Protein AF-A0A151BR33-F1 (afdb_monomer)

Secondary structure (DSSP, 8-state):
--HHHHHHHHHHHHHHHHHHHHHHHHTT-HHHHHTTSTT-TT--STT--HHHHHHHHHTT--EEEE-S-GGGGGG--S--EEEEES-SSPPPHHHHHHHHHHHHTT-EEEEE-SSSSSHHHHHHTTEEE--SPEEESSSBSSSTTSBEEE--S--GGGTT-SEEE-SS---EEE----TTEEEEEEEEE--TTEEE-SSSSSS--BTB-BSS--EEEEEEEETTEEEEEES-GGGGSTTGGGSTTHHHHHHHHHHHHTTT-TTS-EEEE-TTSTT--TTTHHHHHHHHHHHHHHHHHHHHHHHHHHHHHHHHTT---------------THHHHHHHHHH-HHHHHHHHHHHHHHHHHHHTT--TT--HHHHHHHHHHHS-HHHHHHHHHHHHHHHHHHGGGGGSPPTTTS---S-S---HHHHHHTTSS-HHHHHHGGGSS----TTS----HHHHHHHHHHHHHHHHHHT-

Foldseek 3Di:
DDPVVVVVVVVVVVVVVLVCVLVVLVCLAVLNQPLVFAQDCSPPDQRYQVVVVVLLVVVVAAAAEDLAALLCLLVDDDEAEEEEFAFQAAQDLSSLVSVLVSQLVAYEYEHEYQADRDQSNQVVQFKGWPNFFKFAPPAADPHRQWGWKAQPDDDLLCVVAGTATAGRFTFMGGGDHDPQKDDKDLRIFTAQAMWGPPPPPPDDDDPTDHRDSGRQWMWTGGNNFIYIYGRGSSLSGPNNCPPGCSVSSSVSVNCVRCVNDSHRHYYYYPVRIPDDDNPCSVVSVVSNVCSVVCVPCVVVVVVVVVVVVVVPVPDDDDDDDDDDDDDDDPPPVLVVVVVQALLVSLLVLLLVLVVVLCVLLVHDPPDDLVNSLVSLCVPDPPVLSVLVNVLNVVSCVSNVLCVPPDRPVVPDDDDDDDDQLVNCVVVVVDDPVRSVVVVPPDDDDDPSHRHDDPVRSVVSVVSSVVSCVVSVD

pLDDT: mean 76.37, std 20.26, range [25.38, 98.75]

Nearest PDB structures (foldseek):
  7yv9-assembly1_Y  TM=1.199E-01  e=6.132E+00  Mus musculus

Solvent-accessible surface area (backbone atoms only — not comparable to full-atom values): 25850 Å² total; per-residue (Å²): 134,61,70,69,64,52,52,54,49,53,53,50,51,51,51,50,53,61,63,44,46,65,58,57,50,61,65,64,33,70,56,58,73,36,28,82,33,67,49,23,57,55,3,84,50,60,56,4,14,27,54,49,48,53,50,47,44,71,73,59,29,49,76,45,70,40,71,76,53,71,53,57,48,69,72,54,84,78,52,36,25,40,36,40,50,46,56,65,43,66,55,46,72,72,43,31,50,25,49,51,55,28,21,41,75,34,16,12,38,41,42,19,33,44,42,75,27,53,35,62,40,35,43,72,71,18,24,35,45,68,44,31,43,32,37,16,80,68,33,48,74,90,46,34,47,24,28,47,26,43,31,80,44,94,46,76,44,32,64,94,24,72,33,35,45,43,58,57,23,16,35,51,43,82,49,71,78,46,91,53,54,46,76,79,42,65,40,22,32,44,42,63,52,18,35,45,34,77,85,71,75,89,57,94,52,98,85,48,62,68,40,70,38,48,33,34,26,40,38,32,34,34,58,63,12,34,38,36,44,31,18,34,34,49,35,50,11,49,53,38,25,74,37,78,24,23,48,57,34,53,52,26,43,54,36,59,45,37,76,67,40,49,85,32,36,39,32,36,56,56,62,35,37,67,89,69,59,87,75,51,43,60,52,57,47,55,49,62,70,46,49,69,54,46,72,65,47,40,63,58,52,50,54,50,49,54,52,50,53,65,60,52,73,80,71,78,82,92,74,86,85,77,90,82,79,87,73,82,76,76,58,62,64,54,50,56,33,56,75,72,38,52,43,58,40,50,37,52,53,51,53,53,49,51,53,44,50,29,60,76,68,72,45,62,94,81,62,48,71,68,59,51,49,51,50,38,56,74,74,38,60,76,69,59,24,47,54,53,46,53,51,52,53,54,51,47,70,70,34,52,74,53,73,84,48,82,57,79,88,70,56,83,74,75,94,66,100,71,77,52,51,66,53,33,36,76,71,65,78,40,50,73,67,53,32,57,67,55,57,83,81,60,84,77,74,81,78,87,57,77,83,58,56,70,69,62,48,53,52,52,53,51,54,50,51,56,51,27,62,80,70,73,94

Sequence (473 aa):
MGEEGIVLRVNSYLTILILSFPLTLNLLHPASATAEYDYSIYNPEWNGCSTLKSIIEGEGYQVRTVISTVRFLSRLKGSAVLVIIGPSTRITYSEAEAIVEFIRRGGSLLLADKGGLSNMLARMLGFSFNGAPLLDVGSYTKNPNYPVVALTETHNISYGVDYIVLNHPTGLHREALPEDLYGVVIVARSSSASWLDENHNERWDVGEEEGSFIPVVIAFNFGNGRVVLVSDPTVFTNDMIRYGGNLAFAKNTIRWLSYGNIEFPVIFDVTHIAGLPEEPRLLAWALSLVTPWMTVLGPAFIAFLSILLSLSATKFPHLKGREEIHILPRSIFEHRMAVMNRSWALHYLYRAFLRRLRGRLNLPPSADLRLIMAKVRETYPSKEAHKVRRLLMELENLTSPLRSLEPPWKRRYTLGPTFSPLELYIAGEITYEDMKAMGSKYELVDLSNPYIGRERFINLVRRLNILSEELGL

Mean predicted aligned error: 19.03 Å

Radius of gyration: 32.78 Å; Cα contacts (8 Å, |Δi|>4): 745; chains: 1; bounding box: 78×54×94 Å

Structure (mmCIF, N/CA/C/O backbone):
data_AF-A0A151BR33-F1
#
_entry.id   AF-A0A151BR33-F1
#
loop_
_atom_site.group_PDB
_atom_site.id
_atom_site.type_symbol
_atom_site.label_atom_id
_atom_site.label_alt_id
_atom_site.label_comp_id
_atom_site.label_asym_id
_atom_site.label_entity_id
_atom_site.label_seq_id
_atom_site.pdbx_PDB_ins_code
_atom_site.Cartn_x
_atom_site.Cartn_y
_atom_site.Cartn_z
_atom_site.occupancy
_atom_site.B_iso_or_equiv
_atom_site.auth_seq_id
_atom_site.auth_comp_id
_atom_site.auth_asym_id
_atom_site.auth_atom_id
_atom_site.pdbx_PDB_model_num
ATOM 1 N N . MET A 1 1 ? -44.712 32.341 32.967 1.00 45.56 1 MET A N 1
ATOM 2 C CA . MET A 1 1 ? -44.717 31.418 31.809 1.00 45.56 1 MET A CA 1
ATOM 3 C C . MET A 1 1 ? -44.820 30.016 32.377 1.00 45.56 1 MET A C 1
ATOM 5 O O . MET A 1 1 ? -43.975 29.673 33.190 1.00 45.56 1 MET A O 1
ATOM 9 N N . GLY A 1 2 ? -45.913 29.306 32.086 1.00 41.94 2 GLY A N 1
ATOM 10 C CA . GLY A 1 2 ? -46.286 28.069 32.784 1.00 41.94 2 GLY A CA 1
ATOM 11 C C . GLY A 1 2 ? -45.335 26.902 32.518 1.00 41.94 2 GLY A C 1
ATOM 12 O O . GLY A 1 2 ? -44.718 26.838 31.454 1.00 41.94 2 GLY A O 1
ATOM 13 N N . GLU A 1 3 ? -45.243 25.992 33.489 1.00 47.16 3 GLU A N 1
ATOM 14 C CA . GLU A 1 3 ? -44.399 24.787 33.463 1.00 47.16 3 GLU A CA 1
ATOM 15 C C . GLU A 1 3 ? -44.619 23.930 32.205 1.00 47.16 3 GLU A C 1
ATOM 17 O O . GLU A 1 3 ? -43.662 23.369 31.673 1.00 47.16 3 GLU A O 1
ATOM 22 N N . GLU A 1 4 ? -45.830 23.931 31.638 1.00 48.91 4 GLU A N 1
ATOM 23 C CA . GLU A 1 4 ? -46.143 23.266 30.364 1.00 48.91 4 GLU A CA 1
ATOM 24 C C . GLU A 1 4 ? -45.274 23.761 29.196 1.00 48.91 4 GLU A C 1
ATOM 26 O O . GLU A 1 4 ? -44.827 22.968 28.368 1.00 48.91 4 GLU A O 1
ATOM 31 N N . GLY A 1 5 ? -44.951 25.059 29.154 1.00 48.41 5 GLY A N 1
ATOM 32 C CA . GLY A 1 5 ? -44.085 25.634 28.121 1.00 48.41 5 GLY A CA 1
ATOM 33 C C . GLY A 1 5 ? -42.612 25.241 28.273 1.00 48.41 5 GLY A C 1
ATOM 34 O O . GLY A 1 5 ? -41.873 25.227 27.287 1.00 48.41 5 GLY A O 1
ATOM 35 N N . ILE A 1 6 ? -42.179 24.901 29.491 1.00 54.50 6 ILE A N 1
ATOM 36 C CA . ILE A 1 6 ? -40.821 24.413 29.770 1.00 54.50 6 ILE A CA 1
ATOM 37 C C . ILE A 1 6 ? -40.717 22.939 29.371 1.00 54.50 6 ILE A C 1
ATOM 39 O O . ILE A 1 6 ? -39.774 22.570 28.673 1.00 54.50 6 ILE A O 1
ATOM 43 N N . VAL A 1 7 ? -41.716 22.123 29.719 1.00 53.34 7 VAL A N 1
ATOM 44 C CA . VAL A 1 7 ? -41.771 20.697 29.354 1.00 53.34 7 VAL A CA 1
ATOM 45 C C . VAL A 1 7 ? -41.815 20.513 27.836 1.00 53.34 7 VAL A C 1
ATOM 47 O O . VAL A 1 7 ? -41.050 19.712 27.295 1.00 53.34 7 VAL A O 1
ATOM 50 N N . LEU A 1 8 ? -42.624 21.308 27.122 1.00 53.69 8 LEU A N 1
ATOM 51 C CA . LEU A 1 8 ? -42.661 21.263 25.657 1.00 53.69 8 LEU A CA 1
ATOM 52 C C . LEU A 1 8 ? -41.305 21.616 25.036 1.00 53.69 8 LEU A C 1
ATOM 54 O O . LEU A 1 8 ? -40.864 20.938 24.110 1.00 53.69 8 LEU A O 1
ATOM 58 N N . ARG A 1 9 ? -40.605 22.633 25.557 1.00 53.75 9 ARG A N 1
ATOM 59 C CA . ARG A 1 9 ? -39.269 23.009 25.064 1.00 53.75 9 ARG A CA 1
ATOM 60 C C . ARG A 1 9 ? -38.238 21.916 25.328 1.00 53.75 9 ARG A C 1
ATOM 62 O O . ARG A 1 9 ? -37.498 21.577 24.413 1.00 53.75 9 ARG A O 1
ATOM 69 N N . VAL A 1 10 ? -38.217 21.331 26.525 1.00 56.81 10 VAL A N 1
ATOM 70 C CA . VAL A 1 10 ? -37.288 20.241 26.876 1.00 56.81 10 VAL A CA 1
ATOM 71 C C . VAL A 1 10 ? -37.512 19.016 25.984 1.00 56.81 10 VAL A C 1
ATOM 73 O O . VAL A 1 10 ? -36.547 18.498 25.426 1.00 56.81 10 VAL A O 1
ATOM 76 N N . ASN A 1 11 ? -38.767 18.622 25.744 1.00 59.16 11 ASN A N 1
ATOM 77 C CA . ASN A 1 11 ? -39.089 17.541 24.807 1.00 59.16 11 ASN A CA 1
ATOM 78 C C . ASN A 1 11 ? -38.702 17.881 23.362 1.00 59.16 11 ASN A C 1
ATOM 80 O O . ASN A 1 11 ? -38.198 17.019 22.644 1.00 59.16 11 ASN A O 1
ATOM 84 N N . SER A 1 12 ? -38.872 19.135 22.938 1.00 58.31 12 SER A N 1
ATOM 85 C CA . SER A 1 12 ? -38.444 19.591 21.607 1.00 58.31 12 SER A CA 1
ATOM 86 C C . SER A 1 12 ? -36.925 19.474 21.439 1.00 58.31 12 SER A C 1
ATOM 88 O O . SER A 1 12 ? -36.456 18.926 20.444 1.00 58.31 12 SER A O 1
ATOM 90 N N . TYR A 1 13 ? -36.150 19.924 22.432 1.00 62.25 13 TYR A N 1
ATOM 91 C CA . TYR A 1 13 ? -34.687 19.831 22.413 1.00 62.25 13 TYR A CA 1
ATOM 92 C C . TYR A 1 13 ? -34.195 18.385 22.462 1.00 62.25 13 TYR A C 1
ATOM 94 O O . TYR A 1 13 ? -33.295 18.037 21.704 1.00 62.25 13 TYR A O 1
ATOM 102 N N . LEU A 1 14 ? -34.808 17.528 23.284 1.00 58.47 14 LEU A N 1
ATOM 103 C CA . LEU A 1 14 ? -34.510 16.093 23.313 1.00 58.47 14 LEU A CA 1
ATOM 104 C C . LEU A 1 14 ? -34.801 15.434 21.966 1.00 58.47 14 LEU A C 1
ATOM 106 O O . LEU A 1 14 ? -33.976 14.675 21.476 1.00 58.47 14 LEU A O 1
ATOM 110 N N . THR A 1 15 ? -35.922 15.769 21.328 1.00 64.38 15 THR A N 1
ATOM 111 C CA . THR A 1 15 ? -36.286 15.208 20.018 1.00 64.38 15 THR A CA 1
ATOM 112 C C . THR A 1 15 ? -35.304 15.651 18.930 1.00 64.38 15 THR A C 1
ATOM 114 O O . THR A 1 15 ? -34.859 14.826 18.137 1.00 64.38 15 THR A O 1
ATOM 117 N N . ILE A 1 16 ? -34.891 16.923 18.924 1.00 67.56 16 ILE A N 1
ATOM 118 C CA . ILE A 1 16 ? -33.871 17.440 17.996 1.00 67.56 16 ILE A CA 1
ATOM 119 C C . ILE A 1 16 ? -32.513 16.772 18.251 1.00 67.56 16 ILE A C 1
ATOM 121 O O . ILE A 1 16 ? -31.841 16.362 17.305 1.00 67.56 16 ILE A O 1
ATOM 125 N N . LEU A 1 17 ? -32.110 16.611 19.512 1.00 62.19 17 LEU A N 1
ATOM 126 C CA . LEU A 1 17 ? -30.842 15.977 19.885 1.00 62.19 17 LEU A CA 1
ATOM 127 C C . LEU A 1 17 ? -30.824 14.487 19.500 1.00 62.19 17 LEU A C 1
ATOM 129 O O . LEU A 1 17 ? -29.839 13.991 18.966 1.00 62.19 17 LEU A O 1
ATOM 133 N N . ILE A 1 18 ? -31.951 13.798 19.673 1.00 60.97 18 ILE A N 1
ATOM 134 C CA . ILE A 1 18 ? -32.133 12.391 19.309 1.00 60.97 18 ILE A CA 1
ATOM 135 C C . ILE A 1 18 ? -32.193 12.189 17.784 1.00 60.97 18 ILE A C 1
ATOM 137 O O . ILE A 1 18 ? -31.633 11.216 17.288 1.00 60.97 18 ILE A O 1
ATOM 141 N N . LEU A 1 19 ? -32.820 13.098 17.028 1.00 60.00 19 LEU A N 1
ATOM 142 C CA . LEU A 1 19 ? -32.861 13.044 15.557 1.00 60.00 19 LEU A CA 1
ATOM 143 C C . LEU A 1 19 ? -31.533 13.458 14.906 1.00 60.00 19 LEU A C 1
ATOM 145 O O . LEU A 1 19 ? -31.177 12.940 13.849 1.00 60.00 19 LEU A O 1
ATOM 149 N N . SER A 1 20 ? -30.782 14.366 15.533 1.00 57.16 20 SER A N 1
ATOM 150 C CA . SER A 1 20 ? -29.465 14.799 15.044 1.00 57.16 20 SER A CA 1
ATOM 151 C C . SER A 1 20 ? -28.355 13.785 15.323 1.00 57.16 20 SER A C 1
ATOM 153 O O . SER A 1 20 ? -27.412 13.711 14.543 1.00 57.16 20 SER A O 1
ATOM 155 N N . PHE A 1 21 ? -28.474 12.958 16.366 1.00 56.84 21 PHE A N 1
ATOM 156 C CA . PHE A 1 21 ? -27.474 11.950 16.738 1.00 56.84 21 PHE A CA 1
ATOM 157 C C . PHE A 1 21 ? -27.178 10.882 15.656 1.00 56.84 21 PHE A C 1
ATOM 159 O O . PHE A 1 21 ? -26.007 10.649 15.361 1.00 56.84 21 PHE A O 1
ATOM 166 N N . PRO A 1 22 ? -28.165 10.241 14.994 1.00 55.25 22 PRO A N 1
ATOM 167 C CA . PRO A 1 22 ? -27.884 9.330 13.879 1.00 55.25 22 PRO A CA 1
ATOM 168 C C . PRO A 1 22 ? -27.353 10.059 12.633 1.00 55.25 22 PRO A C 1
ATOM 170 O O . PRO A 1 22 ? -26.629 9.463 11.832 1.00 55.25 22 PRO A O 1
ATOM 173 N N . LEU A 1 23 ? -27.667 11.350 12.474 1.00 52.94 23 LEU A N 1
ATOM 174 C CA . LEU A 1 23 ? -27.115 12.176 11.401 1.00 52.94 23 LEU A CA 1
ATOM 175 C C . LEU A 1 23 ? -25.624 12.468 11.648 1.00 52.94 23 LEU A C 1
ATOM 177 O O . LEU A 1 23 ? -24.817 12.313 10.736 1.00 52.94 23 LEU A O 1
ATOM 181 N N . THR A 1 24 ? -25.237 12.796 12.888 1.00 55.16 24 THR A N 1
ATOM 182 C CA . THR A 1 24 ? -23.832 13.015 13.280 1.00 55.16 24 THR A CA 1
ATOM 183 C C . THR A 1 24 ? -23.018 11.722 13.341 1.00 55.16 24 THR A C 1
ATOM 185 O O . THR A 1 24 ? -21.822 11.745 13.070 1.00 55.16 24 THR A O 1
ATOM 188 N N . LEU A 1 25 ? -23.641 10.573 13.615 1.00 49.81 25 LEU A N 1
ATOM 189 C CA . LEU A 1 25 ? -22.979 9.262 13.565 1.00 49.81 25 LEU A CA 1
ATOM 190 C C . LEU A 1 25 ? -22.667 8.783 12.143 1.00 49.81 25 LEU A C 1
ATOM 192 O O . LEU A 1 25 ? -21.673 8.087 11.954 1.00 49.81 25 LEU A O 1
ATOM 196 N N . ASN A 1 26 ? -23.446 9.181 11.132 1.00 45.44 26 ASN A N 1
ATOM 197 C CA . ASN A 1 26 ? -23.085 8.917 9.733 1.00 45.44 26 ASN A CA 1
ATOM 198 C C . ASN A 1 26 ? -21.830 9.688 9.295 1.00 45.44 26 ASN A C 1
ATOM 200 O O . ASN A 1 26 ? -21.080 9.181 8.469 1.00 45.44 26 ASN A O 1
ATOM 204 N N . LEU A 1 27 ? -21.552 10.852 9.894 1.00 46.41 27 LEU A N 1
ATOM 205 C CA . LEU A 1 27 ? -20.281 11.568 9.711 1.00 46.41 27 LEU A CA 1
ATOM 206 C C . LEU A 1 27 ? -19.084 10.861 10.380 1.00 46.41 27 LEU A C 1
ATOM 208 O O . LEU A 1 27 ? -17.943 11.168 10.054 1.00 46.41 27 LEU A O 1
ATOM 212 N N . LEU A 1 28 ? -19.324 9.905 11.287 1.00 45.94 28 LEU A N 1
ATOM 213 C CA . LEU A 1 28 ? -18.294 9.118 11.982 1.00 45.94 28 LEU A CA 1
ATOM 214 C C . LEU A 1 28 ? -18.033 7.745 11.326 1.00 45.94 28 LEU A C 1
ATOM 216 O O . LEU A 1 28 ? -17.317 6.921 11.899 1.00 45.94 28 LEU A O 1
ATOM 220 N N . HIS A 1 29 ? -18.602 7.461 10.146 1.00 50.03 29 HIS A N 1
ATOM 221 C CA . HIS A 1 29 ? -18.331 6.212 9.427 1.00 50.03 29 HIS A CA 1
ATOM 222 C C . HIS A 1 29 ? -16.831 6.116 9.072 1.00 50.03 29 HIS A C 1
ATOM 224 O O . HIS A 1 29 ? -16.262 7.104 8.608 1.00 50.03 29 HIS A O 1
ATOM 230 N N . PRO A 1 30 ? -16.171 4.944 9.188 1.00 50.25 30 PRO A N 1
ATOM 231 C CA . PRO A 1 30 ? -14.776 4.781 8.756 1.00 50.25 30 PRO A CA 1
ATOM 232 C C . PRO A 1 30 ? -14.546 5.131 7.275 1.00 50.25 30 PRO A C 1
ATOM 234 O O . PRO A 1 30 ? -13.454 5.565 6.915 1.00 50.25 30 PRO A O 1
ATOM 237 N N . ALA A 1 31 ? -15.580 5.014 6.431 1.00 49.47 31 ALA A N 1
ATOM 238 C CA . ALA A 1 31 ? -15.553 5.515 5.058 1.00 49.47 31 ALA A CA 1
ATOM 239 C C . ALA A 1 31 ? -15.356 7.041 5.006 1.00 49.47 31 ALA A C 1
ATOM 241 O O . ALA A 1 31 ? -14.549 7.508 4.220 1.00 49.47 31 ALA A O 1
ATOM 242 N N . SER A 1 32 ? -16.018 7.808 5.878 1.00 49.62 32 SER A N 1
ATOM 243 C CA . SER A 1 32 ? -15.840 9.262 6.003 1.00 49.62 32 SER A CA 1
ATOM 244 C C . SER A 1 32 ? -14.491 9.620 6.624 1.00 49.62 32 SER A C 1
ATOM 246 O O . SER A 1 32 ? -13.833 10.536 6.153 1.00 49.62 32 SER A O 1
ATOM 248 N N . ALA A 1 33 ? -14.047 8.860 7.631 1.00 57.56 33 ALA A N 1
ATOM 249 C CA . ALA A 1 33 ? -12.762 9.092 8.290 1.00 57.56 33 ALA A CA 1
ATOM 250 C C . ALA A 1 33 ? -11.562 8.831 7.369 1.00 57.56 33 ALA A C 1
ATOM 252 O O . ALA A 1 33 ? -10.523 9.438 7.568 1.00 57.56 33 ALA A O 1
ATOM 253 N N . THR A 1 34 ? -11.696 7.938 6.381 1.00 59.94 34 THR A N 1
ATOM 254 C CA . THR A 1 34 ? -10.610 7.598 5.446 1.00 59.94 34 THR A CA 1
ATOM 255 C C . THR A 1 34 ? -10.785 8.170 4.043 1.00 59.94 34 THR A C 1
ATOM 257 O O . THR A 1 34 ? -9.881 8.025 3.224 1.00 59.94 34 THR A O 1
ATOM 260 N N . ALA A 1 35 ? -11.914 8.817 3.738 1.00 66.38 35 ALA A N 1
ATOM 261 C CA . ALA A 1 35 ? -12.173 9.410 2.424 1.00 66.38 35 ALA A CA 1
ATOM 262 C C . ALA A 1 35 ? -11.266 10.606 2.103 1.00 66.38 35 ALA A C 1
ATOM 264 O O . ALA A 1 35 ? -11.168 10.979 0.943 1.00 66.38 35 ALA A O 1
ATOM 265 N N . GLU A 1 36 ? -10.596 11.192 3.093 1.00 73.38 36 GLU A N 1
ATOM 266 C CA . GLU A 1 36 ? -9.693 12.331 2.884 1.00 73.38 36 GLU A CA 1
ATOM 267 C C . GLU A 1 36 ? -8.232 11.909 2.658 1.00 73.38 36 GLU A C 1
ATOM 269 O O . GLU A 1 36 ? -7.398 12.747 2.323 1.00 73.38 36 GLU A O 1
ATOM 274 N N . TYR A 1 37 ? -7.898 10.624 2.834 1.00 82.00 37 TYR A N 1
ATOM 275 C CA . TYR A 1 37 ? -6.512 10.159 2.775 1.00 82.00 37 TYR A CA 1
ATOM 276 C C . TYR A 1 37 ? -6.115 9.624 1.400 1.00 82.00 37 TYR A C 1
ATOM 278 O O . TYR A 1 37 ? -6.889 8.934 0.725 1.00 82.00 37 TYR A O 1
ATOM 286 N N . ASP A 1 38 ? -4.870 9.902 1.018 1.00 87.50 38 ASP A N 1
ATOM 287 C CA . ASP A 1 38 ? -4.214 9.337 -0.160 1.00 87.50 38 ASP A CA 1
ATOM 288 C C . ASP A 1 38 ? -4.338 7.806 -0.172 1.00 87.50 38 ASP A C 1
ATOM 290 O O . ASP A 1 38 ? -4.278 7.147 0.870 1.00 87.50 38 ASP A O 1
ATOM 294 N N . TYR A 1 39 ? -4.524 7.240 -1.364 1.00 91.25 39 TYR A N 1
ATOM 295 C CA . TYR A 1 39 ? -4.621 5.798 -1.631 1.00 91.25 39 TYR A CA 1
ATOM 296 C C . TYR A 1 39 ? -5.789 5.064 -0.952 1.00 91.25 39 TYR A C 1
ATOM 298 O O . TYR A 1 39 ? -5.985 3.865 -1.162 1.00 91.25 39 TYR A O 1
ATOM 306 N N . SER A 1 40 ? -6.628 5.761 -0.183 1.00 90.00 40 SER A N 1
ATOM 307 C CA . SER A 1 40 ? -7.826 5.170 0.403 1.00 90.00 40 SER A CA 1
ATOM 308 C C . SER A 1 40 ? -8.828 4.764 -0.671 1.00 90.00 40 SER A C 1
ATOM 310 O O . SER A 1 40 ? -9.202 5.553 -1.541 1.00 90.00 40 SER A O 1
ATOM 312 N N . ILE A 1 41 ? -9.356 3.544 -0.566 1.00 91.12 41 ILE A N 1
ATOM 313 C CA . ILE A 1 41 ? -10.419 3.047 -1.452 1.00 91.12 41 ILE A CA 1
ATOM 314 C C . ILE A 1 41 ? -11.773 3.739 -1.241 1.00 91.12 41 ILE A C 1
ATOM 316 O O . ILE A 1 41 ? -12.731 3.455 -1.960 1.00 91.12 41 ILE A O 1
ATOM 320 N N . TYR A 1 42 ? -11.875 4.609 -0.237 1.00 88.81 42 TYR A N 1
ATOM 321 C CA . TYR A 1 42 ? -13.057 5.427 0.029 1.00 88.81 42 TYR A CA 1
ATOM 322 C C . TYR A 1 42 ? -12.874 6.879 -0.416 1.00 88.81 42 TYR A C 1
ATOM 324 O O . TYR A 1 42 ? -13.856 7.612 -0.455 1.00 88.81 42 TYR A O 1
ATOM 332 N N . ASN A 1 43 ? -11.652 7.284 -0.775 1.00 86.81 43 ASN A N 1
ATOM 333 C CA . ASN A 1 43 ? -11.357 8.633 -1.237 1.00 86.81 43 ASN A CA 1
ATOM 334 C C . ASN A 1 43 ? -11.790 8.805 -2.716 1.00 86.81 43 ASN A C 1
ATOM 336 O O . ASN A 1 43 ? -11.294 8.073 -3.588 1.00 86.81 43 ASN A O 1
ATOM 340 N N . PRO A 1 44 ? -12.750 9.706 -3.024 1.00 87.56 44 PRO A N 1
ATOM 341 C CA . PRO A 1 44 ? -13.215 9.979 -4.386 1.00 87.56 44 PRO A CA 1
ATOM 342 C C . PRO A 1 44 ? -12.323 10.961 -5.161 1.00 87.56 44 PRO A C 1
ATOM 344 O O . PRO A 1 44 ? -12.458 11.061 -6.379 1.00 87.56 44 PRO A O 1
ATOM 347 N N . GLU A 1 45 ? -11.417 11.663 -4.483 1.00 91.38 45 GLU A N 1
ATOM 348 C CA . GLU A 1 45 ? -10.527 12.658 -5.079 1.00 91.38 45 GLU A CA 1
ATOM 349 C C . GLU A 1 45 ? -9.419 12.009 -5.916 1.00 91.38 45 GLU A C 1
ATOM 351 O O . GLU A 1 45 ? -9.220 10.792 -5.912 1.00 91.38 45 GLU A O 1
ATOM 356 N N . TRP A 1 46 ? -8.682 12.826 -6.664 1.00 92.19 46 TRP A N 1
ATOM 357 C CA . TRP A 1 46 ? -7.673 12.386 -7.635 1.00 92.19 46 TRP A CA 1
ATOM 358 C C . TRP A 1 46 ? -6.601 11.440 -7.051 1.00 92.19 46 TRP A C 1
ATOM 360 O O . TRP A 1 46 ? -6.151 10.531 -7.746 1.00 92.19 46 TRP A O 1
ATOM 370 N N . ASN A 1 47 ? -6.248 11.611 -5.774 1.00 89.69 47 ASN A N 1
ATOM 371 C CA . ASN A 1 47 ? -5.248 10.854 -5.009 1.00 89.69 47 ASN A CA 1
ATOM 372 C C . ASN A 1 47 ? -5.803 9.602 -4.294 1.00 89.69 47 ASN A C 1
ATOM 374 O O . ASN A 1 47 ? -5.045 8.893 -3.632 1.00 89.69 47 ASN A O 1
ATOM 378 N N . GLY A 1 48 ? -7.106 9.320 -4.392 1.00 93.00 48 GLY A N 1
ATOM 379 C CA . GLY A 1 48 ? -7.749 8.141 -3.801 1.00 93.00 48 GLY A CA 1
ATOM 380 C C . GLY A 1 48 ? -7.752 6.905 -4.708 1.00 93.00 48 GLY A C 1
ATOM 381 O O . GLY A 1 48 ? -7.347 6.976 -5.862 1.00 93.00 48 GLY A O 1
ATOM 382 N N . CYS A 1 49 ? -8.265 5.774 -4.211 1.00 95.69 49 CYS A N 1
ATOM 383 C CA . CYS A 1 49 ? -8.372 4.492 -4.935 1.00 95.69 49 CYS A CA 1
ATOM 384 C C . CYS A 1 49 ? -9.820 3.967 -5.060 1.00 95.69 49 CYS A C 1
ATOM 386 O O . CYS A 1 49 ? -10.046 2.778 -5.306 1.00 95.69 49 CYS A O 1
ATOM 388 N N . SER A 1 50 ? -10.835 4.815 -4.884 1.00 94.44 50 SER A N 1
ATOM 389 C CA . SER A 1 50 ? -12.250 4.403 -4.982 1.00 94.44 50 SER A CA 1
ATOM 390 C C . SER A 1 50 ? -12.670 3.920 -6.376 1.00 94.44 50 SER A C 1
ATOM 392 O O . SER A 1 50 ? -13.506 3.018 -6.503 1.00 94.44 50 SER A O 1
ATOM 394 N N . THR A 1 51 ? -12.044 4.443 -7.432 1.00 96.75 51 THR A N 1
ATOM 395 C CA . THR A 1 51 ? -12.228 3.966 -8.810 1.00 96.75 51 THR A CA 1
ATOM 396 C C . THR A 1 51 ? -11.691 2.544 -8.954 1.00 96.75 51 THR A C 1
ATOM 398 O O . THR A 1 51 ? -12.391 1.690 -9.493 1.00 96.75 51 THR A O 1
ATOM 401 N N . LEU A 1 52 ? -10.501 2.252 -8.408 1.00 97.25 52 LEU A N 1
ATOM 402 C CA . LEU A 1 52 ? -9.935 0.898 -8.399 1.00 97.25 52 LEU A CA 1
ATOM 403 C C . LEU A 1 52 ? -10.866 -0.089 -7.687 1.00 97.25 52 LEU A C 1
ATOM 405 O O . LEU A 1 52 ? -11.141 -1.161 -8.223 1.00 97.25 52 LEU A O 1
ATOM 409 N N . LYS A 1 53 ? -11.389 0.281 -6.512 1.00 96.38 53 LYS A N 1
ATOM 410 C CA . LYS A 1 53 ? -12.383 -0.533 -5.800 1.00 96.38 53 LYS A CA 1
ATOM 411 C C . LYS A 1 53 ? -13.582 -0.854 -6.694 1.00 96.38 53 LYS A C 1
ATOM 413 O O . LYS A 1 53 ? -13.931 -2.021 -6.836 1.00 96.38 53 LYS A O 1
ATOM 418 N N . SER A 1 54 ? -14.164 0.169 -7.320 1.00 96.94 54 SER A N 1
ATOM 419 C CA . SER A 1 54 ? -15.340 0.016 -8.186 1.00 96.94 54 SER A CA 1
ATOM 420 C C . SER A 1 54 ? -15.055 -0.888 -9.390 1.00 96.94 54 SER A C 1
ATOM 422 O O . SER A 1 54 ? -15.901 -1.689 -9.776 1.00 96.94 54 SER A O 1
ATOM 424 N N . ILE A 1 55 ? -13.849 -0.801 -9.966 1.00 97.38 55 ILE A N 1
ATOM 425 C CA . ILE A 1 55 ? -13.399 -1.683 -11.051 1.00 97.38 55 ILE A CA 1
ATOM 426 C C . ILE A 1 55 ? -13.321 -3.133 -10.569 1.00 97.38 55 ILE A C 1
ATOM 428 O O . ILE A 1 55 ? -13.847 -4.019 -11.232 1.00 97.38 55 ILE A O 1
ATOM 432 N N . ILE A 1 56 ? -12.695 -3.386 -9.417 1.00 97.88 56 ILE A N 1
ATOM 433 C CA . ILE A 1 56 ? -12.534 -4.742 -8.869 1.00 97.88 56 ILE A CA 1
ATOM 434 C C . ILE A 1 56 ? -13.894 -5.370 -8.538 1.00 97.88 56 ILE A C 1
ATOM 436 O O . ILE A 1 56 ? -14.129 -6.530 -8.876 1.00 97.88 56 ILE A O 1
ATOM 440 N N . GLU A 1 57 ? -14.803 -4.605 -7.931 1.00 97.06 57 GLU A N 1
ATOM 441 C CA . GLU A 1 57 ? -16.183 -5.044 -7.680 1.00 97.06 57 GLU A CA 1
ATOM 442 C C . GLU A 1 57 ? -16.933 -5.307 -8.998 1.00 97.06 57 GLU A C 1
ATOM 444 O O . GLU A 1 57 ? -17.650 -6.300 -9.114 1.00 97.06 57 GLU A O 1
ATOM 449 N N . GLY A 1 58 ? -16.715 -4.473 -10.021 1.00 97.25 58 GLY A N 1
ATOM 450 C CA . GLY A 1 58 ? -17.270 -4.655 -11.365 1.00 97.25 58 GLY A CA 1
ATOM 451 C C . GLY A 1 58 ? -16.769 -5.909 -12.092 1.00 97.25 58 GLY A C 1
ATOM 452 O O . GLY A 1 58 ? -17.506 -6.484 -12.889 1.00 97.25 58 GLY A O 1
ATOM 453 N N . GLU A 1 59 ? -15.557 -6.380 -11.782 1.00 96.50 59 GLU A N 1
ATOM 454 C CA . GLU A 1 59 ? -15.023 -7.669 -12.255 1.00 96.50 59 GLU A CA 1
ATOM 455 C C . GLU A 1 59 ? -15.598 -8.879 -11.484 1.00 96.50 59 GLU A C 1
ATOM 457 O O . GLU A 1 59 ? -15.261 -10.022 -11.792 1.00 96.50 59 GLU A O 1
ATOM 462 N N . GLY A 1 60 ? -16.466 -8.648 -10.491 1.00 96.81 60 GLY A N 1
ATOM 463 C CA . GLY A 1 60 ? -17.159 -9.686 -9.724 1.00 96.81 60 GLY A CA 1
ATOM 464 C C . GLY A 1 60 ? -16.456 -10.118 -8.435 1.00 96.81 60 GLY A C 1
ATOM 465 O O . GLY A 1 60 ? -16.939 -11.029 -7.764 1.00 96.81 60 GLY A O 1
ATOM 466 N N . TYR A 1 61 ? -15.343 -9.483 -8.060 1.00 96.88 61 TYR A N 1
ATOM 467 C CA . TYR A 1 61 ? -14.651 -9.796 -6.810 1.00 96.88 61 TYR A CA 1
ATOM 468 C C . TYR A 1 61 ? -15.364 -9.198 -5.602 1.00 96.88 61 TYR A C 1
ATOM 470 O O . TYR A 1 61 ? -15.848 -8.065 -5.623 1.00 96.88 61 TYR A O 1
ATOM 478 N N . GLN A 1 62 ? -15.318 -9.917 -4.482 1.00 95.19 62 GLN A N 1
ATOM 479 C CA . GLN A 1 62 ? -15.706 -9.346 -3.200 1.00 95.19 62 GLN A CA 1
ATOM 480 C C . GLN A 1 62 ? -14.570 -8.494 -2.622 1.00 95.19 62 GLN A C 1
ATOM 482 O O . GLN A 1 62 ? -13.543 -9.029 -2.196 1.00 95.19 62 GLN A O 1
ATOM 487 N N . VAL A 1 63 ? -14.782 -7.180 -2.523 1.00 92.75 63 VAL A N 1
ATOM 488 C CA . VAL A 1 63 ? -13.847 -6.277 -1.840 1.00 92.75 63 VAL A CA 1
ATOM 489 C C . VAL A 1 63 ? -14.133 -6.229 -0.338 1.00 92.75 63 VAL A C 1
ATOM 491 O O . VAL A 1 63 ? -15.273 -6.081 0.105 1.00 92.75 63 VAL A O 1
ATOM 494 N N . ARG A 1 64 ? -13.079 -6.356 0.469 1.00 89.75 64 ARG A N 1
ATOM 495 C CA . ARG A 1 64 ? -13.105 -6.228 1.932 1.00 89.75 64 ARG A CA 1
ATOM 496 C C . ARG A 1 64 ? -11.977 -5.308 2.394 1.00 89.75 64 ARG A C 1
ATOM 498 O O . ARG A 1 64 ? -11.033 -5.054 1.655 1.00 89.75 64 ARG A O 1
ATOM 505 N N . THR A 1 65 ? -12.045 -4.843 3.638 1.00 84.00 65 THR A N 1
ATOM 506 C CA . THR A 1 65 ? -10.988 -4.021 4.245 1.00 84.00 65 THR A CA 1
ATOM 507 C C . THR A 1 65 ? -10.522 -4.579 5.578 1.00 84.00 65 THR A C 1
ATOM 509 O O . THR A 1 65 ? -11.334 -5.057 6.375 1.00 84.00 65 THR A O 1
ATOM 512 N N . VAL A 1 66 ? -9.226 -4.457 5.855 1.00 74.38 66 VAL A N 1
ATOM 513 C CA . VAL A 1 66 ? -8.653 -4.706 7.183 1.00 74.38 66 VAL A CA 1
ATOM 514 C C . VAL A 1 66 ? -8.779 -3.441 8.012 1.00 74.38 66 VAL A C 1
ATOM 516 O O . VAL A 1 66 ? -8.106 -2.464 7.725 1.00 74.38 66 VAL A O 1
ATOM 519 N N . ILE A 1 67 ? -9.632 -3.444 9.035 1.00 62.06 67 ILE A N 1
ATOM 520 C CA . ILE A 1 67 ? -9.879 -2.236 9.844 1.00 62.06 67 ILE A CA 1
ATOM 521 C C . ILE A 1 67 ? -9.032 -2.221 11.129 1.00 62.06 67 ILE A C 1
ATOM 523 O O . ILE A 1 67 ? -8.666 -1.155 11.609 1.00 62.06 67 ILE A O 1
ATOM 527 N N . SER A 1 68 ? -8.713 -3.388 11.703 1.00 61.47 68 SER A N 1
ATOM 528 C CA . SER A 1 68 ? -8.076 -3.478 13.027 1.00 61.47 68 SER A CA 1
ATOM 529 C C . SER A 1 68 ? -6.583 -3.785 12.975 1.00 61.47 68 SER A C 1
ATOM 531 O O . SER A 1 68 ? -5.777 -3.026 13.499 1.00 61.47 68 SER A O 1
ATOM 533 N N . THR A 1 69 ? -6.202 -4.912 12.382 1.00 71.81 69 THR A N 1
ATOM 534 C CA . THR A 1 69 ? -4.802 -5.316 12.245 1.00 71.81 69 THR A CA 1
ATOM 535 C C . THR A 1 69 ? -4.676 -6.367 11.162 1.00 71.81 69 THR A C 1
ATOM 537 O O . THR A 1 69 ? -5.474 -7.306 11.115 1.00 71.81 69 THR A O 1
ATOM 540 N N . VAL A 1 70 ? -3.630 -6.271 10.345 1.00 72.12 70 VAL A N 1
ATOM 541 C CA . VAL A 1 70 ? -3.277 -7.291 9.344 1.00 72.12 70 VAL A CA 1
ATOM 542 C C . VAL A 1 70 ? -2.979 -8.659 9.968 1.00 72.12 70 VAL A C 1
ATOM 544 O O . VAL A 1 70 ? -3.083 -9.684 9.301 1.00 72.12 70 VAL A O 1
ATOM 547 N N . ARG A 1 71 ? -2.748 -8.734 11.287 1.00 68.56 71 ARG A N 1
ATOM 548 C CA . ARG A 1 71 ? -2.565 -10.006 12.007 1.00 68.56 71 ARG A CA 1
ATOM 549 C C . ARG A 1 71 ? -3.775 -10.935 11.926 1.00 68.56 71 ARG A C 1
ATOM 551 O O . ARG A 1 71 ? -3.611 -12.139 12.124 1.00 68.56 71 ARG A O 1
ATOM 558 N N . PHE A 1 72 ? -4.977 -10.436 11.618 1.00 74.75 72 PHE A N 1
ATOM 559 C CA . PHE A 1 72 ? -6.146 -11.303 11.420 1.00 74.75 72 PHE A CA 1
ATOM 560 C C . PHE A 1 72 ? -5.959 -12.291 10.252 1.00 74.75 72 PHE A C 1
ATOM 562 O O . PHE A 1 72 ? -6.570 -13.359 10.273 1.00 74.75 72 PHE A O 1
ATOM 569 N N . LEU A 1 73 ? -5.072 -11.988 9.293 1.00 74.50 73 LEU A N 1
ATOM 570 C CA . LEU A 1 73 ? -4.724 -12.873 8.176 1.00 74.50 73 LEU A CA 1
ATOM 571 C C . LEU A 1 73 ? -4.159 -14.217 8.658 1.00 74.50 73 LEU A C 1
ATOM 573 O O . LEU A 1 73 ? -4.339 -15.245 8.007 1.00 74.50 73 LEU A O 1
ATOM 577 N N . SER A 1 74 ? -3.564 -14.259 9.857 1.00 67.31 74 SER A N 1
ATOM 578 C CA . SER A 1 74 ? -3.155 -15.516 10.503 1.00 67.31 74 SER A CA 1
ATOM 579 C C . SER A 1 74 ? -4.325 -16.489 10.725 1.00 67.31 74 SER A C 1
ATOM 581 O O . SER A 1 74 ? -4.116 -17.701 10.740 1.00 67.31 74 SER A O 1
ATOM 583 N N . ARG A 1 75 ? -5.557 -15.977 10.847 1.00 69.69 75 ARG A N 1
ATOM 584 C CA . ARG A 1 75 ? -6.784 -16.731 11.157 1.00 69.69 75 ARG A CA 1
ATOM 585 C C . ARG A 1 75 ? -7.735 -16.873 9.968 1.00 69.69 75 ARG A C 1
ATOM 587 O O . ARG A 1 75 ? -8.783 -17.504 10.118 1.00 69.69 75 ARG A O 1
ATOM 594 N N . LEU A 1 76 ? -7.418 -16.266 8.825 1.00 76.62 76 LEU A N 1
ATOM 595 C CA . LEU A 1 76 ? -8.260 -16.348 7.638 1.00 76.62 76 LEU A CA 1
ATOM 596 C C . LEU A 1 76 ? -8.280 -17.798 7.134 1.00 76.62 76 LEU A C 1
ATOM 598 O O . LEU A 1 76 ? -7.233 -18.412 6.944 1.00 76.62 76 LEU A O 1
ATOM 602 N N . LYS A 1 77 ? -9.482 -18.356 6.959 1.00 72.56 77 LYS A N 1
ATOM 603 C CA . LYS A 1 77 ? -9.668 -19.671 6.338 1.00 72.56 77 LYS A CA 1
ATOM 604 C C . LYS A 1 77 ? -9.836 -19.472 4.833 1.00 72.56 77 LYS A C 1
ATOM 606 O O . LYS A 1 77 ? -10.739 -18.747 4.427 1.00 72.56 77 LYS A O 1
ATOM 611 N N . GLY A 1 78 ? -9.004 -20.143 4.040 1.00 77.31 78 GLY A N 1
ATOM 612 C CA . GLY A 1 78 ? -8.979 -20.004 2.582 1.00 77.31 78 GLY A CA 1
ATOM 613 C C . GLY A 1 78 ? -7.984 -18.949 2.093 1.00 77.31 78 GLY A C 1
ATOM 614 O O . GLY A 1 78 ? -7.282 -18.321 2.885 1.00 77.31 78 GLY A O 1
ATOM 615 N N . SER A 1 79 ? -7.923 -18.783 0.775 1.00 89.44 79 SER A N 1
ATOM 616 C CA . SER A 1 79 ? -7.013 -17.859 0.100 1.00 89.44 79 SER A CA 1
ATOM 617 C C . SER A 1 79 ? -7.693 -16.525 -0.208 1.00 89.44 79 SER A C 1
ATOM 619 O O . SER A 1 79 ? -8.901 -16.462 -0.422 1.00 89.44 79 SER A O 1
ATOM 621 N N . ALA A 1 80 ? -6.906 -15.454 -0.230 1.00 95.19 80 ALA A N 1
ATOM 622 C CA . ALA A 1 80 ? -7.353 -14.098 -0.522 1.00 95.19 80 ALA A CA 1
ATOM 623 C C . ALA A 1 80 ? -6.223 -13.306 -1.187 1.00 95.19 80 ALA A C 1
ATOM 625 O O . ALA A 1 80 ? -5.064 -13.730 -1.154 1.00 95.19 80 ALA A O 1
ATOM 626 N N . VAL A 1 81 ? -6.552 -12.142 -1.743 1.00 97.69 81 VAL A N 1
ATOM 627 C CA . VAL A 1 81 ? -5.563 -11.173 -2.229 1.00 97.69 81 VAL A CA 1
ATOM 628 C C . VAL A 1 81 ? -5.488 -10.020 -1.234 1.00 97.69 81 VAL A C 1
ATOM 630 O O . VAL A 1 81 ? -6.466 -9.301 -1.070 1.00 97.69 81 VAL A O 1
ATOM 633 N N . LEU A 1 82 ? -4.352 -9.838 -0.564 1.00 97.19 82 LEU A N 1
ATOM 634 C CA . LEU A 1 82 ? -4.068 -8.650 0.238 1.00 97.19 82 LEU A CA 1
ATOM 635 C C . LEU A 1 82 ? -3.525 -7.545 -0.670 1.00 97.19 82 LEU A C 1
ATOM 637 O O . LEU A 1 82 ? -2.613 -7.786 -1.458 1.00 97.19 82 LEU A O 1
ATOM 641 N N . VAL A 1 83 ? -4.061 -6.337 -0.537 1.00 97.75 83 VAL A N 1
ATOM 642 C CA . VAL A 1 83 ? -3.645 -5.156 -1.294 1.00 97.75 83 VAL A CA 1
ATOM 643 C C . VAL A 1 83 ? -3.188 -4.075 -0.321 1.00 97.75 83 VAL A C 1
ATOM 645 O O . VAL A 1 83 ? -3.978 -3.602 0.496 1.00 97.75 83 VAL A O 1
ATOM 648 N N . ILE A 1 84 ? -1.917 -3.692 -0.419 1.00 96.00 84 ILE A N 1
ATOM 649 C CA . ILE A 1 84 ? -1.295 -2.611 0.352 1.00 96.00 84 ILE A CA 1
ATOM 650 C C . ILE A 1 84 ? -0.792 -1.575 -0.653 1.00 96.00 84 ILE A C 1
ATOM 652 O O . ILE A 1 84 ? 0.069 -1.886 -1.476 1.00 96.00 84 ILE A O 1
ATOM 656 N N . ILE A 1 85 ? -1.340 -0.360 -0.604 1.00 95.50 85 ILE A N 1
ATOM 657 C CA . ILE A 1 85 ? -1.005 0.731 -1.528 1.00 95.50 85 ILE A CA 1
ATOM 658 C C . ILE A 1 85 ? -0.587 1.945 -0.704 1.00 95.50 85 ILE A C 1
ATOM 660 O O . ILE A 1 85 ? -1.367 2.430 0.111 1.00 95.50 85 ILE A O 1
ATOM 664 N N . GLY A 1 86 ? 0.639 2.420 -0.921 1.00 93.00 86 GLY A N 1
ATOM 665 C CA . GLY A 1 86 ? 1.173 3.650 -0.338 1.00 93.00 86 GLY A CA 1
ATOM 666 C C . GLY A 1 86 ? 1.069 3.710 1.191 1.00 93.00 86 GLY A C 1
ATOM 667 O O . GLY A 1 86 ? 0.468 4.659 1.705 1.00 93.00 86 GLY A O 1
ATOM 668 N N . PRO A 1 87 ? 1.614 2.724 1.935 1.00 91.69 87 PRO A N 1
ATOM 669 C CA . PRO A 1 87 ? 1.536 2.735 3.391 1.00 91.69 87 PRO A CA 1
ATOM 670 C C . PRO A 1 87 ? 2.152 4.026 3.945 1.00 91.69 87 PRO A C 1
ATOM 672 O O . PRO A 1 87 ? 3.257 4.409 3.578 1.00 91.69 87 PRO A O 1
ATOM 675 N N . SER A 1 88 ? 1.420 4.699 4.828 1.00 87.12 88 SER A N 1
ATOM 676 C CA . SER A 1 88 ? 1.803 5.939 5.517 1.00 87.12 88 SER A CA 1
ATOM 677 C C . SER A 1 88 ? 2.358 5.695 6.925 1.00 87.12 88 SER A C 1
ATOM 679 O O . SER A 1 88 ? 2.966 6.586 7.515 1.00 87.12 88 SER A O 1
ATOM 681 N N . THR A 1 89 ? 2.174 4.492 7.472 1.00 85.75 89 THR A N 1
ATOM 682 C CA . THR A 1 89 ? 2.828 4.027 8.701 1.00 85.75 89 THR A CA 1
ATOM 683 C C . THR A 1 89 ? 3.704 2.812 8.410 1.00 85.75 89 THR A C 1
ATOM 685 O O . THR A 1 89 ? 3.486 2.073 7.450 1.00 85.75 89 THR A O 1
ATOM 688 N N . ARG A 1 90 ? 4.746 2.616 9.224 1.00 87.44 90 ARG A N 1
ATOM 689 C CA . ARG A 1 90 ? 5.704 1.523 9.031 1.00 87.44 90 ARG A CA 1
ATOM 690 C C . ARG A 1 90 ? 5.049 0.186 9.367 1.00 87.44 90 ARG A C 1
ATOM 692 O O . ARG A 1 90 ? 4.529 0.034 10.467 1.00 87.44 90 ARG A O 1
ATOM 699 N N . ILE A 1 91 ? 5.178 -0.789 8.470 1.00 87.00 91 ILE A N 1
ATOM 700 C CA . ILE A 1 91 ? 4.779 -2.173 8.742 1.00 87.00 91 ILE A CA 1
ATOM 701 C C . ILE A 1 91 ? 5.753 -2.757 9.768 1.00 87.00 91 ILE A C 1
ATOM 703 O O . ILE A 1 91 ? 6.968 -2.791 9.538 1.00 87.00 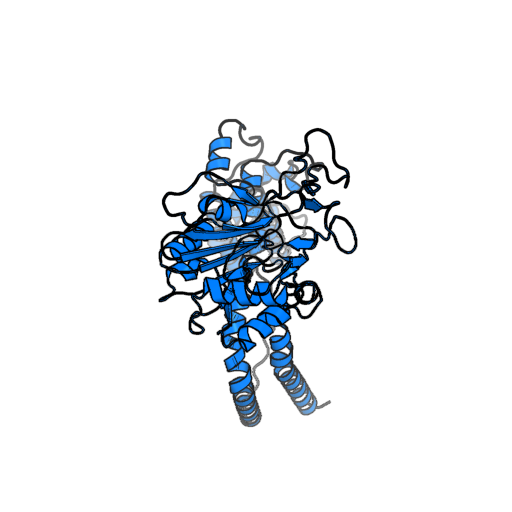91 ILE A O 1
ATOM 707 N N . THR A 1 92 ? 5.238 -3.202 10.913 1.00 87.12 92 THR A N 1
ATOM 708 C CA . THR A 1 92 ? 6.073 -3.785 11.972 1.00 87.12 92 THR A CA 1
ATOM 709 C C . THR A 1 92 ? 6.530 -5.199 11.618 1.00 87.12 92 THR A C 1
ATOM 711 O O . THR A 1 92 ? 5.921 -5.885 10.799 1.00 87.12 92 THR A O 1
ATOM 714 N N . TYR A 1 93 ? 7.567 -5.697 12.300 1.00 86.06 93 TYR A N 1
ATOM 715 C CA . TYR A 1 93 ? 8.093 -7.048 12.055 1.00 86.06 93 TYR A CA 1
ATOM 716 C C . TYR A 1 93 ? 7.018 -8.116 12.256 1.00 86.06 93 TYR A C 1
ATOM 718 O O . TYR A 1 93 ? 6.871 -9.031 11.454 1.00 86.06 93 TYR A O 1
ATOM 726 N N . SER A 1 94 ? 6.210 -7.954 13.304 1.00 82.75 94 SER A N 1
ATOM 727 C CA . SER A 1 94 ? 5.148 -8.902 13.634 1.00 82.75 94 SER A CA 1
ATOM 728 C C . SER A 1 94 ? 3.996 -8.916 12.623 1.00 82.75 94 SER A C 1
ATOM 730 O O . SER A 1 94 ? 3.311 -9.926 12.471 1.00 82.75 94 SER A O 1
ATOM 732 N N . GLU A 1 95 ? 3.766 -7.796 11.939 1.00 88.12 95 GLU A N 1
ATOM 733 C CA . GLU A 1 95 ? 2.784 -7.692 10.861 1.00 88.12 95 GLU A CA 1
ATOM 734 C C . GLU A 1 95 ? 3.343 -8.262 9.565 1.00 88.12 95 GLU A C 1
ATOM 736 O O . GLU A 1 95 ? 2.663 -9.049 8.909 1.00 88.12 95 GLU A O 1
ATOM 741 N N . ALA A 1 96 ? 4.598 -7.938 9.248 1.00 92.88 96 ALA A N 1
ATOM 742 C CA . ALA A 1 96 ? 5.311 -8.502 8.114 1.00 92.88 96 ALA A CA 1
ATOM 743 C C . ALA A 1 96 ? 5.367 -10.037 8.196 1.00 92.88 96 ALA A C 1
ATOM 745 O O . ALA A 1 96 ? 5.015 -10.710 7.233 1.00 92.88 96 ALA A O 1
ATOM 746 N N . GLU A 1 97 ? 5.694 -10.602 9.362 1.00 90.69 97 GLU A N 1
ATOM 747 C CA . GLU A 1 97 ? 5.685 -12.050 9.602 1.00 90.69 97 GLU A CA 1
ATOM 748 C C . GLU A 1 97 ? 4.295 -12.666 9.373 1.00 90.69 97 GLU A C 1
ATOM 750 O O . GLU A 1 97 ? 4.167 -13.690 8.699 1.00 90.69 97 GLU A O 1
ATOM 755 N N . ALA A 1 98 ? 3.232 -12.020 9.868 1.00 90.38 98 AL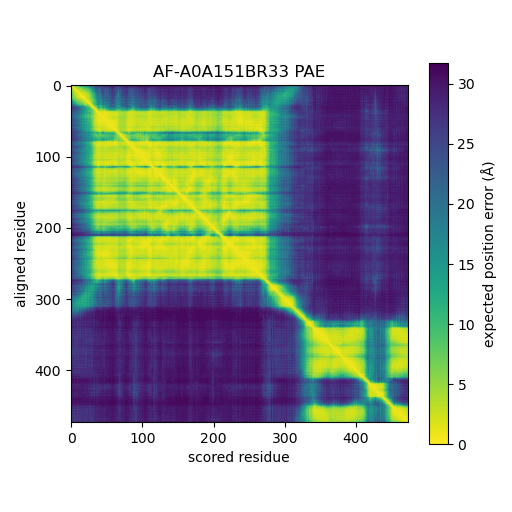A A N 1
ATOM 756 C CA . ALA A 1 98 ? 1.864 -12.490 9.658 1.00 90.38 98 ALA A CA 1
ATOM 757 C C . ALA A 1 98 ? 1.455 -12.468 8.174 1.00 90.38 98 ALA A C 1
ATOM 759 O O . ALA A 1 98 ? 0.736 -13.366 7.726 1.00 90.38 98 ALA A O 1
ATOM 760 N N . ILE A 1 99 ? 1.910 -11.465 7.416 1.00 94.50 99 ILE A N 1
ATOM 761 C CA . ILE A 1 99 ? 1.675 -11.357 5.971 1.00 94.50 99 ILE A CA 1
ATOM 762 C C . ILE A 1 99 ? 2.473 -12.428 5.217 1.00 94.50 99 ILE A C 1
ATOM 764 O O . ILE A 1 99 ? 1.904 -13.119 4.375 1.00 94.50 99 ILE A O 1
ATOM 768 N N . VAL A 1 100 ? 3.750 -12.633 5.546 1.00 95.25 100 VAL A N 1
ATOM 769 C CA . VAL A 1 100 ? 4.590 -13.680 4.936 1.00 95.25 100 VAL A CA 1
ATOM 770 C C . VAL A 1 100 ? 3.982 -15.067 5.157 1.00 95.25 100 VAL A C 1
ATOM 772 O O . VAL A 1 100 ? 3.861 -15.846 4.214 1.00 95.25 100 VAL A O 1
ATOM 775 N N . GLU A 1 101 ? 3.512 -15.364 6.369 1.00 92.94 101 GLU A N 1
ATOM 776 C CA . GLU A 1 101 ? 2.853 -16.640 6.672 1.00 92.94 101 GLU A CA 1
ATOM 777 C C . GLU A 1 101 ? 1.490 -16.783 5.974 1.00 92.94 101 GLU A C 1
ATOM 779 O O . GLU A 1 101 ? 1.077 -17.872 5.571 1.00 92.94 101 GLU A O 1
ATOM 784 N N . PHE A 1 102 ? 0.759 -15.684 5.793 1.00 94.25 102 PHE A N 1
ATOM 785 C CA . PHE A 1 102 ? -0.432 -15.670 4.948 1.00 94.25 102 PHE A CA 1
ATOM 786 C C . PHE A 1 102 ? -0.105 -16.028 3.491 1.00 94.25 102 PHE A C 1
ATOM 788 O O . PHE A 1 102 ? -0.800 -16.866 2.913 1.00 94.25 102 PHE A O 1
ATOM 795 N N . ILE A 1 103 ? 0.977 -15.482 2.930 1.00 96.00 103 ILE A N 1
ATOM 796 C CA . ILE A 1 103 ? 1.405 -15.779 1.558 1.00 96.00 103 ILE A CA 1
ATOM 797 C C . ILE A 1 103 ? 1.849 -17.244 1.433 1.00 96.00 103 ILE A C 1
ATOM 799 O O . ILE A 1 103 ? 1.370 -17.960 0.554 1.00 96.00 103 ILE A O 1
ATOM 803 N N . ARG A 1 104 ? 2.662 -17.750 2.373 1.00 94.31 104 ARG A N 1
ATOM 804 C CA . ARG A 1 104 ? 3.110 -19.160 2.396 1.00 94.31 104 ARG A CA 1
ATOM 805 C C . ARG A 1 104 ? 1.962 -20.164 2.346 1.00 94.31 104 ARG A C 1
ATOM 807 O O . ARG A 1 104 ? 2.079 -21.203 1.694 1.00 94.31 104 ARG A O 1
ATOM 814 N N . ARG A 1 105 ? 0.842 -19.851 3.001 1.00 92.88 105 ARG A N 1
ATOM 815 C CA . ARG A 1 105 ? -0.362 -20.698 3.054 1.00 92.88 105 ARG A CA 1
ATOM 816 C C . ARG A 1 105 ? -1.261 -20.581 1.817 1.00 92.88 105 ARG A C 1
ATOM 818 O O . ARG A 1 105 ? -2.300 -21.233 1.775 1.00 92.88 105 ARG A O 1
ATOM 825 N N . GLY A 1 106 ? -0.869 -19.794 0.816 1.00 93.62 106 GLY A N 1
ATOM 826 C CA . GLY A 1 106 ? -1.602 -19.630 -0.442 1.00 93.62 106 GLY A CA 1
ATOM 827 C C . GLY A 1 106 ? -2.389 -18.328 -0.560 1.00 93.62 106 GLY A C 1
ATOM 828 O O . GLY A 1 106 ? -3.226 -18.207 -1.456 1.00 93.62 106 GLY A O 1
ATOM 829 N N . GLY A 1 107 ? -2.162 -17.370 0.340 1.00 95.81 107 GLY A N 1
ATOM 830 C CA . GLY A 1 107 ? -2.568 -15.982 0.143 1.00 95.81 107 GLY A CA 1
ATOM 831 C C . GLY A 1 107 ? -1.700 -15.287 -0.905 1.00 95.81 107 GLY A C 1
ATOM 832 O O . GLY A 1 107 ? -0.578 -15.708 -1.177 1.00 95.81 107 GLY A O 1
ATOM 833 N N . SER A 1 108 ? -2.204 -14.204 -1.482 1.00 98.12 108 SER A N 1
ATOM 834 C CA . SER A 1 108 ? -1.467 -13.410 -2.467 1.00 98.12 108 SER A CA 1
ATOM 835 C C . SER A 1 108 ? -1.344 -11.957 -2.015 1.00 98.12 108 SER A C 1
ATOM 837 O O . SER A 1 108 ? -2.208 -11.469 -1.288 1.00 98.12 108 SER A O 1
ATOM 839 N N . LEU A 1 109 ? -0.293 -11.258 -2.441 1.00 98.38 109 LEU A N 1
ATOM 840 C CA . LEU A 1 109 ? -0.001 -9.876 -2.053 1.00 98.38 109 LEU A CA 1
ATOM 841 C C . LEU A 1 109 ? 0.223 -8.985 -3.279 1.00 98.38 109 LEU A C 1
ATOM 843 O O . LEU A 1 109 ? 1.091 -9.262 -4.102 1.00 98.38 109 LEU A O 1
ATOM 847 N N . LEU A 1 110 ? -0.505 -7.874 -3.347 1.00 98.69 110 LEU A N 1
ATOM 848 C CA . LEU A 1 110 ? -0.114 -6.684 -4.097 1.00 98.69 110 LEU A CA 1
ATOM 849 C C . LEU A 1 110 ? 0.462 -5.669 -3.108 1.00 98.69 110 LEU A C 1
ATOM 851 O O . LEU A 1 110 ? -0.266 -5.195 -2.235 1.00 98.69 110 LEU A O 1
ATOM 855 N N . LEU A 1 111 ? 1.743 -5.337 -3.248 1.00 98.31 111 LEU A N 1
ATOM 856 C CA . LEU A 1 111 ? 2.410 -4.309 -2.452 1.00 98.31 111 LEU A CA 1
ATOM 857 C C . LEU A 1 111 ? 2.913 -3.201 -3.376 1.00 98.31 111 LEU A C 1
ATOM 859 O O . LEU A 1 111 ? 3.844 -3.410 -4.154 1.00 98.31 111 LEU A O 1
ATOM 863 N N . ALA A 1 112 ? 2.289 -2.031 -3.279 1.00 97.81 112 ALA A N 1
ATOM 864 C CA . ALA A 1 112 ? 2.681 -0.841 -4.015 1.00 97.81 112 ALA A CA 1
ATOM 865 C C . ALA A 1 112 ? 3.204 0.222 -3.048 1.00 97.81 112 ALA A C 1
ATOM 867 O O . ALA A 1 112 ? 2.471 0.679 -2.170 1.00 97.81 112 ALA A O 1
ATOM 868 N N . ASP A 1 113 ? 4.469 0.600 -3.185 1.00 95.56 113 ASP A N 1
ATOM 869 C CA . ASP A 1 113 ? 5.135 1.550 -2.297 1.00 95.56 113 ASP A CA 1
ATOM 870 C C . ASP A 1 113 ? 6.230 2.296 -3.069 1.00 95.56 113 ASP A C 1
ATOM 872 O O . ASP A 1 113 ? 6.795 1.779 -4.029 1.00 95.56 113 ASP A O 1
ATOM 876 N N . LYS A 1 114 ? 6.520 3.518 -2.632 1.00 87.56 114 LYS A N 1
ATOM 877 C CA . LYS A 1 114 ? 7.627 4.343 -3.124 1.00 87.56 114 LYS A CA 1
ATOM 878 C C . LYS A 1 114 ? 8.841 4.322 -2.190 1.00 87.56 114 LYS A C 1
ATOM 880 O O . LYS A 1 114 ? 9.883 4.847 -2.552 1.00 87.56 114 LYS A O 1
ATOM 885 N N . GLY A 1 115 ? 8.732 3.683 -1.021 1.00 81.19 115 GLY A N 1
ATOM 886 C CA . GLY A 1 115 ? 9.869 3.245 -0.211 1.00 81.19 115 GLY A CA 1
ATOM 887 C C . GLY A 1 115 ? 9.787 3.563 1.283 1.00 81.19 115 GLY A C 1
ATOM 888 O O . GLY A 1 115 ? 9.052 4.432 1.743 1.00 81.19 115 GLY A O 1
ATOM 889 N N . GLY A 1 116 ? 10.585 2.829 2.066 1.00 75.56 116 GLY A N 1
ATOM 890 C CA . GLY A 1 116 ? 10.848 3.092 3.487 1.00 75.56 116 GLY A CA 1
ATOM 891 C C . GLY A 1 116 ? 9.899 2.414 4.480 1.00 75.56 116 GLY A C 1
ATOM 892 O O . GLY A 1 116 ? 10.372 1.795 5.438 1.00 75.56 116 GLY A O 1
ATOM 893 N N . LEU A 1 117 ? 8.581 2.490 4.274 1.00 88.00 117 LEU A N 1
ATOM 894 C CA . LEU A 1 117 ? 7.596 2.055 5.278 1.00 88.00 117 LEU A CA 1
ATOM 895 C C . LEU A 1 117 ? 7.195 0.579 5.157 1.00 88.00 117 LEU A C 1
ATOM 897 O O . LEU A 1 117 ? 6.964 -0.065 6.185 1.00 88.00 117 LEU A O 1
ATOM 901 N N . SER A 1 118 ? 7.203 0.013 3.947 1.00 93.25 118 SER A N 1
ATOM 902 C CA . SER A 1 118 ? 6.972 -1.425 3.725 1.00 93.25 118 SER A CA 1
ATOM 903 C C . SER A 1 118 ? 8.244 -2.267 3.584 1.00 93.25 118 SER A C 1
ATOM 905 O O . SER A 1 118 ? 8.164 -3.496 3.541 1.00 93.25 118 SER A O 1
ATOM 907 N N . ASN A 1 119 ? 9.428 -1.643 3.555 1.00 94.69 119 ASN A N 1
ATOM 908 C CA . ASN A 1 119 ? 10.692 -2.327 3.252 1.00 94.69 119 ASN A CA 1
ATOM 909 C C . ASN A 1 119 ? 11.037 -3.475 4.208 1.00 94.69 119 ASN A C 1
ATOM 911 O O . ASN A 1 119 ? 11.769 -4.384 3.831 1.00 94.69 119 ASN A O 1
ATOM 915 N N . MET A 1 120 ? 10.498 -3.474 5.428 1.00 92.75 120 MET A N 1
ATOM 916 C CA . MET A 1 120 ? 10.619 -4.620 6.327 1.00 92.75 120 MET A CA 1
ATOM 917 C C . MET A 1 120 ? 9.951 -5.875 5.745 1.00 92.75 120 MET A C 1
ATOM 919 O O . MET A 1 120 ? 10.584 -6.924 5.684 1.00 92.75 120 MET A O 1
ATOM 923 N N . LEU A 1 121 ? 8.710 -5.749 5.264 1.00 95.62 121 LEU A N 1
ATOM 924 C CA . LEU A 1 121 ? 7.979 -6.822 4.589 1.00 95.62 121 LEU A CA 1
ATOM 925 C C . LEU A 1 121 ? 8.634 -7.183 3.253 1.00 95.62 121 LEU A C 1
ATOM 927 O O . LEU A 1 121 ? 8.857 -8.362 2.991 1.00 95.62 121 LEU A O 1
ATOM 931 N N . ALA A 1 122 ? 8.981 -6.186 2.433 1.00 96.69 122 ALA A N 1
ATOM 932 C CA . ALA A 1 122 ? 9.601 -6.433 1.131 1.00 96.69 122 ALA A CA 1
ATOM 933 C C . ALA A 1 122 ? 10.898 -7.254 1.266 1.00 96.69 122 ALA A C 1
ATOM 935 O O . ALA A 1 122 ? 11.081 -8.232 0.539 1.00 96.69 122 ALA A O 1
ATOM 936 N N . ARG A 1 123 ? 11.755 -6.932 2.249 1.00 95.56 123 ARG A N 1
ATOM 937 C CA . ARG A 1 123 ? 13.033 -7.638 2.464 1.00 95.56 123 ARG A CA 1
ATOM 938 C C . ARG A 1 123 ? 12.841 -9.081 2.904 1.00 95.56 123 ARG A C 1
ATOM 940 O O . ARG A 1 123 ? 13.587 -9.947 2.462 1.00 95.56 123 ARG A O 1
ATOM 947 N N . MET A 1 124 ? 11.817 -9.366 3.712 1.00 95.50 124 MET A N 1
ATOM 948 C CA . MET A 1 124 ? 11.450 -10.750 4.052 1.00 95.50 124 MET A CA 1
ATOM 949 C C . MET A 1 124 ? 10.998 -11.551 2.824 1.00 95.50 124 MET A C 1
ATOM 951 O O . MET A 1 124 ? 11.110 -12.775 2.813 1.00 95.50 124 MET A O 1
ATOM 955 N N . LEU A 1 125 ? 10.515 -10.861 1.789 1.00 96.75 125 LEU A N 1
ATOM 956 C CA . LEU A 1 125 ? 10.147 -11.427 0.495 1.00 96.75 125 LEU A CA 1
ATOM 957 C C . LEU A 1 125 ? 11.297 -11.372 -0.528 1.00 96.75 125 LEU A C 1
ATOM 959 O O . LEU A 1 125 ? 11.070 -11.700 -1.685 1.00 96.75 125 LEU A O 1
ATOM 963 N N . GLY A 1 126 ? 12.514 -10.977 -0.135 1.00 96.94 126 GLY A N 1
ATOM 964 C CA . GLY A 1 126 ? 13.696 -10.971 -1.004 1.00 96.94 126 GLY A CA 1
ATOM 965 C C . GLY A 1 126 ? 13.868 -9.737 -1.893 1.00 96.94 126 GLY A C 1
ATOM 966 O O . GLY A 1 126 ? 14.634 -9.798 -2.855 1.00 96.94 126 GLY A O 1
ATOM 967 N N . PHE A 1 127 ? 13.193 -8.622 -1.595 1.00 96.38 127 PHE A N 1
ATOM 968 C CA . PHE A 1 127 ? 13.299 -7.378 -2.371 1.00 96.38 127 PHE A CA 1
ATOM 969 C C . PHE A 1 127 ? 13.279 -6.125 -1.489 1.00 96.38 127 PHE A C 1
ATOM 971 O O . PHE A 1 127 ? 12.939 -6.174 -0.312 1.00 96.38 127 PHE A O 1
ATOM 978 N N . SER A 1 128 ? 13.594 -4.967 -2.052 1.00 95.62 128 SER A N 1
ATOM 979 C CA . SER A 1 128 ? 13.383 -3.683 -1.386 1.00 95.62 128 SER A CA 1
ATOM 980 C C . SER A 1 128 ? 13.010 -2.592 -2.384 1.00 95.62 128 SER A C 1
ATOM 982 O O . SER A 1 128 ? 13.378 -2.635 -3.555 1.00 95.62 128 SER A O 1
ATOM 984 N N . PHE A 1 129 ? 12.242 -1.616 -1.914 1.00 95.62 129 PHE A N 1
ATOM 985 C CA . PHE A 1 129 ? 12.003 -0.357 -2.607 1.00 95.62 129 PHE A CA 1
ATOM 986 C C . PHE A 1 129 ? 13.158 0.590 -2.280 1.00 95.62 129 PHE A C 1
ATOM 988 O O . PHE A 1 129 ? 13.472 0.774 -1.098 1.00 95.62 129 PHE A O 1
ATOM 995 N N . ASN A 1 130 ? 13.779 1.187 -3.298 1.00 92.38 130 ASN A N 1
ATOM 996 C CA . ASN A 1 130 ? 14.948 2.045 -3.115 1.00 92.38 130 ASN A CA 1
ATOM 997 C C . ASN A 1 130 ? 14.624 3.272 -2.242 1.00 92.38 130 ASN A C 1
ATOM 999 O O . ASN A 1 130 ? 15.312 3.526 -1.256 1.00 92.38 130 ASN A O 1
ATOM 1003 N N . GLY A 1 131 ? 13.531 3.972 -2.549 1.00 92.12 131 GLY A N 1
ATOM 1004 C CA . GLY A 1 131 ? 13.126 5.200 -1.863 1.00 92.12 131 GLY A CA 1
ATOM 1005 C C . GLY A 1 131 ? 13.467 6.474 -2.633 1.00 92.12 131 GLY A C 1
ATOM 1006 O O . GLY A 1 131 ? 12.735 7.454 -2.506 1.00 92.12 131 GLY A O 1
ATOM 1007 N N . ALA A 1 132 ? 14.521 6.461 -3.455 1.00 90.75 132 ALA A N 1
ATOM 1008 C CA . ALA A 1 132 ? 14.841 7.585 -4.327 1.00 90.75 132 ALA A CA 1
ATOM 1009 C C . ALA A 1 132 ? 13.862 7.657 -5.517 1.00 90.75 132 ALA A C 1
ATOM 1011 O O . ALA A 1 132 ? 13.470 6.605 -6.047 1.00 90.75 132 ALA A O 1
ATOM 1012 N N . PRO A 1 133 ? 13.448 8.865 -5.942 1.00 91.31 133 PRO A N 1
ATOM 1013 C CA . PRO A 1 133 ? 12.680 9.066 -7.162 1.00 91.31 133 PRO A CA 1
ATOM 1014 C C . PRO A 1 133 ? 13.436 8.543 -8.382 1.00 91.31 133 PRO A C 1
ATOM 1016 O O . PRO A 1 133 ? 14.616 8.826 -8.567 1.00 91.31 133 PRO A O 1
ATOM 1019 N N . LEU A 1 134 ? 12.741 7.794 -9.227 1.00 92.56 134 LEU A N 1
ATOM 1020 C CA . LEU A 1 134 ? 13.232 7.366 -10.525 1.00 92.56 134 LEU A CA 1
ATOM 1021 C C . LEU A 1 134 ? 12.798 8.383 -11.578 1.00 92.56 134 LEU A C 1
ATOM 1023 O O . LEU A 1 134 ? 11.600 8.624 -11.761 1.00 92.56 134 LEU A O 1
ATOM 1027 N N . LEU A 1 135 ? 13.775 8.936 -12.293 1.00 89.56 135 LEU A N 1
ATOM 1028 C CA . LEU A 1 135 ? 13.559 9.799 -13.449 1.00 89.56 135 LEU A CA 1
ATOM 1029 C C . LEU A 1 135 ? 13.922 9.037 -14.719 1.00 89.56 135 LEU A C 1
ATOM 1031 O O . LEU A 1 135 ? 14.891 8.281 -14.746 1.00 89.56 135 LEU A O 1
ATOM 1035 N N . ASP A 1 136 ? 13.152 9.242 -15.783 1.00 89.88 136 ASP A N 1
ATOM 1036 C CA . ASP A 1 136 ? 13.402 8.629 -17.087 1.00 89.88 136 ASP A CA 1
ATOM 1037 C C . ASP A 1 136 ? 13.374 9.695 -18.184 1.00 89.88 136 ASP A C 1
ATOM 1039 O O . ASP A 1 136 ? 12.310 10.194 -18.545 1.00 89.88 136 ASP A O 1
ATOM 1043 N N . VAL A 1 137 ? 14.541 10.068 -18.721 1.00 87.50 137 VAL A N 1
ATOM 1044 C CA . VAL A 1 137 ? 14.628 11.026 -19.843 1.00 87.50 137 VAL A CA 1
ATOM 1045 C C . VAL A 1 137 ? 14.508 10.351 -21.209 1.00 87.50 137 VAL A C 1
ATOM 1047 O O . VAL A 1 137 ? 14.367 11.041 -22.219 1.00 87.50 137 VAL A O 1
ATOM 1050 N N . GLY A 1 138 ? 14.556 9.017 -21.258 1.00 85.88 138 GLY A N 1
ATOM 1051 C CA . GLY A 1 138 ? 14.429 8.239 -22.489 1.00 85.88 138 GLY A CA 1
ATOM 1052 C C . GLY A 1 138 ? 12.981 7.934 -22.865 1.00 85.88 138 GLY A C 1
ATOM 1053 O O . GLY A 1 138 ? 12.672 7.841 -24.052 1.00 85.88 138 GLY A O 1
ATOM 1054 N N . SER A 1 139 ? 12.091 7.786 -21.878 1.00 89.06 139 SER A N 1
ATOM 1055 C CA . SER A 1 139 ? 10.686 7.423 -22.092 1.00 89.06 139 SER A CA 1
ATOM 1056 C C . SER A 1 139 ? 9.768 8.010 -21.014 1.00 89.06 139 SER A C 1
ATOM 1058 O O . SER A 1 139 ? 9.620 7.451 -19.928 1.00 89.06 139 SER A O 1
ATOM 1060 N N . TYR A 1 140 ? 9.107 9.133 -21.316 1.00 92.19 140 TYR A N 1
ATOM 1061 C CA . TYR A 1 140 ? 8.203 9.826 -20.390 1.00 92.19 140 TYR A CA 1
ATOM 1062 C C . TYR A 1 140 ? 7.042 10.531 -21.104 1.00 92.19 140 TYR A C 1
ATOM 1064 O O . TYR A 1 140 ? 7.059 10.716 -22.320 1.00 92.19 140 TYR A O 1
ATOM 1072 N N . THR A 1 141 ? 6.021 10.940 -20.341 1.00 86.81 141 THR A N 1
ATOM 1073 C CA . THR A 1 141 ? 4.888 11.727 -20.869 1.00 86.81 141 THR A CA 1
ATOM 1074 C C . THR A 1 141 ? 5.102 13.242 -20.751 1.00 86.81 141 THR A C 1
ATOM 1076 O O . THR A 1 141 ? 5.403 13.908 -21.735 1.00 86.81 141 THR A O 1
ATOM 1079 N N . LYS A 1 142 ? 4.905 13.812 -19.555 1.00 78.75 142 LYS A N 1
ATOM 1080 C CA . LYS A 1 142 ? 4.937 15.266 -19.301 1.00 78.75 142 LYS A CA 1
ATOM 1081 C C . LYS A 1 142 ? 6.349 15.772 -19.019 1.00 78.75 142 LYS A C 1
ATOM 1083 O O . LYS A 1 142 ? 6.750 16.814 -19.521 1.00 78.75 142 LYS A O 1
ATOM 1088 N N . ASN A 1 143 ? 7.065 15.050 -18.169 1.00 86.00 143 ASN A N 1
ATOM 1089 C CA . ASN A 1 143 ? 8.448 15.298 -17.779 1.00 86.00 143 ASN A CA 1
ATOM 1090 C C . ASN A 1 143 ? 9.046 13.976 -17.243 1.00 86.00 143 ASN A C 1
ATOM 1092 O O . ASN A 1 143 ? 8.276 13.027 -17.054 1.00 86.00 143 ASN A O 1
ATOM 1096 N N . PRO A 1 144 ? 10.362 13.898 -16.974 1.00 87.69 144 PRO A N 1
ATOM 1097 C CA . PRO A 1 144 ? 11.028 12.656 -16.565 1.00 87.69 144 PRO A CA 1
ATOM 1098 C C . PRO A 1 144 ? 10.491 11.990 -15.290 1.00 87.69 144 PRO A C 1
ATOM 1100 O O . PRO A 1 144 ? 10.714 10.800 -15.102 1.00 87.69 144 PRO A O 1
ATOM 1103 N N . ASN A 1 145 ? 9.742 12.710 -14.445 1.00 86.56 145 ASN A N 1
ATOM 1104 C CA . ASN A 1 145 ? 9.059 12.138 -13.279 1.00 86.56 145 ASN A CA 1
ATOM 1105 C C . ASN A 1 145 ? 7.782 11.353 -13.632 1.00 86.56 145 ASN A C 1
ATOM 1107 O O . ASN A 1 145 ? 7.186 10.732 -12.752 1.00 86.56 145 ASN A O 1
ATOM 1111 N N . TYR A 1 146 ? 7.366 11.339 -14.904 1.00 90.50 146 TYR A N 1
ATOM 1112 C CA . TYR A 1 146 ? 6.244 10.536 -15.397 1.00 90.50 146 TYR A CA 1
ATOM 1113 C C . TYR A 1 146 ? 6.700 9.488 -16.426 1.00 90.50 146 TYR A C 1
ATOM 1115 O O . TYR A 1 146 ? 6.332 9.608 -17.609 1.00 90.50 146 TYR A O 1
ATOM 1123 N N . PRO A 1 147 ? 7.511 8.486 -16.021 1.00 94.06 147 PRO A N 1
ATOM 1124 C CA . PRO A 1 147 ? 8.010 7.471 -16.936 1.00 94.06 147 PRO A CA 1
ATOM 1125 C C . PRO A 1 147 ? 6.889 6.700 -17.632 1.00 94.06 147 PRO A C 1
ATOM 1127 O O . PRO A 1 147 ? 5.870 6.345 -17.029 1.00 94.06 147 PRO A O 1
ATOM 1130 N N . VAL A 1 148 ? 7.118 6.400 -18.907 1.00 94.94 148 VAL A N 1
ATOM 1131 C CA . VAL A 1 148 ? 6.320 5.460 -19.698 1.00 94.94 148 VAL A CA 1
ATOM 1132 C C . VAL A 1 148 ? 7.124 4.176 -19.803 1.00 94.94 148 VAL A C 1
ATOM 1134 O O . VAL A 1 148 ? 8.124 4.129 -20.520 1.00 94.94 148 VAL A O 1
ATOM 1137 N N . VAL A 1 149 ? 6.700 3.138 -19.087 1.00 94.00 149 VAL A N 1
ATOM 1138 C CA . VAL A 1 149 ? 7.450 1.879 -19.004 1.00 94.00 149 VAL A CA 1
ATOM 1139 C C . VAL A 1 149 ? 6.731 0.780 -19.772 1.00 94.00 149 VAL A C 1
ATOM 1141 O O . VAL A 1 149 ? 5.540 0.527 -19.572 1.00 94.00 149 VAL A O 1
ATOM 1144 N N . ALA A 1 150 ? 7.460 0.137 -20.680 1.00 89.50 150 ALA A N 1
ATOM 1145 C CA . ALA A 1 150 ? 6.949 -0.973 -21.470 1.00 89.50 150 ALA A CA 1
ATOM 1146 C C . ALA A 1 150 ? 6.951 -2.269 -20.648 1.00 89.50 150 ALA A C 1
ATOM 1148 O O . ALA A 1 150 ? 7.877 -2.530 -19.873 1.00 89.50 150 ALA A O 1
ATOM 1149 N N . LEU A 1 151 ? 5.930 -3.104 -20.845 1.00 88.62 151 LEU A N 1
ATOM 1150 C CA . LEU A 1 151 ? 5.839 -4.416 -20.204 1.00 88.62 151 LEU A CA 1
ATOM 1151 C C . LEU A 1 151 ? 6.380 -5.483 -21.161 1.00 88.62 151 LEU A C 1
ATOM 1153 O O . LEU A 1 151 ? 5.631 -6.210 -21.808 1.00 88.62 151 LEU A O 1
ATOM 1157 N N . THR A 1 152 ? 7.704 -5.523 -21.300 1.00 73.50 152 THR A N 1
ATOM 1158 C CA . THR A 1 152 ? 8.385 -6.292 -22.354 1.00 73.50 152 THR A CA 1
ATOM 1159 C C . THR A 1 152 ? 8.477 -7.792 -22.079 1.00 73.50 152 THR A C 1
ATOM 1161 O O . THR A 1 152 ? 8.614 -8.577 -23.017 1.00 73.50 152 THR A O 1
ATOM 1164 N N . GLU A 1 153 ? 8.381 -8.214 -20.817 1.00 81.06 153 GLU A N 1
ATOM 1165 C CA . GLU A 1 153 ? 8.406 -9.631 -20.453 1.00 81.06 153 GLU A CA 1
ATOM 1166 C C . GLU A 1 153 ? 7.014 -10.265 -20.605 1.00 81.06 153 GLU A C 1
ATOM 1168 O O . GLU A 1 153 ? 5.987 -9.703 -20.204 1.00 81.06 153 GLU A O 1
ATOM 1173 N N . THR A 1 154 ? 6.968 -11.482 -21.157 1.00 85.12 154 THR A N 1
ATOM 1174 C CA . THR A 1 154 ? 5.709 -12.223 -21.320 1.00 85.12 154 THR A CA 1
ATOM 1175 C C . THR A 1 154 ? 5.197 -12.686 -19.956 1.00 85.12 154 THR A C 1
ATOM 1177 O O . THR A 1 154 ? 5.759 -13.591 -19.341 1.00 85.12 154 THR A O 1
ATOM 1180 N N . HIS A 1 155 ? 4.105 -12.086 -19.483 1.00 94.00 155 HIS A N 1
ATOM 1181 C CA . HIS A 1 155 ? 3.467 -12.436 -18.219 1.00 94.00 155 HIS A CA 1
ATOM 1182 C C . HIS A 1 155 ? 1.954 -12.190 -18.294 1.00 94.00 155 HIS A C 1
ATOM 1184 O O . HIS A 1 155 ? 1.489 -11.308 -19.007 1.00 94.00 155 HIS A O 1
ATOM 1190 N N . ASN A 1 156 ? 1.147 -12.909 -17.508 1.00 95.12 156 ASN A N 1
ATOM 1191 C CA . ASN A 1 156 ? -0.311 -12.691 -17.506 1.00 95.12 156 ASN A CA 1
ATOM 1192 C C . ASN A 1 156 ? -0.697 -11.263 -17.079 1.00 95.12 156 ASN A C 1
ATOM 1194 O O . ASN A 1 156 ? -1.766 -10.783 -17.442 1.00 95.12 156 ASN A O 1
ATOM 1198 N N . ILE A 1 157 ? 0.176 -10.587 -16.325 1.00 96.38 157 ILE A N 1
ATOM 1199 C CA . ILE A 1 157 ? 0.001 -9.185 -15.924 1.00 96.38 157 ILE A CA 1
ATOM 1200 C C . ILE A 1 157 ? 0.150 -8.231 -17.124 1.00 96.38 157 ILE A C 1
ATOM 1202 O O . ILE A 1 157 ? -0.574 -7.240 -17.197 1.00 96.38 157 ILE A O 1
ATOM 1206 N N . SER A 1 158 ? 1.024 -8.553 -18.085 1.00 94.44 158 SER A N 1
ATOM 1207 C CA . SER A 1 158 ? 1.293 -7.743 -19.282 1.00 94.44 158 SER A CA 1
ATOM 1208 C C . SER A 1 158 ? 0.355 -8.033 -20.460 1.00 94.44 158 SER A C 1
ATOM 1210 O O . SER A 1 158 ? 0.482 -7.432 -21.524 1.00 94.44 158 SER A O 1
ATOM 1212 N N . TYR A 1 159 ? -0.630 -8.924 -20.292 1.00 93.00 159 TYR A N 1
ATOM 1213 C CA . TYR A 1 159 ? -1.539 -9.307 -21.371 1.00 93.00 159 TYR A CA 1
ATOM 1214 C C . TYR A 1 159 ? -2.363 -8.118 -21.894 1.00 93.00 159 TYR A C 1
ATOM 1216 O O . TYR A 1 159 ? -3.223 -7.590 -21.186 1.00 93.00 159 TYR A O 1
ATOM 1224 N N . GLY A 1 160 ? -2.121 -7.731 -23.151 1.00 91.94 160 GLY A N 1
ATOM 1225 C CA . GLY A 1 160 ? -2.795 -6.598 -23.793 1.00 91.94 160 GLY A CA 1
ATOM 1226 C C . GLY A 1 160 ? -2.399 -5.234 -23.217 1.00 91.94 160 GLY A C 1
ATOM 1227 O O . GLY A 1 160 ? -3.178 -4.289 -23.325 1.00 91.94 160 GLY A O 1
ATOM 1228 N N . VAL A 1 161 ? -1.232 -5.142 -22.568 1.00 94.69 161 VAL A N 1
ATOM 1229 C CA . VAL A 1 161 ? -0.701 -3.915 -21.966 1.00 94.69 161 VAL A CA 1
ATOM 1230 C C . VAL A 1 161 ? 0.642 -3.590 -22.612 1.00 94.69 161 VAL A C 1
ATOM 1232 O O . VAL A 1 161 ? 1.657 -4.176 -22.249 1.00 94.69 161 VAL A O 1
ATOM 1235 N N . ASP A 1 162 ? 0.655 -2.639 -23.545 1.00 88.88 162 ASP A N 1
ATOM 1236 C CA . ASP A 1 162 ? 1.894 -2.229 -24.220 1.00 88.88 162 ASP A CA 1
ATOM 1237 C C . ASP A 1 162 ? 2.820 -1.449 -23.271 1.00 88.88 162 ASP A C 1
ATOM 1239 O O . ASP A 1 162 ? 4.032 -1.671 -23.226 1.00 88.88 162 ASP A O 1
ATOM 1243 N N . TYR A 1 163 ? 2.238 -0.546 -22.477 1.00 94.56 163 TYR A N 1
ATOM 1244 C CA . TYR A 1 163 ? 2.948 0.276 -21.503 1.00 94.56 163 TYR A CA 1
ATOM 1245 C C . TYR A 1 163 ? 2.040 0.707 -20.347 1.00 94.56 163 TYR A C 1
ATOM 1247 O O . TYR A 1 163 ? 0.815 0.789 -20.485 1.00 94.56 163 TYR A O 1
ATOM 1255 N N . ILE A 1 164 ? 2.658 1.047 -19.220 1.00 96.88 164 ILE A N 1
ATOM 1256 C CA . ILE A 1 164 ? 2.023 1.743 -18.094 1.00 96.88 164 ILE A CA 1
ATOM 1257 C C . ILE A 1 164 ? 2.686 3.106 -17.891 1.00 96.88 164 ILE A C 1
ATOM 1259 O O . ILE A 1 164 ? 3.830 3.324 -18.298 1.00 96.88 164 ILE A O 1
ATOM 1263 N N . VAL A 1 165 ? 1.945 4.035 -17.292 1.00 96.00 165 VAL A N 1
ATOM 1264 C CA . VAL A 1 165 ? 2.431 5.382 -16.971 1.00 96.00 165 VAL A CA 1
ATOM 1265 C C . VAL A 1 165 ? 2.534 5.505 -15.461 1.00 96.00 165 VAL A C 1
ATOM 1267 O O . VAL A 1 165 ? 1.540 5.303 -14.761 1.00 96.00 165 VAL A O 1
ATOM 1270 N N . LEU A 1 166 ? 3.728 5.839 -14.984 1.00 96.62 166 LEU A N 1
ATOM 1271 C CA . LEU A 1 166 ? 4.031 6.031 -13.567 1.00 96.62 166 LEU A CA 1
ATOM 1272 C C . LEU A 1 166 ? 4.098 7.530 -13.237 1.00 96.62 166 LEU A C 1
ATOM 1274 O O . LEU A 1 166 ? 4.183 8.366 -14.140 1.00 96.62 166 LEU A O 1
ATOM 1278 N N . ASN A 1 167 ? 4.040 7.876 -11.955 1.00 94.06 167 ASN A N 1
ATOM 1279 C CA . ASN A 1 167 ? 4.137 9.242 -11.450 1.00 94.06 167 ASN A CA 1
ATOM 1280 C C . ASN A 1 167 ? 4.962 9.263 -10.152 1.00 94.06 167 ASN A C 1
ATOM 1282 O O . ASN A 1 167 ? 4.505 8.835 -9.094 1.00 94.06 167 ASN A O 1
ATOM 1286 N N . HIS A 1 168 ? 6.191 9.769 -10.258 1.00 92.75 168 HIS A N 1
ATOM 1287 C CA . HIS A 1 168 ? 7.230 9.709 -9.225 1.00 92.75 168 HIS A CA 1
ATOM 1288 C C . HIS A 1 168 ? 7.482 8.283 -8.676 1.00 92.75 168 HIS A C 1
ATOM 1290 O O . HIS A 1 168 ? 7.405 8.072 -7.460 1.00 92.75 168 HIS A O 1
ATOM 1296 N N . PRO A 1 169 ? 7.777 7.291 -9.545 1.00 95.75 169 PRO A N 1
ATOM 1297 C CA . PRO A 1 169 ? 8.122 5.942 -9.101 1.00 95.75 169 PRO A CA 1
ATOM 1298 C C . PRO A 1 169 ? 9.461 5.903 -8.355 1.00 95.75 169 PRO A C 1
ATOM 1300 O O . PRO A 1 169 ? 10.259 6.831 -8.439 1.00 95.75 169 PRO A O 1
ATOM 1303 N N . THR A 1 170 ? 9.740 4.785 -7.685 1.00 95.06 170 THR A N 1
ATOM 1304 C CA . THR A 1 170 ? 11.099 4.413 -7.252 1.00 95.06 170 THR A CA 1
ATOM 1305 C C . THR A 1 170 ? 11.614 3.189 -8.025 1.00 95.06 170 THR A C 1
ATOM 1307 O O . THR A 1 170 ? 10.951 2.692 -8.940 1.00 95.06 170 THR A O 1
ATOM 1310 N N . GLY A 1 171 ? 12.792 2.682 -7.661 1.00 93.69 171 GLY A N 1
ATOM 1311 C CA . GLY A 1 171 ? 13.346 1.419 -8.148 1.00 93.69 171 GLY A CA 1
ATOM 1312 C C . GLY A 1 171 ? 13.120 0.253 -7.183 1.00 93.69 171 GLY A C 1
ATOM 1313 O O . GLY A 1 171 ? 13.075 0.434 -5.964 1.00 93.69 171 GLY A O 1
ATOM 1314 N N . LEU A 1 172 ? 13.005 -0.958 -7.728 1.00 94.75 172 LEU A N 1
ATOM 1315 C CA . LEU A 1 172 ? 12.992 -2.210 -6.973 1.00 94.75 172 LEU A CA 1
ATOM 1316 C C . LEU A 1 172 ? 14.358 -2.891 -7.048 1.00 94.75 172 LEU A C 1
ATOM 1318 O O . LEU A 1 172 ? 14.866 -3.180 -8.132 1.00 94.75 172 LEU A O 1
ATOM 1322 N N . HIS A 1 173 ? 14.897 -3.225 -5.881 1.00 92.19 173 HIS A N 1
ATOM 1323 C CA . HIS A 1 173 ? 16.160 -3.934 -5.729 1.00 92.19 173 HIS A CA 1
ATOM 1324 C C . HIS A 1 173 ? 15.931 -5.362 -5.266 1.00 92.19 173 HIS A C 1
ATOM 1326 O O . HIS A 1 173 ? 15.023 -5.656 -4.486 1.00 92.19 173 HIS A O 1
ATOM 1332 N N . ARG A 1 174 ? 16.767 -6.268 -5.767 1.00 91.19 174 ARG A N 1
ATOM 1333 C CA . ARG A 1 174 ? 16.780 -7.663 -5.336 1.00 91.19 174 ARG A CA 1
ATOM 1334 C C . ARG A 1 174 ? 17.662 -7.795 -4.101 1.00 91.19 174 ARG A C 1
ATOM 1336 O O . ARG A 1 174 ? 18.804 -7.351 -4.109 1.00 91.19 174 ARG A O 1
ATOM 1343 N N . GLU A 1 175 ? 17.134 -8.439 -3.073 1.00 91.94 175 GLU A N 1
ATOM 1344 C CA . GLU A 1 175 ? 17.831 -8.719 -1.818 1.00 91.94 175 GLU A CA 1
ATOM 1345 C C . GLU A 1 175 ? 18.221 -10.208 -1.754 1.00 91.94 175 GLU A C 1
ATOM 1347 O O . GLU A 1 175 ? 18.111 -10.953 -2.737 1.00 91.94 175 GLU A O 1
ATOM 1352 N N . ALA A 1 176 ? 18.690 -10.662 -0.588 1.00 86.38 176 ALA A N 1
ATOM 1353 C CA . ALA A 1 176 ? 18.965 -12.074 -0.343 1.00 86.38 176 ALA A CA 1
ATOM 1354 C C . ALA A 1 176 ? 17.725 -12.932 -0.636 1.00 86.38 176 ALA A C 1
ATOM 1356 O O . ALA A 1 176 ? 16.632 -12.626 -0.165 1.00 86.38 176 ALA A O 1
ATOM 1357 N N . LEU A 1 177 ? 17.907 -14.011 -1.404 1.00 80.44 177 LEU A N 1
ATOM 1358 C CA . LEU A 1 177 ? 16.818 -14.879 -1.844 1.00 80.44 177 LEU A CA 1
ATOM 1359 C C . LEU A 1 177 ? 16.372 -15.810 -0.715 1.00 80.44 177 LEU A C 1
ATOM 1361 O O . LEU A 1 177 ? 17.139 -16.701 -0.343 1.00 80.44 177 LEU A O 1
ATOM 1365 N N . PRO A 1 178 ? 15.147 -15.651 -0.186 1.00 89.56 178 PRO A N 1
ATOM 1366 C CA . PRO A 1 178 ? 14.589 -16.609 0.754 1.00 89.56 178 PRO A CA 1
ATOM 1367 C C . PRO A 1 178 ? 14.329 -17.939 0.036 1.00 89.56 178 PRO A C 1
ATOM 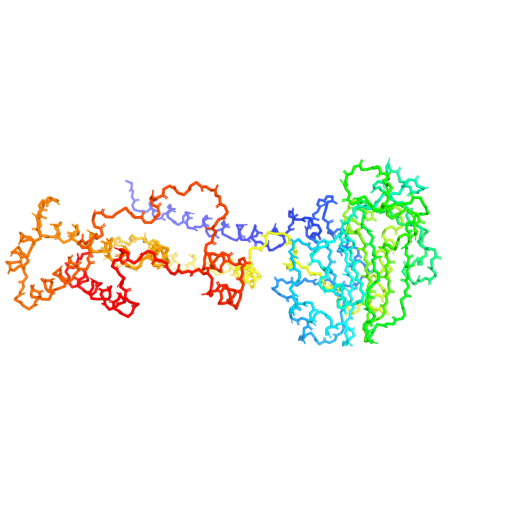1369 O O . PRO A 1 178 ? 13.980 -17.940 -1.143 1.00 89.56 178 PRO A O 1
ATOM 1372 N N . GLU A 1 179 ? 14.444 -19.064 0.743 1.00 89.69 179 GLU A N 1
ATOM 1373 C CA . GLU A 1 179 ? 14.223 -20.403 0.162 1.00 89.69 179 GLU A CA 1
ATOM 1374 C C . GLU A 1 179 ? 12.830 -20.560 -0.473 1.00 89.69 179 GLU A C 1
ATOM 1376 O O . GLU A 1 179 ? 12.676 -21.246 -1.480 1.00 89.69 179 GLU A O 1
ATOM 1381 N N . ASP A 1 180 ? 11.824 -19.880 0.080 1.00 93.75 180 ASP A N 1
ATOM 1382 C CA . ASP A 1 180 ? 10.433 -19.951 -0.376 1.00 93.75 180 ASP A CA 1
ATOM 1383 C C . ASP A 1 180 ? 10.153 -19.152 -1.660 1.00 93.75 180 ASP A C 1
ATOM 1385 O O . ASP A 1 180 ? 9.050 -19.249 -2.204 1.00 93.75 180 ASP A O 1
ATOM 1389 N N . LEU A 1 181 ? 11.097 -18.333 -2.131 1.00 96.75 181 LEU A N 1
ATOM 1390 C CA . LEU A 1 181 ? 10.920 -17.464 -3.294 1.00 96.75 181 LEU A CA 1
ATOM 1391 C C . LEU A 1 181 ? 11.324 -18.173 -4.591 1.00 96.75 181 LEU A C 1
ATOM 1393 O O . LEU A 1 181 ? 12.441 -18.666 -4.734 1.00 96.75 181 LEU A O 1
ATOM 1397 N N . TYR A 1 182 ? 10.441 -18.142 -5.592 1.00 96.62 182 TYR A N 1
ATOM 1398 C CA . TYR A 1 182 ? 10.707 -18.709 -6.918 1.00 96.62 182 TYR A CA 1
ATOM 1399 C C . TYR A 1 182 ? 9.881 -18.036 -8.024 1.00 96.62 182 TYR A C 1
ATOM 1401 O O . TYR A 1 182 ? 8.904 -17.331 -7.775 1.00 96.62 182 TYR A O 1
ATOM 1409 N N . GLY A 1 183 ? 10.267 -18.264 -9.284 1.00 95.19 183 GLY A N 1
ATOM 1410 C CA . GLY A 1 183 ? 9.514 -17.780 -10.449 1.00 95.19 183 GLY A CA 1
ATOM 1411 C C . GLY A 1 183 ? 9.480 -16.254 -10.588 1.00 95.19 183 GLY A C 1
ATOM 1412 O O . GLY A 1 183 ? 8.444 -15.704 -10.939 1.00 95.19 183 GLY A O 1
ATOM 1413 N N . VAL A 1 184 ? 10.590 -15.577 -10.279 1.00 96.00 184 VAL A N 1
ATOM 1414 C CA . VAL A 1 184 ? 10.702 -14.114 -10.379 1.00 96.00 184 VAL A CA 1
ATOM 1415 C C . VAL A 1 184 ? 10.663 -13.661 -11.836 1.00 96.00 184 VAL A C 1
ATOM 1417 O O . VAL A 1 184 ? 11.495 -14.083 -12.638 1.00 96.00 184 VAL A O 1
ATOM 1420 N N . VAL A 1 185 ? 9.748 -12.746 -12.143 1.00 96.12 185 VAL A N 1
ATOM 1421 C CA . VAL A 1 185 ? 9.601 -12.070 -13.434 1.00 96.12 185 VAL A CA 1
ATOM 1422 C C . VAL A 1 185 ? 9.613 -10.563 -13.198 1.00 96.12 185 VAL A C 1
ATOM 1424 O O . VAL A 1 185 ? 8.826 -10.042 -12.407 1.00 96.12 185 VAL A O 1
ATOM 1427 N N . ILE A 1 186 ? 10.496 -9.847 -13.891 1.00 95.50 186 ILE A N 1
ATOM 1428 C CA . ILE A 1 186 ? 10.512 -8.381 -13.879 1.00 95.50 186 ILE A CA 1
ATOM 1429 C C . ILE A 1 186 ? 9.548 -7.908 -14.968 1.00 95.50 186 ILE A C 1
ATOM 1431 O O . ILE A 1 186 ? 9.907 -7.842 -16.134 1.00 95.50 186 ILE A O 1
ATOM 1435 N N . VAL A 1 187 ? 8.301 -7.636 -14.590 1.00 95.81 187 VAL A N 1
ATOM 1436 C CA . VAL A 1 187 ? 7.202 -7.352 -15.527 1.00 95.81 187 VAL A CA 1
ATOM 1437 C C . VAL A 1 187 ? 7.413 -6.035 -16.275 1.00 95.81 187 VAL A C 1
ATOM 1439 O O . VAL A 1 187 ? 7.050 -5.940 -17.444 1.00 95.81 187 VAL A O 1
ATOM 1442 N N . ALA A 1 188 ? 7.994 -5.031 -15.615 1.00 94.75 188 ALA A N 1
ATOM 1443 C CA . ALA A 1 188 ? 8.281 -3.732 -16.212 1.00 94.75 188 ALA A CA 1
ATOM 1444 C C . ALA A 1 188 ? 9.614 -3.173 -15.705 1.00 94.75 188 ALA A C 1
ATOM 1446 O O . ALA A 1 188 ? 9.963 -3.324 -14.526 1.00 94.75 188 ALA A O 1
ATOM 1447 N N . ARG A 1 189 ? 10.328 -2.500 -16.610 1.00 93.69 189 ARG A N 1
ATOM 1448 C CA . ARG A 1 189 ? 11.594 -1.803 -16.361 1.00 93.69 189 ARG A CA 1
ATOM 1449 C C . ARG A 1 189 ? 11.529 -0.396 -16.944 1.00 93.69 189 ARG A C 1
ATOM 1451 O O . ARG A 1 189 ? 10.841 -0.181 -17.943 1.00 93.69 189 ARG A O 1
ATOM 1458 N N . SER A 1 190 ? 12.256 0.533 -16.338 1.00 92.00 190 SER A N 1
ATOM 1459 C CA . SER A 1 190 ? 12.518 1.841 -16.941 1.00 92.00 190 SER A CA 1
ATOM 1460 C C . SER A 1 190 ? 13.396 1.726 -18.194 1.00 92.00 190 SER A C 1
ATOM 1462 O O . SER A 1 190 ? 13.903 0.647 -18.525 1.00 92.00 190 SER A O 1
ATOM 1464 N N . SER A 1 191 ? 13.564 2.834 -18.917 1.00 90.00 191 SER A N 1
ATOM 1465 C CA . SER A 1 191 ? 14.458 2.891 -20.073 1.00 90.00 191 SER A CA 1
ATOM 1466 C C . SER A 1 191 ? 15.937 2.822 -19.667 1.00 90.00 191 SER A C 1
ATOM 1468 O O . SER A 1 191 ? 16.309 2.984 -18.506 1.00 90.00 191 SER A O 1
ATOM 1470 N N . SER A 1 192 ? 16.819 2.629 -20.647 1.00 88.44 192 SER A N 1
ATOM 1471 C CA . SER A 1 192 ? 18.272 2.701 -20.441 1.00 88.44 192 SER A CA 1
ATOM 1472 C C . SER A 1 192 ? 18.791 4.117 -20.166 1.00 88.44 192 SER A C 1
ATOM 1474 O O . SER A 1 192 ? 19.993 4.293 -20.026 1.00 88.44 192 SER A O 1
ATOM 1476 N N . ALA A 1 193 ? 17.928 5.134 -20.159 1.00 86.88 193 ALA A N 1
ATOM 1477 C CA . ALA A 1 193 ? 18.280 6.518 -19.846 1.00 86.88 193 ALA A CA 1
ATOM 1478 C C . ALA A 1 193 ? 17.588 6.994 -18.555 1.00 86.88 193 ALA A C 1
ATOM 1480 O O . ALA A 1 193 ? 17.317 8.181 -18.388 1.00 86.88 193 ALA A O 1
ATOM 1481 N N . SER A 1 194 ? 17.249 6.064 -17.660 1.00 89.88 194 SER A N 1
ATOM 1482 C CA . SER A 1 194 ? 16.721 6.372 -16.332 1.00 89.88 194 SER A CA 1
ATOM 1483 C C . SER A 1 194 ? 17.802 6.345 -15.257 1.00 89.88 194 SER A C 1
ATOM 1485 O O . SER A 1 194 ? 18.760 5.580 -15.388 1.00 89.88 194 SER A O 1
ATOM 1487 N N . TRP A 1 195 ? 17.576 7.064 -14.161 1.00 88.38 195 TRP A N 1
ATOM 1488 C CA . TRP A 1 195 ? 18.384 6.980 -12.944 1.00 88.38 195 TRP A CA 1
ATOM 1489 C C . TRP A 1 195 ? 17.529 7.168 -11.690 1.00 88.38 195 TRP A C 1
ATOM 1491 O O . TRP A 1 195 ? 16.373 7.595 -11.766 1.00 88.38 195 TRP A O 1
ATOM 1501 N N . LEU A 1 196 ? 18.107 6.820 -10.542 1.00 89.62 196 LEU A N 1
ATOM 1502 C CA . LEU A 1 196 ? 17.568 7.131 -9.220 1.00 89.62 196 LEU A CA 1
ATOM 1503 C C . LEU A 1 196 ? 18.218 8.423 -8.719 1.00 89.62 196 LEU A C 1
ATOM 1505 O O . LEU A 1 196 ? 19.430 8.461 -8.529 1.00 89.62 196 LEU A O 1
ATOM 1509 N N . ASP A 1 197 ? 17.415 9.465 -8.519 1.00 85.38 197 ASP A N 1
ATOM 1510 C CA . ASP A 1 197 ? 17.856 10.777 -8.033 1.00 85.38 197 ASP A CA 1
ATOM 1511 C C . ASP A 1 197 ? 17.917 10.763 -6.500 1.00 85.38 197 ASP A C 1
ATOM 1513 O O . ASP A 1 197 ? 16.968 11.134 -5.802 1.00 85.38 197 ASP A O 1
ATOM 1517 N N . GLU A 1 198 ? 19.024 10.246 -5.962 1.00 85.19 198 GLU A N 1
ATOM 1518 C CA . GLU A 1 198 ? 19.224 10.088 -4.515 1.00 85.19 198 GLU A CA 1
ATOM 1519 C C . GLU A 1 198 ? 19.405 11.433 -3.803 1.00 85.19 198 GLU A C 1
ATOM 1521 O O . GLU A 1 198 ? 19.123 11.555 -2.607 1.00 85.19 198 GLU A O 1
ATOM 1526 N N . ASN A 1 199 ? 19.887 12.444 -4.529 1.00 79.88 199 ASN A N 1
ATOM 1527 C CA . ASN A 1 199 ? 20.190 13.757 -3.974 1.00 79.88 199 ASN A CA 1
ATOM 1528 C C . ASN A 1 199 ? 19.082 14.806 -4.220 1.00 79.88 199 ASN A C 1
ATOM 1530 O O . ASN A 1 199 ? 19.140 15.901 -3.650 1.00 79.88 199 ASN A O 1
ATOM 1534 N N . HIS A 1 200 ? 18.039 14.428 -4.966 1.00 82.94 200 HIS A N 1
ATOM 1535 C CA . HIS A 1 200 ? 16.839 15.211 -5.263 1.00 82.94 200 HIS A CA 1
ATOM 1536 C C . HIS A 1 200 ? 17.103 16.509 -6.042 1.00 82.94 200 HIS A C 1
ATOM 1538 O O . HIS A 1 200 ? 16.445 17.527 -5.789 1.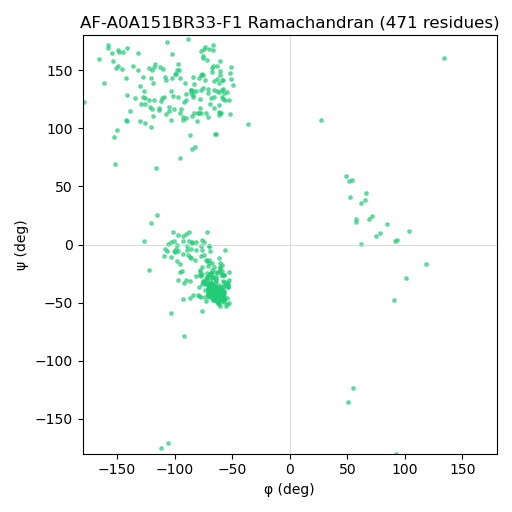00 82.94 200 HIS A O 1
ATOM 1544 N N . ASN A 1 201 ? 18.069 16.513 -6.962 1.00 81.06 201 ASN A N 1
ATOM 1545 C CA . ASN A 1 201 ? 18.373 17.687 -7.787 1.00 81.06 201 ASN A CA 1
ATOM 1546 C C . ASN A 1 201 ? 17.844 17.598 -9.230 1.00 81.06 201 ASN A C 1
ATOM 1548 O O . ASN A 1 201 ? 18.075 18.529 -10.012 1.00 81.06 201 ASN A O 1
ATOM 1552 N N . GLU A 1 202 ? 17.135 16.516 -9.564 1.00 80.44 202 GLU A N 1
ATOM 1553 C CA . GLU A 1 202 ? 16.564 16.202 -10.880 1.00 80.44 202 GLU A CA 1
ATOM 1554 C C . GLU A 1 202 ? 17.586 16.156 -12.024 1.00 80.44 202 GLU A C 1
ATOM 1556 O O . GLU A 1 202 ? 17.242 16.266 -13.207 1.00 80.44 202 GLU A O 1
ATOM 1561 N N . ARG A 1 203 ? 18.865 16.011 -11.694 1.00 77.06 203 ARG A N 1
ATOM 1562 C CA . ARG A 1 203 ? 19.962 15.855 -12.641 1.00 77.06 203 ARG A CA 1
ATOM 1563 C C . ARG A 1 203 ? 20.623 14.528 -12.356 1.00 77.06 203 ARG A C 1
ATOM 1565 O O . ARG A 1 203 ? 20.624 14.051 -11.236 1.00 77.06 203 ARG A O 1
ATOM 1572 N N . TRP A 1 204 ? 21.174 13.937 -13.400 1.00 77.00 204 TRP A N 1
ATOM 1573 C CA . TRP A 1 204 ? 22.042 12.800 -13.199 1.00 77.00 204 TRP A CA 1
ATOM 1574 C C . TRP A 1 204 ? 23.415 13.293 -12.734 1.00 77.00 204 TRP A C 1
ATOM 1576 O O . TRP A 1 204 ? 24.033 14.123 -13.415 1.00 77.00 204 TRP A O 1
ATOM 1586 N N . ASP A 1 205 ? 23.883 12.773 -11.601 1.00 70.62 205 ASP A N 1
ATOM 1587 C CA . ASP A 1 205 ? 25.223 13.020 -11.076 1.00 70.62 205 ASP A CA 1
ATOM 1588 C C . ASP A 1 205 ? 26.126 11.784 -11.157 1.00 70.62 205 ASP A C 1
ATOM 1590 O O . ASP A 1 205 ? 25.702 10.633 -11.052 1.00 70.62 205 ASP A O 1
ATOM 1594 N N . VAL A 1 206 ? 27.434 12.029 -11.291 1.00 67.50 206 VAL A N 1
ATOM 1595 C CA . VAL A 1 206 ? 28.446 10.965 -11.302 1.00 67.50 206 VAL A CA 1
ATOM 1596 C C . VAL A 1 206 ? 28.410 10.207 -9.972 1.00 67.50 206 VAL A C 1
ATOM 1598 O O . VAL A 1 206 ? 28.817 10.737 -8.939 1.00 67.50 206 VAL A O 1
ATOM 1601 N N . GLY A 1 207 ? 27.978 8.946 -10.021 1.00 62.72 207 GLY A N 1
ATOM 1602 C CA . GLY A 1 207 ? 27.822 8.076 -8.852 1.00 62.72 207 GLY A CA 1
ATOM 1603 C C . GLY A 1 207 ? 26.385 7.609 -8.624 1.00 62.72 207 GLY A C 1
ATOM 1604 O O . GLY A 1 207 ? 26.195 6.614 -7.929 1.00 62.72 207 GLY A O 1
ATOM 1605 N N . GLU A 1 208 ? 25.402 8.262 -9.245 1.00 64.25 208 GLU A N 1
ATOM 1606 C CA . GLU A 1 208 ? 24.027 7.769 -9.300 1.00 64.25 208 GLU A CA 1
ATOM 1607 C C . GLU A 1 208 ? 23.908 6.640 -10.325 1.00 64.25 208 GLU A C 1
ATOM 1609 O O . GLU A 1 208 ? 24.606 6.627 -11.345 1.00 64.25 208 GLU A O 1
ATOM 1614 N N . GLU A 1 209 ? 23.033 5.671 -10.046 1.00 58.97 209 GLU A N 1
ATOM 1615 C CA . GLU A 1 209 ? 22.844 4.500 -10.900 1.00 58.97 209 GLU A CA 1
ATOM 1616 C C . GLU A 1 209 ? 22.282 4.919 -12.273 1.00 58.97 209 GLU A C 1
ATOM 1618 O O . GLU A 1 209 ? 21.076 5.095 -12.441 1.00 58.97 209 GLU A O 1
ATOM 1623 N N . GLU A 1 210 ? 23.167 5.104 -13.258 1.00 60.28 210 GLU A N 1
ATOM 1624 C CA . GLU A 1 210 ? 22.808 5.420 -14.642 1.00 60.28 210 GLU A CA 1
ATOM 1625 C C . GLU A 1 210 ? 22.417 4.151 -15.412 1.00 60.28 210 GLU A C 1
ATOM 1627 O O . GLU A 1 210 ? 23.150 3.163 -15.431 1.00 60.28 210 GLU A O 1
ATOM 1632 N N . GLY A 1 211 ? 21.295 4.199 -16.131 1.00 59.88 211 GLY A N 1
ATOM 1633 C CA . GLY A 1 211 ? 21.081 3.375 -17.322 1.00 59.88 211 GLY A CA 1
ATOM 1634 C C . GLY A 1 211 ? 20.864 1.869 -17.137 1.00 59.88 211 GLY A C 1
ATOM 1635 O O . GLY A 1 211 ? 21.058 1.101 -18.081 1.00 59.88 211 GLY A O 1
ATOM 1636 N N . SER A 1 212 ? 20.393 1.425 -15.970 1.00 64.25 212 SER A N 1
ATOM 1637 C CA . SER A 1 212 ? 20.301 -0.007 -15.630 1.00 64.25 212 SER A CA 1
ATOM 1638 C C . SER A 1 212 ? 18.989 -0.728 -15.983 1.00 64.25 212 SER A C 1
ATOM 1640 O O . SER A 1 212 ? 18.815 -1.869 -15.556 1.00 64.25 212 SER A O 1
ATOM 1642 N N . PHE A 1 213 ? 18.050 -0.129 -16.733 1.00 84.31 213 PHE A N 1
ATOM 1643 C CA . PHE A 1 213 ? 16.695 -0.695 -16.897 1.00 84.31 213 PHE A CA 1
ATOM 1644 C C . PHE A 1 213 ? 16.093 -1.082 -15.533 1.00 84.31 213 PHE A C 1
ATOM 1646 O O . PHE A 1 213 ? 15.802 -2.254 -15.254 1.00 84.31 213 PHE A O 1
ATOM 1653 N N . ILE A 1 214 ? 15.975 -0.092 -14.652 1.00 91.44 214 ILE A N 1
ATOM 1654 C CA . ILE A 1 214 ? 15.636 -0.288 -13.245 1.00 91.44 214 ILE A CA 1
ATOM 1655 C C . ILE A 1 214 ? 14.271 -0.993 -13.144 1.00 91.44 214 ILE A C 1
ATOM 1657 O O . ILE A 1 214 ? 13.291 -0.538 -13.748 1.00 91.44 214 ILE A O 1
ATOM 1661 N N . PRO A 1 215 ? 14.170 -2.118 -12.410 1.00 94.38 215 PRO A N 1
ATOM 1662 C CA . PRO A 1 215 ? 12.901 -2.799 -12.193 1.00 94.38 215 PRO A CA 1
ATOM 1663 C C . PRO A 1 215 ? 11.899 -1.901 -11.463 1.00 94.38 215 PRO A C 1
ATOM 1665 O O . PRO A 1 215 ? 12.208 -1.339 -10.415 1.00 94.38 215 PRO A O 1
ATOM 1668 N N . VAL A 1 216 ? 10.677 -1.815 -11.988 1.00 95.88 216 VAL A N 1
ATOM 1669 C CA . VAL A 1 216 ? 9.584 -1.023 -11.383 1.00 95.88 216 VAL A CA 1
ATOM 1670 C C . VAL A 1 216 ? 8.349 -1.866 -11.071 1.00 95.88 216 VAL A C 1
ATOM 1672 O O . VAL A 1 216 ? 7.567 -1.527 -10.184 1.00 95.88 216 VAL A O 1
ATOM 1675 N N . VAL A 1 217 ? 8.198 -3.018 -11.733 1.00 97.69 217 VAL A N 1
ATOM 1676 C CA . VAL A 1 217 ? 7.198 -4.030 -11.377 1.00 97.69 217 VAL A CA 1
ATOM 1677 C C . VAL A 1 217 ? 7.843 -5.408 -11.376 1.00 97.69 217 VAL A C 1
ATOM 1679 O O . VAL A 1 217 ? 8.421 -5.829 -12.380 1.00 97.69 217 VAL A O 1
ATOM 1682 N N . ILE A 1 218 ? 7.708 -6.135 -10.269 1.00 97.31 218 ILE A N 1
ATOM 1683 C CA . ILE A 1 218 ? 8.212 -7.506 -10.123 1.00 97.31 218 ILE A CA 1
ATOM 1684 C C . ILE A 1 218 ? 7.068 -8.410 -9.669 1.00 97.31 218 ILE A C 1
ATOM 1686 O O . ILE A 1 218 ? 6.359 -8.089 -8.719 1.00 97.31 218 ILE A O 1
ATOM 1690 N N . ALA A 1 219 ? 6.904 -9.553 -10.329 1.00 98.19 219 ALA A N 1
ATOM 1691 C CA . ALA A 1 219 ? 5.961 -10.600 -9.954 1.00 98.19 219 ALA A CA 1
ATOM 1692 C C . ALA A 1 219 ? 6.713 -11.898 -9.639 1.00 98.19 219 ALA A C 1
ATOM 1694 O O . ALA A 1 219 ? 7.670 -12.244 -10.330 1.00 98.19 219 ALA A O 1
ATOM 1695 N N . PHE A 1 220 ? 6.310 -12.614 -8.593 1.00 97.94 220 PHE A N 1
ATOM 1696 C CA . PHE A 1 220 ? 6.939 -13.876 -8.194 1.00 97.94 220 PHE A CA 1
ATOM 1697 C C . PHE A 1 220 ? 6.003 -14.737 -7.344 1.00 97.94 220 PHE A C 1
ATOM 1699 O O . PHE A 1 220 ? 4.956 -14.280 -6.881 1.00 97.94 220 PHE A O 1
ATOM 1706 N N . ASN A 1 221 ? 6.389 -15.992 -7.127 1.00 98.19 221 ASN A N 1
ATOM 1707 C CA . ASN A 1 221 ? 5.733 -16.870 -6.167 1.00 98.19 221 ASN A CA 1
ATOM 1708 C C . ASN A 1 221 ? 6.540 -16.916 -4.866 1.00 98.19 221 ASN A C 1
ATOM 1710 O O . ASN A 1 221 ? 7.774 -16.858 -4.882 1.00 98.19 221 ASN A O 1
ATOM 1714 N N . PHE A 1 222 ? 5.836 -17.052 -3.746 1.00 97.38 222 PHE A N 1
ATOM 1715 C CA . PHE A 1 222 ? 6.440 -17.198 -2.426 1.00 97.38 222 PHE A CA 1
ATOM 1716 C C . PHE A 1 222 ? 5.667 -18.250 -1.627 1.00 97.38 222 PHE A C 1
ATOM 1718 O O . PHE A 1 222 ? 4.481 -18.077 -1.336 1.00 97.38 222 PHE A O 1
ATOM 1725 N N . GLY A 1 223 ? 6.306 -19.374 -1.305 1.00 95.81 223 GLY A N 1
ATOM 1726 C CA . GLY A 1 223 ? 5.608 -20.553 -0.787 1.00 95.81 223 GLY A CA 1
ATOM 1727 C C . GLY A 1 223 ? 4.488 -20.993 -1.743 1.00 95.81 223 GLY A C 1
ATOM 1728 O O . GLY A 1 223 ? 4.731 -21.218 -2.928 1.00 95.81 223 GLY A O 1
ATOM 1729 N N . ASN A 1 224 ? 3.246 -21.080 -1.257 1.00 95.44 224 ASN A N 1
ATOM 1730 C CA . ASN A 1 224 ? 2.079 -21.405 -2.095 1.00 95.44 224 ASN A CA 1
ATOM 1731 C C . ASN A 1 224 ? 1.342 -20.168 -2.650 1.00 95.44 224 ASN A C 1
ATOM 1733 O O . ASN A 1 224 ? 0.278 -20.306 -3.255 1.00 95.44 224 ASN A O 1
ATOM 1737 N N . GLY A 1 225 ? 1.851 -18.964 -2.390 1.00 97.38 225 GLY A N 1
ATOM 1738 C CA . GLY A 1 225 ? 1.222 -17.692 -2.734 1.00 97.38 225 GLY A CA 1
ATOM 1739 C C . GLY A 1 225 ? 1.888 -16.962 -3.898 1.00 97.38 225 GLY A C 1
ATOM 1740 O O . GLY A 1 225 ? 2.946 -17.361 -4.390 1.00 97.38 225 GLY A O 1
ATOM 1741 N N . ARG A 1 226 ? 1.275 -15.849 -4.316 1.00 98.44 226 ARG A N 1
ATOM 1742 C CA . ARG A 1 226 ? 1.786 -14.950 -5.366 1.00 98.44 226 ARG A CA 1
ATOM 1743 C C . ARG A 1 226 ? 2.002 -13.545 -4.833 1.00 98.44 226 ARG A C 1
ATOM 1745 O O . ARG A 1 226 ? 1.195 -13.054 -4.049 1.00 98.44 226 ARG A O 1
ATOM 1752 N N . VAL A 1 227 ? 3.051 -12.879 -5.296 1.00 98.69 227 VAL A N 1
ATOM 1753 C CA . VAL A 1 227 ? 3.376 -11.506 -4.907 1.00 98.69 227 VAL A CA 1
ATOM 1754 C C . VAL A 1 227 ? 3.615 -10.658 -6.148 1.00 98.69 227 VAL A C 1
ATOM 1756 O O . VAL A 1 227 ? 4.295 -11.090 -7.078 1.00 98.69 227 VAL A O 1
ATOM 1759 N N . VAL A 1 228 ? 3.066 -9.444 -6.148 1.00 98.75 228 VAL A N 1
ATOM 1760 C CA . VAL A 1 228 ? 3.411 -8.375 -7.088 1.00 98.75 228 VAL A CA 1
ATOM 1761 C C . VAL A 1 228 ? 3.885 -7.167 -6.292 1.00 98.75 228 VAL A C 1
ATOM 1763 O O . VAL A 1 228 ? 3.169 -6.677 -5.417 1.00 98.75 228 VAL A O 1
ATOM 1766 N N . LEU A 1 229 ? 5.087 -6.696 -6.609 1.00 98.44 229 LEU A N 1
ATOM 1767 C CA . LEU A 1 229 ? 5.659 -5.452 -6.108 1.00 98.44 229 LEU A CA 1
ATOM 1768 C C . LEU A 1 229 ? 5.560 -4.390 -7.199 1.00 98.44 229 LEU A C 1
ATOM 1770 O O . LEU A 1 229 ? 5.928 -4.656 -8.345 1.00 98.44 229 LEU A O 1
ATOM 1774 N N . VAL A 1 230 ? 5.078 -3.203 -6.840 1.00 98.31 230 VAL A N 1
ATOM 1775 C CA . VAL A 1 230 ? 4.915 -2.063 -7.752 1.00 98.31 230 VAL A CA 1
ATOM 1776 C C . VAL A 1 230 ? 5.573 -0.843 -7.125 1.00 98.31 230 VAL A C 1
ATOM 1778 O O . VAL A 1 230 ? 5.190 -0.435 -6.033 1.00 98.31 230 VAL A O 1
ATOM 1781 N N . SER A 1 231 ? 6.558 -0.256 -7.797 1.00 97.19 231 SER A N 1
ATOM 1782 C CA . SER A 1 231 ? 7.374 0.834 -7.242 1.00 97.19 231 SER A CA 1
ATOM 1783 C C . SER A 1 231 ? 6.680 2.199 -7.172 1.00 97.19 231 SER A C 1
ATOM 1785 O O . SER A 1 231 ? 7.291 3.197 -6.791 1.00 97.19 231 SER A O 1
ATOM 1787 N N . ASP A 1 232 ? 5.410 2.250 -7.565 1.00 97.12 232 ASP A N 1
ATOM 1788 C CA . ASP A 1 232 ? 4.602 3.454 -7.597 1.00 97.12 232 ASP A CA 1
ATOM 1789 C C . ASP A 1 232 ? 3.158 3.142 -7.170 1.00 97.12 232 ASP A C 1
ATOM 1791 O O . ASP A 1 232 ? 2.404 2.531 -7.934 1.00 97.12 232 ASP A O 1
ATOM 1795 N N . PRO A 1 233 ? 2.729 3.555 -5.963 1.00 96.50 233 PRO A N 1
ATOM 1796 C CA . PRO A 1 233 ? 1.344 3.391 -5.533 1.00 96.50 233 PRO A CA 1
ATOM 1797 C C . PRO A 1 233 ? 0.372 4.264 -6.332 1.00 96.50 233 PRO A C 1
ATOM 1799 O O . PRO A 1 233 ? -0.818 3.946 -6.407 1.00 96.50 233 PRO A O 1
ATOM 1802 N N . THR A 1 234 ? 0.852 5.347 -6.951 1.00 96.31 234 THR A N 1
ATOM 1803 C CA . THR A 1 234 ? -0.009 6.289 -7.659 1.00 96.31 234 THR A CA 1
ATOM 1804 C C . THR A 1 234 ? -0.622 5.684 -8.909 1.00 96.31 234 THR A C 1
ATOM 1806 O O . THR A 1 234 ? -1.727 6.097 -9.239 1.00 96.31 234 THR A O 1
ATOM 1809 N N . VAL A 1 235 ? -0.021 4.653 -9.526 1.00 97.25 235 VAL A N 1
ATOM 1810 C CA . VAL A 1 235 ? -0.565 3.935 -10.702 1.00 97.25 235 VAL A CA 1
ATOM 1811 C C . VAL A 1 235 ? -2.004 3.433 -10.486 1.00 97.25 235 VAL A C 1
ATOM 1813 O O . VAL A 1 235 ? -2.764 3.250 -11.438 1.00 97.25 235 VAL A O 1
ATOM 1816 N N . PHE A 1 236 ? -2.392 3.246 -9.221 1.00 98.06 236 PHE A N 1
ATOM 1817 C CA . PHE A 1 236 ? -3.700 2.767 -8.781 1.00 98.06 236 PHE A CA 1
ATOM 1818 C C . PHE A 1 236 ? -4.678 3.876 -8.359 1.00 98.06 236 PHE A C 1
ATOM 1820 O O . PHE A 1 236 ? -5.805 3.573 -7.955 1.00 98.06 236 PHE A O 1
ATOM 1827 N N . THR A 1 237 ? -4.273 5.146 -8.412 1.00 97.25 237 THR A N 1
ATOM 1828 C CA . THR A 1 237 ? -5.125 6.274 -8.004 1.00 97.25 237 THR A CA 1
ATOM 1829 C C . THR A 1 237 ? -6.200 6.590 -9.042 1.00 97.25 237 THR A C 1
ATOM 1831 O O . THR A 1 237 ? -6.094 6.220 -10.212 1.00 97.25 237 THR A O 1
ATOM 1834 N N . ASN A 1 238 ? -7.251 7.293 -8.620 1.00 96.12 238 ASN A N 1
ATOM 1835 C CA . ASN A 1 238 ? -8.396 7.674 -9.446 1.00 96.12 238 ASN A CA 1
ATOM 1836 C C . ASN A 1 238 ? -7.997 8.457 -10.705 1.00 96.12 238 ASN A C 1
ATOM 1838 O O . ASN A 1 238 ? -8.647 8.300 -11.747 1.00 96.12 238 ASN A O 1
ATOM 1842 N N . ASP A 1 239 ? -6.949 9.281 -10.604 1.00 94.00 239 ASP A N 1
ATOM 1843 C CA . ASP A 1 239 ? -6.382 10.018 -11.733 1.00 94.00 239 ASP A CA 1
ATOM 1844 C C . ASP A 1 239 ? -5.543 9.100 -12.631 1.00 94.00 239 ASP A C 1
ATOM 1846 O O . ASP A 1 239 ? -5.853 8.915 -13.811 1.00 94.00 239 ASP A O 1
ATOM 1850 N N . MET A 1 240 ? -4.528 8.442 -12.064 1.00 95.19 240 MET A N 1
ATOM 1851 C CA . MET A 1 240 ? -3.527 7.701 -12.838 1.00 95.19 240 MET A CA 1
ATOM 1852 C C . MET A 1 240 ? -4.046 6.404 -13.461 1.00 95.19 240 MET A C 1
ATOM 1854 O O . MET A 1 240 ? -3.549 6.004 -14.515 1.00 95.19 240 MET A O 1
ATOM 1858 N N . ILE A 1 241 ? -5.056 5.750 -12.881 1.00 96.56 241 ILE A N 1
ATOM 1859 C CA . ILE A 1 241 ? -5.580 4.470 -13.396 1.00 96.56 241 ILE A CA 1
ATOM 1860 C C . ILE A 1 241 ? -6.126 4.580 -14.830 1.00 96.56 241 ILE A C 1
ATOM 1862 O O . ILE A 1 241 ? -6.262 3.578 -15.531 1.00 96.56 241 ILE A O 1
ATOM 1866 N N . ARG A 1 242 ? -6.430 5.803 -15.282 1.00 92.56 242 ARG A N 1
ATOM 1867 C CA . ARG A 1 242 ? -6.988 6.111 -16.607 1.00 92.56 242 ARG A CA 1
ATOM 1868 C C . ARG A 1 242 ? -5.921 6.330 -17.685 1.00 92.56 242 ARG A C 1
ATOM 1870 O O . ARG A 1 242 ? -6.277 6.451 -18.855 1.00 92.56 242 ARG A O 1
ATOM 1877 N N . TYR A 1 243 ? -4.645 6.416 -17.312 1.00 92.06 243 TYR A N 1
ATOM 1878 C CA . TYR A 1 243 ? -3.550 6.695 -18.241 1.00 92.06 243 TYR A CA 1
ATOM 1879 C C . TYR A 1 243 ? -2.947 5.409 -18.812 1.00 92.06 243 TYR A C 1
ATOM 1881 O O . TYR A 1 243 ? -2.718 4.439 -18.091 1.00 92.06 243 TYR A O 1
ATOM 1889 N N . GLY A 1 244 ? -2.640 5.424 -20.113 1.00 91.88 244 GLY A N 1
ATOM 1890 C CA . GLY A 1 244 ? -1.995 4.303 -20.803 1.00 91.88 244 GLY A CA 1
ATOM 1891 C C . GLY A 1 244 ? -2.704 2.968 -20.556 1.00 91.88 244 GLY A C 1
ATOM 1892 O O . GLY A 1 244 ? -3.932 2.888 -20.582 1.00 91.88 244 GLY A O 1
ATOM 1893 N N . GLY A 1 245 ? -1.923 1.920 -20.290 1.00 96.19 245 GLY A N 1
ATOM 1894 C CA . GLY A 1 245 ? -2.424 0.591 -19.950 1.00 96.19 245 GLY A CA 1
ATOM 1895 C C . GLY A 1 245 ? -2.707 0.352 -18.460 1.00 96.19 245 GLY A C 1
ATOM 1896 O O . GLY A 1 245 ? -2.942 -0.798 -18.087 1.00 96.19 245 GLY A O 1
ATOM 1897 N N . ASN A 1 246 ? -2.706 1.384 -17.602 1.00 97.81 246 ASN A N 1
ATOM 1898 C CA . ASN A 1 246 ? -2.794 1.233 -16.137 1.00 97.81 246 ASN A CA 1
ATOM 1899 C C . ASN A 1 246 ? -4.049 0.466 -15.682 1.00 97.81 246 ASN A C 1
ATOM 1901 O O . ASN A 1 246 ? -3.965 -0.405 -14.816 1.00 97.81 246 ASN A O 1
ATOM 1905 N N . LEU A 1 247 ? -5.207 0.722 -16.301 1.00 97.56 247 LEU A N 1
ATOM 1906 C CA . LEU A 1 247 ? -6.451 0.003 -16.006 1.00 97.56 247 LEU A CA 1
ATOM 1907 C C . LEU A 1 247 ? -6.340 -1.502 -16.297 1.00 97.56 247 LEU A C 1
ATOM 1909 O O . LEU A 1 247 ? -6.726 -2.334 -15.473 1.00 97.56 247 LEU A O 1
ATOM 1913 N N . ALA A 1 248 ? -5.827 -1.856 -17.476 1.00 97.62 248 ALA A N 1
ATOM 1914 C CA . ALA A 1 248 ? -5.659 -3.249 -17.879 1.00 97.62 248 ALA A CA 1
ATOM 1915 C C . ALA A 1 248 ? -4.610 -3.948 -17.001 1.00 97.62 248 ALA A C 1
ATOM 1917 O O . ALA A 1 248 ? -4.853 -5.055 -16.522 1.00 97.62 248 ALA A O 1
ATOM 1918 N N . PHE A 1 249 ? -3.510 -3.259 -16.685 1.00 97.94 249 PHE A N 1
ATOM 1919 C CA . PHE A 1 249 ? -2.501 -3.712 -15.730 1.00 97.94 249 PHE A CA 1
ATOM 1920 C C . PHE A 1 249 ? -3.096 -4.006 -14.344 1.00 97.94 249 PHE A C 1
ATOM 1922 O O . PHE A 1 249 ? -2.858 -5.084 -13.791 1.00 97.94 249 PHE A O 1
ATOM 1929 N N . ALA A 1 250 ? -3.915 -3.103 -13.795 1.00 98.19 250 ALA A N 1
ATOM 1930 C CA . ALA A 1 250 ? -4.556 -3.290 -12.494 1.00 98.19 250 ALA A CA 1
ATOM 1931 C C . ALA A 1 250 ? -5.486 -4.515 -12.487 1.00 98.19 250 ALA A C 1
ATOM 1933 O O . ALA A 1 250 ? -5.393 -5.367 -11.599 1.00 98.19 250 ALA A O 1
ATOM 1934 N N . LYS A 1 251 ? -6.327 -4.663 -13.520 1.00 98.31 251 LYS A N 1
ATOM 1935 C CA . LYS A 1 251 ? -7.214 -5.826 -13.683 1.00 98.31 251 LYS A CA 1
ATOM 1936 C C . LYS A 1 251 ? -6.437 -7.136 -13.800 1.00 98.31 251 LYS A C 1
ATOM 1938 O O . LYS A 1 251 ? -6.744 -8.105 -13.102 1.00 98.31 251 LYS A O 1
ATOM 1943 N N . ASN A 1 252 ? -5.413 -7.166 -14.651 1.00 98.25 252 ASN A N 1
ATOM 1944 C CA . ASN A 1 252 ? -4.588 -8.352 -14.859 1.00 98.25 252 ASN A CA 1
ATOM 1945 C C . ASN A 1 252 ? -3.818 -8.739 -13.590 1.00 98.25 252 ASN A C 1
ATOM 1947 O O . ASN A 1 252 ? -3.697 -9.925 -13.289 1.00 98.25 252 ASN A O 1
ATOM 1951 N N . THR A 1 253 ? -3.351 -7.754 -12.819 1.00 98.56 253 THR A N 1
ATOM 1952 C CA . THR A 1 253 ? -2.674 -7.960 -11.532 1.00 98.56 253 THR A CA 1
ATOM 1953 C C . THR A 1 253 ? -3.585 -8.665 -10.533 1.00 98.56 253 THR A C 1
ATOM 1955 O O . THR A 1 253 ? -3.221 -9.724 -10.018 1.00 98.56 253 THR A O 1
ATOM 1958 N N . ILE A 1 254 ? -4.800 -8.148 -10.312 1.00 98.50 254 ILE A N 1
ATOM 1959 C CA . ILE A 1 254 ? -5.769 -8.777 -9.401 1.00 98.50 254 ILE A CA 1
ATOM 1960 C C . ILE A 1 254 ? -6.148 -10.177 -9.887 1.00 98.50 254 ILE A C 1
ATOM 1962 O O . ILE A 1 254 ? -6.125 -11.122 -9.100 1.00 98.50 254 ILE A O 1
ATOM 1966 N N . ARG A 1 255 ? -6.405 -10.341 -11.190 1.00 98.31 255 ARG A N 1
ATOM 1967 C CA . ARG A 1 255 ? -6.713 -11.646 -11.790 1.00 98.31 255 ARG A CA 1
ATOM 1968 C C . ARG A 1 255 ? -5.576 -12.653 -11.625 1.00 98.31 255 ARG A C 1
ATOM 1970 O O . ARG A 1 255 ? -5.825 -13.832 -11.393 1.00 98.31 255 ARG A O 1
ATOM 1977 N N . TRP A 1 256 ? -4.324 -12.228 -11.758 1.00 98.19 256 TRP A N 1
ATOM 1978 C CA . TRP A 1 256 ? -3.181 -13.119 -11.577 1.00 98.19 256 TRP A CA 1
ATOM 1979 C C . TRP A 1 256 ? -2.999 -13.509 -10.107 1.00 98.19 256 TRP A C 1
ATOM 1981 O O . TRP A 1 256 ? -2.806 -14.690 -9.810 1.00 98.19 256 TRP A O 1
ATOM 1991 N N . LEU A 1 257 ? -3.133 -12.554 -9.184 1.00 98.50 257 LEU A N 1
ATOM 1992 C CA . LEU A 1 257 ? -3.040 -12.791 -7.740 1.00 98.50 257 LEU A CA 1
ATOM 1993 C C . LEU A 1 257 ? -4.174 -13.684 -7.214 1.00 98.50 257 LEU A C 1
ATOM 1995 O O . LEU A 1 257 ? -3.949 -14.471 -6.296 1.00 98.50 257 LEU A O 1
ATOM 1999 N N . SER A 1 258 ? -5.363 -13.614 -7.813 1.00 97.81 258 SER A N 1
ATOM 2000 C CA . SER A 1 258 ? -6.519 -14.453 -7.472 1.00 97.81 258 SER A CA 1
ATOM 2001 C C . SER A 1 258 ? -6.533 -15.815 -8.172 1.00 97.81 258 SER A C 1
ATOM 2003 O O . SER A 1 258 ? -7.491 -16.569 -8.024 1.00 97.81 258 SER A O 1
ATOM 2005 N N . TYR A 1 259 ? -5.511 -16.141 -8.975 1.00 97.00 259 TYR A N 1
ATOM 2006 C CA . TYR A 1 259 ? -5.508 -17.323 -9.850 1.00 97.00 259 TYR A CA 1
ATOM 2007 C C . TYR A 1 259 ? -6.689 -17.355 -10.842 1.00 97.00 259 TYR A C 1
ATOM 2009 O O . TYR A 1 259 ? -7.057 -18.413 -11.348 1.00 97.00 259 TYR A O 1
ATOM 2017 N N . GLY A 1 260 ? -7.285 -16.196 -11.133 1.00 96.31 260 GLY A N 1
ATOM 2018 C CA . GLY A 1 260 ? -8.499 -16.055 -11.931 1.00 96.31 260 GLY A CA 1
ATOM 2019 C C . GLY A 1 260 ? -9.782 -16.452 -11.198 1.00 96.31 260 GLY A C 1
ATOM 2020 O O . GLY A 1 260 ? -10.832 -16.505 -11.834 1.00 96.31 260 GLY A O 1
ATOM 2021 N N . ASN A 1 261 ? -9.713 -16.737 -9.896 1.00 95.94 261 ASN A N 1
ATOM 2022 C CA . ASN A 1 261 ? -10.855 -17.130 -9.086 1.00 95.94 261 ASN A CA 1
ATOM 2023 C C . ASN A 1 261 ? -11.497 -15.905 -8.419 1.00 95.94 261 ASN A C 1
ATOM 2025 O O . ASN A 1 261 ? -10.937 -15.334 -7.485 1.00 95.94 261 ASN A O 1
ATOM 2029 N N . ILE A 1 262 ? -12.692 -15.528 -8.874 1.00 94.88 262 ILE A N 1
ATOM 2030 C CA . ILE A 1 262 ? -13.450 -14.385 -8.337 1.00 94.88 262 ILE A CA 1
ATOM 2031 C C . ILE A 1 262 ? -13.916 -14.580 -6.886 1.00 94.88 262 ILE A C 1
ATOM 2033 O O . ILE A 1 262 ? -14.172 -13.602 -6.188 1.00 94.88 262 ILE A O 1
ATOM 2037 N N . GLU A 1 263 ? -13.962 -15.827 -6.407 1.00 93.19 263 GLU A N 1
ATOM 2038 C CA . GLU A 1 263 ? -14.308 -16.146 -5.017 1.00 93.19 263 GLU A CA 1
ATOM 2039 C C . GLU A 1 263 ? -13.183 -15.785 -4.038 1.00 93.19 263 GLU A C 1
ATOM 2041 O O . GLU A 1 263 ? -13.405 -15.774 -2.827 1.00 93.19 263 GLU A O 1
ATOM 2046 N N . PHE A 1 264 ? -11.967 -15.494 -4.524 1.00 93.88 264 PHE A N 1
ATOM 2047 C CA . PHE A 1 264 ? -10.898 -14.985 -3.667 1.00 93.88 264 PHE A CA 1
ATOM 2048 C C . PHE A 1 264 ? -11.222 -13.535 -3.298 1.00 93.88 264 PHE A C 1
ATOM 2050 O O . PHE A 1 264 ? -11.181 -12.664 -4.170 1.00 93.88 264 PHE A O 1
ATOM 2057 N N . PRO A 1 265 ? -11.509 -13.230 -2.019 1.00 93.94 265 PRO A N 1
ATOM 2058 C CA . PRO A 1 265 ? -11.786 -11.861 -1.634 1.00 93.94 265 PRO A CA 1
ATOM 2059 C C . PRO A 1 265 ? -10.529 -11.004 -1.815 1.00 93.94 265 PRO A C 1
ATOM 2061 O O . PRO A 1 265 ? -9.414 -11.429 -1.492 1.00 93.94 265 PRO A O 1
ATOM 2064 N N . VAL A 1 266 ? -10.729 -9.777 -2.290 1.00 96.50 266 VAL A N 1
ATOM 2065 C CA . VAL A 1 266 ? -9.680 -8.760 -2.386 1.00 96.50 266 VAL A CA 1
ATOM 2066 C C . VAL A 1 266 ? -9.766 -7.886 -1.146 1.00 96.50 266 VAL A C 1
ATOM 2068 O O . VAL A 1 266 ? -10.753 -7.191 -0.912 1.00 96.50 266 VAL A O 1
ATOM 2071 N N . ILE A 1 267 ? -8.744 -7.964 -0.311 1.00 94.06 267 ILE A N 1
ATOM 2072 C CA . ILE A 1 267 ? -8.692 -7.347 1.003 1.00 94.06 267 ILE A CA 1
ATOM 2073 C C . ILE A 1 267 ? -7.727 -6.167 0.939 1.00 94.06 267 ILE A C 1
ATOM 2075 O O . ILE A 1 267 ? -6.523 -6.363 0.817 1.00 94.06 267 ILE A O 1
ATOM 2079 N N . PHE A 1 268 ? -8.241 -4.950 1.065 1.00 92.81 268 PHE A N 1
ATOM 2080 C CA . PHE A 1 268 ? -7.415 -3.750 1.159 1.00 92.81 268 PHE A CA 1
ATOM 2081 C C . PHE A 1 268 ? -6.989 -3.493 2.598 1.00 92.81 268 PHE A C 1
ATOM 2083 O O . PHE A 1 268 ? -7.807 -3.520 3.526 1.00 92.81 268 PHE A O 1
ATOM 2090 N N . ASP A 1 269 ? -5.709 -3.216 2.783 1.00 89.25 269 ASP A N 1
ATOM 2091 C CA . ASP A 1 269 ? -5.195 -2.726 4.046 1.00 89.25 269 ASP A CA 1
ATOM 2092 C C . ASP A 1 269 ? -5.492 -1.231 4.194 1.00 89.25 269 ASP A C 1
ATOM 2094 O O . ASP A 1 269 ? -4.957 -0.405 3.460 1.00 89.25 269 ASP A O 1
ATOM 2098 N N . VAL A 1 270 ? -6.349 -0.886 5.157 1.00 82.06 270 VAL A N 1
ATOM 2099 C CA . VAL A 1 270 ? -6.595 0.511 5.545 1.00 82.06 270 VAL A CA 1
ATOM 2100 C C . VAL A 1 270 ? -5.947 0.857 6.889 1.00 82.06 270 VAL A C 1
ATOM 2102 O O . VAL A 1 270 ? -6.061 1.989 7.348 1.00 82.06 270 VAL A O 1
ATOM 2105 N N . THR A 1 271 ? -5.253 -0.095 7.529 1.00 77.25 271 THR A N 1
ATOM 2106 C CA . THR A 1 271 ? -4.619 0.109 8.846 1.00 77.25 271 THR A CA 1
ATOM 2107 C C . THR A 1 271 ? -3.331 0.922 8.773 1.00 77.25 271 THR A C 1
ATOM 2109 O O . THR A 1 271 ? -2.988 1.593 9.752 1.00 77.25 271 THR A O 1
ATOM 2112 N N . HIS A 1 272 ? -2.668 0.897 7.614 1.00 82.38 272 HIS A N 1
ATOM 2113 C CA . HIS A 1 272 ? -1.438 1.636 7.337 1.00 82.38 272 HIS A CA 1
ATOM 2114 C C . HIS A 1 272 ? -1.656 2.909 6.504 1.00 82.38 272 HIS A C 1
ATOM 2116 O O . HIS A 1 272 ? -0.686 3.508 6.054 1.00 82.38 272 HIS A O 1
ATOM 2122 N N . ILE A 1 273 ? -2.900 3.354 6.298 1.00 75.62 273 ILE A N 1
ATOM 2123 C CA . ILE A 1 273 ? -3.211 4.653 5.674 1.00 75.62 273 ILE A CA 1
ATOM 2124 C C . ILE A 1 273 ? -3.155 5.750 6.758 1.00 75.62 273 ILE A C 1
ATOM 2126 O O . ILE A 1 273 ? -3.474 5.490 7.920 1.00 75.62 273 ILE A O 1
ATOM 2130 N N . ALA A 1 274 ? -2.690 6.956 6.411 1.00 59.28 274 ALA A N 1
ATOM 2131 C CA . ALA A 1 274 ? -2.469 8.057 7.355 1.00 59.28 274 ALA A CA 1
ATOM 2132 C C . ALA A 1 274 ? -3.699 8.365 8.236 1.00 59.28 274 ALA A C 1
ATOM 2134 O O . ALA A 1 274 ? -4.832 8.257 7.789 1.00 59.28 274 ALA A O 1
ATOM 2135 N N . GLY A 1 275 ? -3.473 8.802 9.482 1.00 49.91 275 GLY A N 1
ATOM 2136 C CA . GLY A 1 275 ? -4.482 9.522 10.273 1.00 49.91 275 GLY A CA 1
ATOM 2137 C C . GLY A 1 275 ? -5.417 8.712 11.178 1.00 49.91 275 GLY A C 1
ATOM 2138 O O . GLY A 1 275 ? -6.233 9.319 11.866 1.00 49.91 275 GLY A O 1
ATOM 2139 N N . LEU A 1 276 ? -5.272 7.387 11.285 1.00 46.94 276 LEU A N 1
ATOM 2140 C CA . LEU A 1 276 ? -5.880 6.618 12.380 1.00 46.94 276 LEU A CA 1
ATOM 2141 C C . LEU A 1 276 ? -4.893 6.555 13.557 1.00 46.94 276 LEU A C 1
ATOM 2143 O O . LEU A 1 276 ? -3.883 5.859 13.444 1.00 46.94 276 LEU A O 1
ATOM 2147 N N . PRO A 1 277 ? -5.126 7.246 14.692 1.00 45.44 277 PRO A N 1
ATOM 2148 C CA . PRO A 1 277 ? -4.265 7.059 15.853 1.00 45.44 277 PRO A CA 1
ATOM 2149 C C . PRO A 1 277 ? -4.331 5.585 16.312 1.00 45.44 277 PRO A C 1
ATOM 2151 O O . PRO A 1 277 ? -5.378 4.943 16.197 1.00 45.44 277 PRO A O 1
ATOM 2154 N N . GLU A 1 278 ? -3.221 5.037 16.821 1.00 46.44 278 GLU A N 1
ATOM 2155 C CA . GLU A 1 278 ? -3.097 3.620 17.232 1.00 46.44 278 GLU A CA 1
ATOM 2156 C C . GLU A 1 278 ? -4.197 3.190 18.235 1.00 46.44 278 GLU A C 1
ATOM 2158 O O . GLU A 1 278 ? -4.746 2.093 18.148 1.00 46.44 278 GLU A O 1
ATOM 2163 N N . GLU A 1 279 ? -4.588 4.091 19.141 1.00 47.97 279 GLU A N 1
ATOM 2164 C CA . GLU A 1 279 ? -5.570 3.875 20.219 1.00 47.97 279 GLU A CA 1
ATOM 2165 C C . GLU A 1 279 ? -7.067 3.890 19.779 1.00 47.97 279 GLU A C 1
ATOM 2167 O O . GLU A 1 279 ? -7.821 2.994 20.169 1.00 47.97 279 GLU A O 1
ATOM 2172 N N . PRO A 1 280 ? -7.576 4.827 18.948 1.00 49.00 280 PRO A N 1
ATOM 2173 C CA . PRO A 1 280 ? -8.967 4.841 18.487 1.00 49.00 280 PRO A CA 1
ATOM 2174 C C . PRO A 1 280 ? -9.301 3.819 17.395 1.00 49.00 280 PRO A C 1
ATOM 2176 O O . PRO A 1 280 ? -10.458 3.787 16.980 1.00 49.00 280 PRO A O 1
ATOM 2179 N N . ARG A 1 281 ? -8.389 2.931 16.966 1.00 51.69 281 ARG A N 1
ATOM 2180 C CA . ARG A 1 281 ? -8.757 1.787 16.098 1.00 51.69 281 ARG A CA 1
ATOM 2181 C C . ARG A 1 281 ? -9.870 0.937 16.731 1.00 51.69 281 ARG A C 1
ATOM 2183 O O . ARG A 1 281 ? -10.785 0.496 16.039 1.00 51.69 281 ARG A O 1
ATOM 2190 N N . LEU A 1 282 ? -9.856 0.792 18.060 1.00 48.38 282 LEU A N 1
ATOM 2191 C CA . LEU A 1 282 ? -10.923 0.150 18.840 1.00 48.38 282 LEU A CA 1
ATOM 2192 C C . LEU A 1 282 ? -12.210 0.982 18.903 1.00 48.38 282 LEU A C 1
ATOM 2194 O O . LEU A 1 282 ? -13.297 0.411 18.892 1.00 48.38 282 LEU A O 1
ATOM 2198 N N . LEU A 1 283 ? -12.105 2.313 18.952 1.00 49.84 283 LEU A N 1
ATOM 2199 C CA . LEU A 1 283 ? -13.261 3.211 18.999 1.00 49.84 283 LEU A CA 1
ATOM 2200 C C . LEU A 1 283 ? -13.959 3.281 17.635 1.00 49.84 283 LEU A C 1
ATOM 2202 O O . LEU A 1 283 ? -15.172 3.130 17.569 1.00 49.84 283 LEU A O 1
ATOM 2206 N N . ALA A 1 284 ? -13.202 3.424 16.547 1.00 49.31 284 ALA A N 1
ATOM 2207 C CA . ALA A 1 284 ? -13.716 3.377 15.180 1.00 49.31 284 ALA A CA 1
ATOM 2208 C C . ALA A 1 284 ? -14.352 2.011 14.867 1.00 49.31 284 ALA A C 1
ATOM 2210 O O . ALA A 1 284 ? -15.434 1.943 14.284 1.00 49.31 284 ALA A O 1
ATOM 2211 N N . TRP A 1 285 ? -13.734 0.921 15.335 1.00 52.25 285 TRP A N 1
ATOM 2212 C CA . TRP A 1 285 ? -14.301 -0.425 15.265 1.00 52.25 285 TRP A CA 1
ATOM 2213 C C . TRP A 1 285 ? -15.606 -0.551 16.063 1.00 52.25 285 TRP A C 1
ATOM 2215 O O . TRP A 1 285 ? -16.615 -0.993 15.507 1.00 52.25 285 TRP A O 1
ATOM 2225 N N . ALA A 1 286 ? -15.619 -0.116 17.328 1.00 52.16 286 ALA A N 1
ATOM 2226 C CA . ALA A 1 286 ? -16.802 -0.152 18.186 1.00 52.16 286 ALA A CA 1
ATOM 2227 C C . ALA A 1 286 ? -17.951 0.676 17.596 1.00 52.16 286 ALA A C 1
ATOM 2229 O O . ALA A 1 286 ? -19.094 0.231 17.603 1.00 52.16 286 ALA A O 1
ATOM 2230 N N . LEU A 1 287 ? -17.648 1.837 17.016 1.00 51.44 287 LEU A N 1
ATOM 2231 C CA . LEU A 1 287 ? -18.634 2.667 16.329 1.00 51.44 287 LEU A CA 1
ATOM 2232 C C . LEU A 1 287 ? -19.171 1.971 15.067 1.00 51.44 287 LEU A C 1
ATOM 2234 O O . LEU A 1 287 ? -20.381 1.968 14.857 1.00 51.44 287 LEU A O 1
ATOM 2238 N N . SER A 1 288 ? -18.322 1.292 14.284 1.00 52.03 288 SER A N 1
ATOM 2239 C CA . SER A 1 288 ? -18.739 0.594 13.052 1.00 52.03 288 SER A CA 1
ATOM 2240 C C . SER A 1 288 ? -19.621 -0.645 13.272 1.00 52.03 288 SER A C 1
ATOM 2242 O O . SER A 1 288 ? -20.397 -1.019 12.396 1.00 52.03 288 SER A O 1
ATOM 2244 N N . LEU A 1 289 ? -19.523 -1.296 14.437 1.00 52.56 289 LEU A N 1
ATOM 2245 C CA . LEU A 1 289 ? -20.356 -2.455 14.782 1.00 52.56 289 LEU A CA 1
ATOM 2246 C C . LEU A 1 289 ? -21.771 -2.063 15.208 1.00 52.56 289 LEU A C 1
ATOM 2248 O O . LEU A 1 289 ? -22.699 -2.862 15.090 1.00 52.56 289 LEU A O 1
ATOM 2252 N N . VAL A 1 290 ? -21.930 -0.849 15.726 1.00 54.72 290 VAL A N 1
ATOM 2253 C CA . VAL A 1 290 ? -23.187 -0.372 16.308 1.00 54.72 290 VAL A CA 1
ATOM 2254 C C . VAL A 1 290 ? -24.001 0.419 15.270 1.00 54.72 290 VAL A C 1
ATOM 2256 O O . VAL A 1 290 ? -25.233 0.431 15.334 1.00 54.72 290 VAL A O 1
ATOM 2259 N N . THR A 1 291 ? -23.354 0.986 14.245 1.00 54.84 291 THR A N 1
ATOM 2260 C CA . THR A 1 291 ? -23.999 1.795 13.196 1.00 54.84 291 THR A CA 1
ATOM 2261 C C . THR A 1 291 ? -25.124 1.097 12.411 1.00 54.84 291 THR A C 1
ATOM 2263 O O . THR A 1 291 ? -26.147 1.756 12.216 1.00 54.84 291 THR A O 1
ATOM 2266 N N . PRO A 1 292 ? -25.063 -0.194 12.011 1.00 53.12 292 PRO A N 1
ATOM 2267 C CA . PRO A 1 292 ? -26.154 -0.817 11.244 1.00 53.12 292 PRO A CA 1
ATOM 2268 C C . PRO A 1 292 ? -27.409 -1.065 12.090 1.00 53.12 292 PRO A C 1
ATOM 2270 O O . PRO A 1 292 ? -28.536 -0.957 11.613 1.00 53.12 292 PRO A O 1
ATOM 2273 N N . TRP A 1 293 ? -27.226 -1.381 13.374 1.00 53.22 293 TRP A N 1
ATOM 2274 C CA . TRP A 1 293 ? -28.332 -1.622 14.300 1.00 53.22 293 TRP A CA 1
ATOM 2275 C C . TRP A 1 293 ? -28.997 -0.311 14.722 1.00 53.22 293 TRP A C 1
ATOM 2277 O O . TRP A 1 293 ? -30.210 -0.269 14.908 1.00 53.22 293 TRP A O 1
ATOM 2287 N N . MET A 1 294 ? -28.229 0.778 14.815 1.00 51.88 294 MET A N 1
ATOM 2288 C CA . MET A 1 294 ? -28.753 2.103 15.154 1.00 51.88 294 MET A CA 1
ATOM 2289 C C . MET A 1 294 ? -29.576 2.739 14.035 1.00 51.88 294 MET A C 1
ATOM 2291 O O . MET A 1 294 ? -30.534 3.448 14.336 1.00 51.88 294 MET A O 1
ATOM 2295 N N . THR A 1 295 ? -29.261 2.484 12.764 1.00 53.97 295 THR A N 1
ATOM 2296 C CA . THR A 1 295 ? -30.053 3.014 11.641 1.00 53.97 295 THR A CA 1
ATOM 2297 C C . THR A 1 295 ? -31.395 2.298 11.482 1.00 53.97 295 THR A C 1
ATOM 2299 O O . THR A 1 295 ? -32.372 2.933 11.093 1.00 53.97 295 THR A O 1
ATOM 2302 N N . VAL A 1 296 ? -31.474 1.008 11.839 1.00 55.56 296 VAL A N 1
ATOM 2303 C CA . VAL A 1 296 ? -32.698 0.194 11.712 1.00 55.56 296 VAL A CA 1
ATOM 2304 C C . VAL A 1 296 ? -33.549 0.201 12.987 1.00 55.56 296 VAL A C 1
ATOM 2306 O O . VAL A 1 296 ? -34.759 0.408 12.922 1.00 55.56 296 VAL A O 1
ATOM 2309 N N . LEU A 1 297 ? -32.941 -0.007 14.160 1.00 55.22 297 LEU A N 1
ATOM 2310 C CA . LEU A 1 297 ? -33.662 -0.119 15.438 1.00 55.22 297 LEU A CA 1
ATOM 2311 C C . LEU A 1 297 ? -33.761 1.209 16.189 1.00 55.22 297 LEU A C 1
ATOM 2313 O O . LEU A 1 297 ? -34.673 1.379 16.998 1.00 55.22 297 LEU A O 1
ATOM 2317 N N . GLY A 1 298 ? -32.859 2.156 15.917 1.00 61.59 298 GLY A N 1
ATOM 2318 C CA . GLY A 1 298 ? -32.854 3.473 16.554 1.00 61.59 298 GLY A CA 1
ATOM 2319 C C . GLY A 1 298 ? -34.185 4.210 16.392 1.00 61.59 298 GLY A C 1
ATOM 2320 O O . GLY A 1 298 ? -34.776 4.569 17.408 1.00 61.59 298 GLY A O 1
ATOM 2321 N N . PRO A 1 299 ? -34.730 4.370 15.171 1.00 65.81 299 PRO A N 1
ATOM 2322 C CA . PRO A 1 299 ? -36.004 5.060 14.968 1.00 65.81 299 PRO A CA 1
ATOM 2323 C C . PRO A 1 299 ? -37.180 4.397 15.702 1.00 65.81 299 PRO A C 1
ATOM 2325 O O . PRO A 1 299 ? -38.006 5.088 16.295 1.00 65.81 299 PRO A O 1
ATOM 2328 N N . ALA A 1 300 ? -37.233 3.061 15.720 1.00 61.34 300 ALA A N 1
ATOM 2329 C CA . ALA A 1 300 ? -38.286 2.304 16.399 1.00 61.34 300 ALA A CA 1
ATOM 2330 C C . ALA A 1 300 ? -38.183 2.404 17.931 1.00 61.34 300 ALA A C 1
ATOM 2332 O O . ALA A 1 300 ? -39.193 2.578 18.613 1.00 61.34 300 ALA A O 1
ATOM 2333 N N . PHE A 1 301 ? -36.966 2.352 18.477 1.00 64.31 301 PHE A N 1
ATOM 2334 C CA . PHE A 1 301 ? -36.711 2.516 19.908 1.00 64.31 301 PHE A CA 1
ATOM 2335 C C . PHE A 1 301 ? -36.990 3.949 20.380 1.00 64.31 301 PHE A C 1
ATOM 2337 O O . PHE A 1 301 ? -37.568 4.147 21.446 1.00 64.31 301 PHE A O 1
ATOM 2344 N N . ILE A 1 302 ? -36.648 4.947 19.560 1.00 64.00 302 ILE A N 1
ATOM 2345 C CA . ILE A 1 302 ? -36.953 6.359 19.812 1.00 64.00 302 ILE A CA 1
ATOM 2346 C C . ILE A 1 302 ? -38.468 6.581 19.813 1.00 64.00 302 ILE A C 1
ATOM 2348 O O . ILE A 1 302 ? -38.988 7.164 20.760 1.00 64.00 302 ILE A O 1
ATOM 2352 N N . ALA A 1 303 ? -39.191 6.060 18.815 1.00 66.19 303 ALA A N 1
ATOM 2353 C CA . ALA A 1 303 ? -40.650 6.144 18.769 1.00 66.19 303 ALA A CA 1
ATOM 2354 C C . ALA A 1 303 ? -41.295 5.486 20.000 1.00 66.19 303 ALA A C 1
ATOM 2356 O O . ALA A 1 303 ? -42.186 6.065 20.624 1.00 66.19 303 ALA A O 1
ATOM 2357 N N . PHE A 1 304 ? -40.798 4.314 20.400 1.00 71.19 304 PHE A N 1
ATOM 2358 C CA . PHE A 1 304 ? -41.245 3.618 21.603 1.00 71.19 304 PHE A CA 1
ATOM 2359 C C . PHE A 1 304 ? -40.995 4.439 22.878 1.00 71.19 304 PHE A C 1
ATOM 2361 O O . PHE A 1 304 ? -41.910 4.602 23.684 1.00 71.19 304 PHE A O 1
ATOM 2368 N N . LEU A 1 305 ? -39.798 5.011 23.045 1.00 62.47 305 LEU A N 1
ATOM 2369 C CA . LEU A 1 305 ? -39.436 5.809 24.220 1.00 62.47 305 LEU A CA 1
ATOM 2370 C C . LEU A 1 305 ? -40.223 7.127 24.290 1.00 62.47 305 LEU A C 1
ATOM 2372 O O . LEU A 1 305 ? -40.653 7.521 25.372 1.00 62.47 305 LEU A O 1
ATOM 2376 N N . SER A 1 306 ? -40.470 7.780 23.151 1.00 63.34 306 SER A N 1
ATOM 2377 C CA . SER A 1 306 ? -41.313 8.979 23.064 1.00 63.34 306 SER A CA 1
ATOM 2378 C C . SER A 1 306 ? -42.761 8.694 23.470 1.00 63.34 306 SER A C 1
ATOM 2380 O O . SER A 1 306 ? -43.356 9.487 2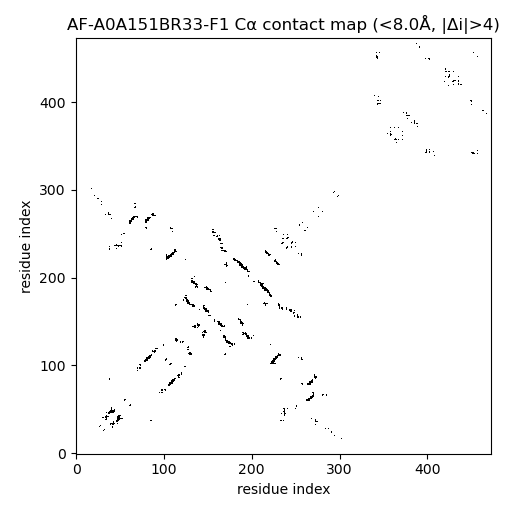4.201 1.00 63.34 306 SER A O 1
ATOM 2382 N N . ILE A 1 307 ? -43.313 7.545 23.068 1.00 69.06 307 ILE A N 1
ATOM 2383 C CA . ILE A 1 307 ? -44.639 7.093 23.513 1.00 69.06 307 ILE A CA 1
ATOM 2384 C C . ILE A 1 307 ? -44.623 6.823 25.024 1.00 69.06 307 ILE A C 1
ATOM 2386 O O . ILE A 1 307 ? -45.511 7.275 25.744 1.00 69.06 307 ILE A O 1
ATOM 2390 N N . LEU A 1 308 ? -43.588 6.152 25.532 1.00 61.94 308 LEU A N 1
ATOM 2391 C CA . LEU A 1 308 ? -43.459 5.807 26.950 1.00 61.94 308 LEU A CA 1
ATOM 2392 C C . LEU A 1 308 ? -43.342 7.045 27.853 1.00 61.94 308 LEU A C 1
ATOM 2394 O O . LEU A 1 308 ? -44.004 7.114 28.887 1.00 61.94 308 LEU A O 1
ATOM 2398 N N . LEU A 1 309 ? -42.566 8.048 27.435 1.00 58.16 309 LEU A N 1
ATOM 2399 C CA . LEU A 1 309 ? -42.412 9.329 28.133 1.00 58.16 309 LEU A CA 1
ATOM 2400 C C . LEU A 1 309 ? -43.684 10.186 28.063 1.00 58.16 309 LEU A C 1
ATOM 2402 O O . LEU A 1 309 ? -44.055 10.824 29.049 1.00 58.16 309 LEU A O 1
ATOM 2406 N N . SER A 1 310 ? -44.396 10.163 26.930 1.00 61.28 310 SER A N 1
ATOM 2407 C CA . SER A 1 310 ? -45.714 10.801 26.799 1.00 61.28 310 SER A CA 1
ATOM 2408 C C . SER A 1 310 ? -46.744 10.182 27.746 1.00 61.28 310 SER A C 1
ATOM 2410 O O . SER A 1 310 ? -47.615 10.888 28.249 1.00 61.28 310 SER A O 1
ATOM 2412 N N . LEU A 1 311 ? -46.658 8.873 27.989 1.00 56.53 311 LEU A N 1
ATOM 2413 C CA . LEU A 1 311 ? -47.548 8.161 28.904 1.00 56.53 311 LEU A CA 1
ATOM 2414 C C . LEU A 1 311 ? -47.147 8.381 30.374 1.00 56.53 311 LEU A C 1
ATOM 2416 O O . LEU A 1 311 ? -48.020 8.525 31.235 1.00 56.53 311 LEU A O 1
ATOM 2420 N N . SER A 1 312 ? -45.845 8.467 30.673 1.00 50.62 312 SER A N 1
ATOM 2421 C CA . SER A 1 312 ? -45.331 8.644 32.040 1.00 50.62 312 SER A CA 1
ATOM 2422 C C . SER A 1 312 ? -45.474 10.069 32.584 1.00 50.62 312 SER A C 1
ATOM 2424 O O . SER A 1 312 ? -45.447 10.259 33.800 1.00 50.62 312 SER A O 1
ATOM 2426 N N . ALA A 1 313 ? -45.656 11.071 31.717 1.00 48.56 313 ALA A N 1
ATOM 2427 C CA . ALA A 1 313 ? -45.842 12.473 32.106 1.00 48.56 313 ALA A CA 1
ATOM 2428 C C . ALA A 1 313 ? -47.091 12.725 32.978 1.00 48.56 313 ALA A C 1
ATOM 2430 O O . ALA A 1 313 ? -47.228 13.795 33.563 1.00 48.56 313 ALA A O 1
ATOM 2431 N N . THR A 1 314 ? -47.995 11.749 33.111 1.00 48.22 314 THR A N 1
ATOM 2432 C CA . THR A 1 314 ? -49.242 11.910 33.873 1.00 48.22 314 THR A CA 1
ATOM 2433 C C . THR A 1 314 ? -49.121 11.631 35.374 1.00 48.22 314 THR A C 1
ATOM 2435 O O . THR A 1 314 ? -50.047 11.967 36.112 1.00 48.22 314 THR A O 1
ATOM 2438 N N . LYS A 1 315 ? -48.021 11.044 35.876 1.00 40.94 315 LYS A N 1
ATOM 2439 C CA . LYS A 1 315 ? -47.889 10.713 37.310 1.00 40.94 315 LYS A CA 1
ATOM 2440 C C . LYS A 1 315 ? -46.438 10.679 37.794 1.00 40.94 315 LYS A C 1
ATOM 2442 O O . LYS A 1 315 ? -45.839 9.612 37.813 1.00 40.94 315 LYS A O 1
ATOM 2447 N N . PHE A 1 316 ? -45.913 11.789 38.313 1.00 38.47 316 PHE A N 1
ATOM 2448 C CA . PHE A 1 316 ? -44.788 11.729 39.256 1.00 38.47 316 PHE A CA 1
ATOM 2449 C C . PHE A 1 316 ? -44.925 12.779 40.371 1.00 38.47 316 PHE A C 1
ATOM 2451 O O . PHE A 1 316 ? -45.134 13.954 40.073 1.00 38.47 316 PHE A O 1
ATOM 2458 N N . PRO A 1 317 ? -44.821 12.384 41.656 1.00 36.66 317 PRO A N 1
ATOM 2459 C CA . PRO A 1 317 ? -44.771 13.322 42.769 1.00 36.66 317 PRO A CA 1
ATOM 2460 C C . PRO A 1 317 ? -43.394 13.994 42.862 1.00 36.66 317 PRO A C 1
ATOM 2462 O O . PRO A 1 317 ? -42.360 13.391 42.576 1.00 36.66 317 PRO A O 1
ATOM 2465 N N . HIS A 1 318 ? -43.408 15.260 43.284 1.00 34.38 318 HIS A N 1
ATOM 2466 C CA . HIS A 1 318 ? -42.246 16.137 43.396 1.00 34.38 318 HIS A CA 1
ATOM 2467 C C . HIS A 1 318 ? -41.094 15.539 44.218 1.00 34.38 318 HIS A C 1
ATOM 2469 O O . HIS A 1 318 ? -41.239 15.270 45.411 1.00 34.38 318 HIS A O 1
ATOM 2475 N N . LEU A 1 319 ? -39.907 15.470 43.611 1.00 34.50 319 LEU A N 1
ATOM 2476 C CA . LEU A 1 319 ? -38.636 15.300 44.313 1.00 34.50 319 LEU A CA 1
ATOM 2477 C C . LEU A 1 319 ? -37.750 16.525 44.059 1.00 34.50 319 LEU A C 1
ATOM 2479 O O . LEU A 1 319 ? -37.499 16.914 42.921 1.00 34.50 319 LEU A O 1
ATOM 2483 N N . LYS A 1 320 ? -37.317 17.155 45.159 1.00 30.91 320 LYS A N 1
ATOM 2484 C CA . LYS A 1 320 ? -36.408 18.308 45.181 1.00 30.91 320 LYS A CA 1
ATOM 2485 C C . LYS A 1 320 ? -35.043 17.922 44.609 1.00 30.91 320 LYS A C 1
ATOM 2487 O O . LYS A 1 320 ? -34.459 16.922 45.019 1.00 30.91 320 LYS A O 1
ATOM 2492 N N . GLY A 1 321 ? -34.549 18.758 43.699 1.00 30.31 321 GLY A N 1
ATOM 2493 C CA . GLY A 1 321 ? -33.307 18.555 42.965 1.00 30.31 321 GLY A CA 1
ATOM 2494 C C . GLY A 1 321 ? -32.055 18.527 43.841 1.00 30.31 321 GLY A C 1
ATOM 2495 O O . GLY A 1 321 ? -31.909 19.301 44.789 1.00 30.31 321 GLY A O 1
ATOM 2496 N N . ARG A 1 322 ? -31.128 17.644 43.467 1.00 27.53 322 ARG A N 1
ATOM 2497 C CA . ARG A 1 322 ? -29.698 17.799 43.727 1.00 27.53 322 ARG A CA 1
ATOM 2498 C C . ARG A 1 322 ? -29.018 18.050 42.390 1.00 27.53 322 ARG A C 1
ATOM 2500 O O . ARG A 1 322 ? -29.202 17.282 41.454 1.00 27.53 322 ARG A O 1
ATOM 2507 N N . GLU A 1 323 ? -28.269 19.140 42.325 1.00 28.94 323 GLU A N 1
ATOM 2508 C CA . GLU A 1 323 ? -27.371 19.455 41.222 1.00 28.94 323 GLU A CA 1
ATOM 2509 C C . GLU A 1 323 ? -26.236 18.422 41.184 1.00 28.94 323 GLU A C 1
ATOM 2511 O O . GLU A 1 323 ? -25.449 18.319 42.127 1.00 28.94 323 GLU A O 1
ATOM 2516 N N . GLU A 1 324 ? -26.145 17.656 40.098 1.00 25.38 324 GLU A N 1
ATOM 2517 C CA . GLU A 1 324 ? -24.936 16.914 39.749 1.00 25.38 324 GLU A CA 1
ATOM 2518 C C . GLU A 1 324 ? -24.085 17.784 38.824 1.00 25.38 324 GLU A C 1
ATOM 2520 O O . GLU A 1 324 ? -24.401 18.009 37.657 1.00 25.38 324 GLU A O 1
ATOM 2525 N N . ILE A 1 325 ? -22.985 18.296 39.372 1.00 26.02 325 ILE A N 1
ATOM 2526 C CA . ILE A 1 325 ? -21.916 18.916 38.597 1.00 26.02 325 ILE A CA 1
ATOM 2527 C C . ILE A 1 325 ? -21.013 17.786 38.097 1.00 26.02 325 ILE A C 1
ATOM 2529 O O . ILE A 1 325 ? -20.327 17.129 38.882 1.00 26.02 325 ILE A O 1
ATOM 2533 N N . HIS A 1 326 ? -20.988 17.578 36.781 1.00 25.42 326 HIS A N 1
ATOM 2534 C CA . HIS A 1 326 ? -19.982 16.758 36.113 1.00 25.42 326 HIS A CA 1
ATOM 2535 C C . HIS A 1 326 ? -18.582 17.352 36.333 1.00 25.42 326 HIS A C 1
ATOM 2537 O O . HIS A 1 326 ? -18.302 18.474 35.913 1.00 25.42 326 HIS A O 1
ATOM 2543 N N . ILE A 1 327 ? -17.679 16.584 36.947 1.00 26.95 327 ILE A N 1
ATOM 2544 C CA . ILE A 1 327 ? -16.248 16.901 36.994 1.00 26.95 327 ILE A CA 1
ATOM 2545 C C . ILE A 1 327 ? -15.508 15.839 36.176 1.00 26.95 327 ILE A C 1
ATOM 2547 O O . ILE A 1 327 ? -15.521 14.657 36.516 1.00 26.95 327 ILE A O 1
ATOM 2551 N N . LEU A 1 328 ? -14.873 16.280 35.085 1.00 28.77 328 LEU A N 1
ATOM 2552 C CA . LEU A 1 328 ? -13.904 15.513 34.296 1.00 28.77 328 LEU A CA 1
ATOM 2553 C C . LEU A 1 328 ? -12.790 14.903 35.188 1.00 28.77 328 LEU A C 1
ATOM 2555 O O . LEU A 1 328 ? -12.452 15.458 36.235 1.00 28.77 328 LEU A O 1
ATOM 2559 N N . PRO A 1 329 ? -12.17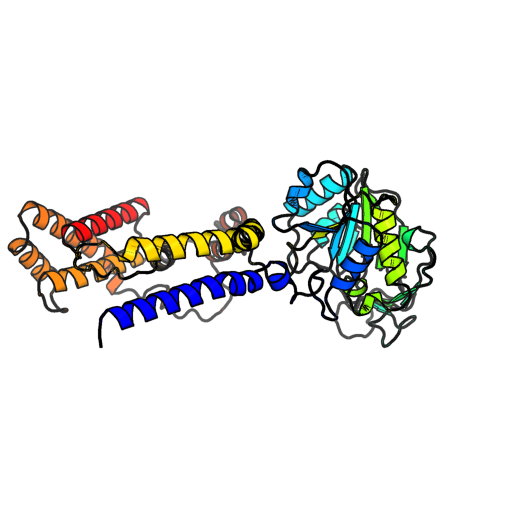4 13.778 34.783 1.00 34.66 329 PRO A N 1
ATOM 2560 C CA . PRO A 1 329 ? -11.417 12.905 35.676 1.00 34.66 329 PRO A CA 1
ATOM 2561 C C . PRO A 1 329 ? -10.082 13.501 36.158 1.00 34.66 329 PRO A C 1
ATOM 2563 O O . PRO A 1 329 ? -9.248 13.959 35.380 1.00 34.66 329 PRO A O 1
ATOM 2566 N N . ARG A 1 330 ? -9.841 13.380 37.471 1.00 40.31 330 ARG A N 1
ATOM 2567 C CA . ARG A 1 330 ? -8.607 13.709 38.220 1.00 40.31 330 ARG A CA 1
ATOM 2568 C C . ARG A 1 330 ? -7.311 13.012 37.733 1.00 40.31 330 ARG A C 1
ATOM 2570 O O . ARG A 1 330 ? -6.241 13.329 38.246 1.00 40.31 330 ARG A O 1
ATOM 2577 N N . SER A 1 331 ? -7.349 12.101 36.755 1.00 47.81 331 SER A N 1
ATOM 2578 C CA . SER A 1 331 ? -6.247 11.161 36.475 1.00 47.81 331 SER A CA 1
ATOM 2579 C C . SER A 1 331 ? -5.086 11.714 35.635 1.00 47.81 331 SER A C 1
ATOM 2581 O O . SER A 1 331 ? -3.959 11.261 35.811 1.00 47.81 331 SER A O 1
ATOM 2583 N N . ILE A 1 332 ? -5.292 12.712 34.766 1.00 38.09 332 ILE A N 1
ATOM 2584 C CA . ILE A 1 332 ? -4.217 13.214 33.879 1.00 38.09 332 ILE A CA 1
ATOM 2585 C C . ILE A 1 332 ? -3.190 14.047 34.653 1.00 38.09 332 ILE A C 1
ATOM 2587 O O . ILE A 1 332 ? -1.989 13.938 34.415 1.00 38.09 332 ILE A O 1
ATOM 2591 N N . PHE A 1 333 ? -3.644 14.867 35.601 1.00 42.28 333 PHE A N 1
ATOM 2592 C CA . PHE A 1 333 ? -2.754 15.687 36.421 1.00 42.28 333 PHE A CA 1
ATOM 2593 C C . PHE A 1 333 ? -1.930 14.823 37.379 1.00 42.28 333 PHE A C 1
ATOM 2595 O O . PHE A 1 333 ? -0.721 15.003 37.487 1.00 42.28 333 PHE A O 1
ATOM 2602 N N . GLU A 1 334 ? -2.564 13.848 38.031 1.00 44.88 334 GLU A N 1
ATOM 2603 C CA . GLU A 1 334 ? -1.885 12.911 38.928 1.00 44.88 334 GLU A CA 1
ATOM 2604 C C . GLU A 1 334 ? -0.868 12.048 38.175 1.00 44.88 334 GLU A C 1
ATOM 2606 O O . GLU A 1 334 ? 0.254 11.886 38.653 1.00 44.88 334 GLU A O 1
ATOM 2611 N N . HIS A 1 335 ? -1.212 11.578 36.969 1.00 47.12 335 HIS A N 1
ATOM 2612 C CA . HIS A 1 335 ? -0.301 10.820 36.113 1.00 47.12 335 HIS A CA 1
ATOM 2613 C C . HIS A 1 335 ? 0.877 11.680 35.631 1.00 47.12 335 HIS A C 1
ATOM 2615 O O . HIS A 1 335 ? 2.030 11.291 35.811 1.00 47.12 335 HIS A O 1
ATOM 2621 N N . ARG A 1 336 ? 0.618 12.899 35.127 1.00 47.59 336 ARG A N 1
ATOM 2622 C CA . ARG A 1 336 ? 1.672 13.850 34.723 1.00 47.59 336 ARG A CA 1
ATOM 2623 C C . ARG A 1 336 ? 2.601 14.205 35.888 1.00 47.59 336 ARG A C 1
ATOM 2625 O O . ARG A 1 336 ? 3.812 14.204 35.721 1.00 47.59 336 ARG A O 1
ATOM 2632 N N . MET A 1 337 ? 2.072 14.439 37.089 1.00 50.03 337 MET A N 1
ATOM 2633 C CA . MET A 1 337 ? 2.890 14.780 38.263 1.00 50.03 337 MET A CA 1
ATOM 2634 C C . MET A 1 337 ? 3.670 13.576 38.817 1.00 50.03 337 MET A C 1
ATOM 2636 O O . MET A 1 337 ? 4.795 13.741 39.295 1.00 50.03 337 MET A O 1
ATOM 2640 N N . ALA A 1 338 ? 3.103 12.367 38.741 1.00 49.75 338 ALA A N 1
ATOM 2641 C CA . ALA A 1 338 ? 3.751 11.127 39.172 1.00 49.75 338 ALA A CA 1
ATOM 2642 C C . ALA A 1 338 ? 4.915 10.713 38.259 1.00 49.75 338 ALA A C 1
ATOM 2644 O O . ALA A 1 338 ? 5.904 10.176 38.763 1.00 49.75 338 ALA A O 1
ATOM 2645 N N . VAL A 1 339 ? 4.812 10.994 36.954 1.00 47.97 339 VAL A N 1
ATOM 2646 C CA . VAL A 1 339 ? 5.907 10.829 35.985 1.00 47.97 339 VAL A CA 1
ATOM 2647 C C . VAL A 1 339 ? 7.033 11.835 36.253 1.00 47.97 339 VAL A C 1
ATOM 2649 O O . VAL A 1 339 ? 8.200 11.489 36.110 1.00 47.97 339 VAL A O 1
ATOM 2652 N N . MET A 1 340 ? 6.712 13.050 36.717 1.00 54.06 340 MET A N 1
ATOM 2653 C CA . MET A 1 340 ? 7.701 14.128 36.839 1.00 54.06 340 MET A CA 1
ATOM 2654 C C . MET A 1 340 ? 8.550 14.113 38.121 1.00 54.06 340 MET A C 1
ATOM 2656 O O . MET A 1 340 ? 9.748 14.341 38.008 1.00 54.06 340 MET A O 1
ATOM 2660 N N . ASN A 1 341 ? 7.993 13.878 39.324 1.00 72.38 341 ASN A N 1
ATOM 2661 C CA . ASN A 1 341 ? 8.746 13.600 40.573 1.00 72.38 341 ASN A CA 1
ATOM 2662 C C . ASN A 1 341 ? 7.775 13.353 41.755 1.00 72.38 341 ASN A C 1
ATOM 2664 O O . ASN A 1 341 ? 6.999 14.240 42.121 1.00 72.38 341 ASN A O 1
ATOM 2668 N N . ARG A 1 342 ? 7.851 12.192 42.428 1.00 76.31 342 ARG A N 1
ATOM 2669 C CA . ARG A 1 342 ? 6.938 11.816 43.538 1.00 76.31 342 ARG A CA 1
ATOM 2670 C C . ARG A 1 342 ? 6.972 12.780 44.727 1.00 76.31 342 ARG A C 1
ATOM 2672 O O . ARG A 1 342 ? 5.936 13.028 45.343 1.00 76.31 342 ARG A O 1
ATOM 2679 N N . SER A 1 343 ? 8.135 13.338 45.047 1.00 79.44 343 SER A N 1
ATOM 2680 C CA . SER A 1 343 ? 8.300 14.263 46.172 1.00 79.44 343 SER A CA 1
ATOM 2681 C C . SER A 1 343 ? 7.597 15.590 45.899 1.00 79.44 343 SER A C 1
ATOM 2683 O O . SER A 1 343 ? 6.894 16.119 46.763 1.00 79.44 343 SER A O 1
ATOM 2685 N N . TRP A 1 344 ? 7.685 16.071 44.659 1.00 78.31 344 TRP A N 1
ATOM 2686 C CA . TRP A 1 344 ? 6.946 17.246 44.209 1.00 78.31 344 TRP A CA 1
ATOM 2687 C C . TRP A 1 344 ? 5.444 16.986 44.111 1.00 78.31 344 TRP A C 1
ATOM 2689 O O . TRP A 1 344 ? 4.662 17.801 44.598 1.00 78.31 344 TRP A O 1
ATOM 2699 N N . ALA A 1 345 ? 5.020 15.842 43.568 1.00 78.25 345 ALA A N 1
ATOM 2700 C CA . ALA A 1 345 ? 3.607 15.464 43.542 1.00 78.25 345 ALA A CA 1
ATOM 2701 C C . ALA A 1 345 ? 2.997 15.484 44.957 1.00 78.25 345 ALA A C 1
ATOM 2703 O O . ALA A 1 345 ? 1.947 16.091 45.183 1.00 78.25 345 ALA A O 1
ATOM 2704 N N . LEU A 1 346 ? 3.706 14.910 45.936 1.00 82.62 346 LEU A N 1
ATOM 2705 C CA . LEU A 1 346 ? 3.282 14.919 47.333 1.00 82.62 346 LEU A CA 1
ATOM 2706 C C . LEU A 1 346 ? 3.243 16.337 47.923 1.00 82.62 346 LEU A C 1
ATOM 2708 O O . LEU A 1 346 ? 2.291 16.673 48.626 1.00 82.62 346 LEU A O 1
ATOM 2712 N N . HIS A 1 347 ? 4.227 17.187 47.608 1.00 85.50 347 HIS A N 1
ATOM 2713 C CA . HIS A 1 347 ? 4.243 18.595 48.019 1.00 85.50 347 HIS A CA 1
ATOM 2714 C C . HIS A 1 347 ? 2.994 19.349 47.540 1.00 85.50 347 HIS A C 1
ATOM 2716 O O . HIS A 1 347 ? 2.358 20.056 48.324 1.00 85.50 347 HIS A O 1
ATOM 2722 N N . TYR A 1 348 ? 2.597 19.181 46.277 1.00 80.88 348 TYR A N 1
ATOM 2723 C CA . TYR A 1 348 ? 1.410 19.844 45.730 1.00 80.88 348 TYR A CA 1
ATOM 2724 C C . TYR A 1 348 ? 0.110 19.341 46.356 1.00 80.88 348 TYR A C 1
ATOM 2726 O O . TYR A 1 348 ? -0.727 20.160 46.749 1.00 80.88 348 TYR A O 1
ATOM 2734 N N . LEU A 1 349 ? -0.042 18.021 46.500 1.00 83.62 349 LEU A N 1
ATOM 2735 C CA . LEU A 1 349 ? -1.207 17.421 47.156 1.00 83.62 349 LEU A CA 1
ATOM 2736 C C . LEU A 1 349 ? -1.340 17.913 48.599 1.00 83.62 349 LEU A C 1
ATOM 2738 O O . LEU A 1 349 ? -2.414 18.343 49.019 1.00 83.62 349 LEU A O 1
ATOM 2742 N N . TYR A 1 350 ? -0.228 17.950 49.331 1.00 88.44 350 TYR A N 1
ATOM 2743 C CA . TYR A 1 350 ? -0.187 18.478 50.686 1.00 88.44 350 TYR A CA 1
ATOM 2744 C C . TYR A 1 350 ? -0.574 19.967 50.752 1.00 88.44 350 TYR A C 1
ATOM 2746 O O . TYR A 1 350 ? -1.383 20.366 51.592 1.00 88.44 350 TYR A O 1
ATOM 2754 N N . ARG A 1 351 ? -0.073 20.807 49.836 1.00 87.19 351 ARG A N 1
ATOM 2755 C CA . ARG A 1 351 ? -0.431 22.239 49.777 1.00 87.19 351 ARG A CA 1
ATOM 2756 C C . ARG A 1 351 ? -1.906 22.459 49.436 1.00 87.19 351 ARG A C 1
ATOM 2758 O O . ARG A 1 351 ? -2.523 23.368 49.994 1.00 87.19 351 ARG A O 1
ATOM 2765 N N . ALA A 1 352 ? -2.471 21.645 48.546 1.00 83.19 352 ALA A N 1
ATOM 2766 C CA . ALA A 1 352 ? -3.893 21.678 48.218 1.00 83.19 352 ALA A CA 1
ATOM 2767 C C . ALA A 1 352 ? -4.756 21.265 49.422 1.00 83.19 352 ALA A C 1
ATOM 2769 O O . ALA A 1 352 ? -5.717 21.963 49.751 1.00 83.19 352 ALA A O 1
ATOM 2770 N N . PHE A 1 353 ? -4.360 20.196 50.120 1.00 87.94 353 PHE A N 1
ATOM 2771 C CA . PHE A 1 353 ? -5.007 19.735 51.347 1.00 87.94 353 PHE A CA 1
ATOM 2772 C C . PHE A 1 353 ? -4.991 20.815 52.437 1.00 87.94 353 PHE A C 1
ATOM 2774 O O . PHE A 1 353 ? -6.040 21.157 52.974 1.00 87.94 353 PHE A O 1
ATOM 2781 N N . LEU A 1 354 ? -3.836 21.442 52.704 1.00 88.00 354 LEU A N 1
ATOM 2782 C CA . LEU A 1 354 ? -3.733 22.549 53.664 1.00 88.00 354 LEU A CA 1
ATOM 2783 C C . LEU A 1 354 ? -4.643 23.727 53.306 1.00 88.00 354 LEU A C 1
ATOM 2785 O O . LEU A 1 354 ? -5.236 24.335 54.193 1.00 88.00 354 LEU A O 1
ATOM 2789 N N . ARG A 1 355 ? -4.754 24.074 52.018 1.00 85.81 355 ARG A N 1
ATOM 2790 C CA . ARG A 1 355 ? -5.620 25.173 51.566 1.00 85.81 355 ARG A CA 1
ATOM 2791 C C . ARG A 1 355 ? -7.089 24.884 51.874 1.00 85.81 355 ARG A C 1
ATOM 2793 O O . ARG A 1 355 ? -7.768 25.749 52.418 1.00 85.81 355 ARG A O 1
ATOM 2800 N N . ARG A 1 356 ? -7.554 23.672 51.562 1.00 88.69 356 ARG A N 1
ATOM 2801 C CA . ARG A 1 356 ? -8.925 23.220 51.847 1.00 88.69 356 ARG A CA 1
ATOM 2802 C C . ARG A 1 356 ? -9.183 23.147 53.350 1.00 88.69 356 ARG A C 1
ATOM 2804 O O . ARG A 1 356 ? -10.172 23.694 53.827 1.00 88.69 356 ARG A O 1
ATOM 2811 N N . LEU A 1 357 ? -8.245 22.573 54.106 1.00 88.06 357 LEU A N 1
ATOM 2812 C CA . LEU A 1 357 ? -8.332 22.475 55.561 1.00 88.06 357 LEU A CA 1
ATOM 2813 C C . LEU A 1 357 ? -8.397 23.858 56.230 1.00 88.06 357 LEU A C 1
ATOM 2815 O O . LEU A 1 357 ? -9.196 24.045 57.140 1.00 88.06 357 LEU A O 1
ATOM 2819 N N . ARG A 1 358 ? -7.620 24.848 55.763 1.00 89.94 358 ARG A N 1
ATOM 2820 C CA . ARG A 1 358 ? -7.721 26.240 56.246 1.00 89.94 358 ARG A CA 1
ATOM 2821 C C . ARG A 1 358 ? -9.106 26.830 56.008 1.00 89.94 358 ARG A C 1
ATOM 2823 O O . ARG A 1 358 ? -9.657 27.419 56.929 1.00 89.94 358 ARG A O 1
ATOM 2830 N N . GLY A 1 359 ? -9.669 26.632 54.814 1.00 86.94 359 GLY A N 1
ATOM 2831 C CA . GLY A 1 359 ? -11.033 27.063 54.503 1.00 86.94 359 GLY A CA 1
ATOM 2832 C C . GLY A 1 359 ? -12.056 26.430 55.445 1.00 86.94 359 GLY A C 1
ATOM 2833 O O . GLY A 1 359 ? -12.892 27.125 56.012 1.00 86.94 359 GLY A O 1
ATOM 2834 N N . ARG A 1 360 ? -11.928 25.124 55.705 1.00 87.50 360 ARG A N 1
ATOM 2835 C CA . ARG A 1 360 ? -12.814 24.394 56.623 1.00 87.50 360 ARG A CA 1
ATOM 2836 C C . ARG A 1 360 ? -12.698 24.855 58.077 1.00 87.50 360 ARG A C 1
ATOM 2838 O O . ARG A 1 360 ? -13.698 24.883 58.784 1.00 87.50 360 ARG A O 1
ATOM 2845 N N . LEU A 1 361 ? -11.492 25.216 58.510 1.00 88.50 361 LEU A N 1
ATOM 2846 C CA . LEU A 1 361 ? -11.198 25.724 59.855 1.00 88.50 361 LEU A CA 1
ATOM 2847 C C . LEU A 1 361 ? -11.426 27.238 59.999 1.00 88.50 361 LEU A C 1
ATOM 2849 O O . LEU A 1 361 ? -11.163 27.784 61.071 1.00 88.50 361 LEU A O 1
ATOM 2853 N N . ASN A 1 362 ? -11.883 27.908 58.935 1.00 88.94 362 ASN A N 1
ATOM 2854 C CA . ASN A 1 362 ? -12.058 29.357 58.853 1.00 88.94 362 ASN A CA 1
ATOM 2855 C C . ASN A 1 362 ? -10.792 30.146 59.254 1.00 88.94 362 ASN A C 1
ATOM 2857 O O . ASN A 1 362 ? -10.851 31.138 59.979 1.00 88.94 362 ASN A O 1
ATOM 2861 N N . LEU A 1 363 ? -9.625 29.661 58.819 1.00 90.75 363 LEU A N 1
ATOM 2862 C CA . LEU A 1 363 ? -8.321 30.273 59.078 1.00 90.75 363 LEU A CA 1
ATOM 2863 C C . LEU A 1 363 ? -7.853 31.107 57.876 1.00 90.75 363 LEU A C 1
ATOM 2865 O O . LEU A 1 363 ? -8.091 30.716 56.728 1.00 90.75 363 LEU A O 1
ATOM 2869 N N . PRO A 1 364 ? -7.117 32.212 58.103 1.00 86.56 364 PRO A N 1
ATOM 2870 C CA . PRO A 1 364 ? -6.576 33.015 57.014 1.00 86.56 364 PRO A CA 1
ATOM 2871 C C . PRO A 1 364 ? -5.571 32.212 56.163 1.00 86.56 364 PRO A C 1
ATOM 2873 O O . PRO A 1 364 ? -4.904 31.305 56.676 1.00 86.56 364 PRO A O 1
ATOM 2876 N N . PRO A 1 365 ? -5.380 32.555 54.872 1.00 80.88 365 PRO A N 1
ATOM 2877 C CA . PRO A 1 365 ? -4.433 31.860 53.991 1.00 80.88 365 PRO A CA 1
ATOM 2878 C C . PRO A 1 365 ? -2.982 31.841 54.502 1.00 80.88 365 PRO A C 1
ATOM 2880 O O . PRO A 1 365 ? -2.229 30.923 54.168 1.00 80.88 365 PRO A O 1
ATOM 2883 N N . SER A 1 366 ? -2.611 32.831 55.320 1.00 82.56 366 SER A N 1
ATOM 2884 C CA . SER A 1 366 ? -1.302 32.995 55.963 1.00 82.56 366 SER A CA 1
ATOM 2885 C C . SER A 1 366 ? -1.112 32.165 57.240 1.00 82.56 366 SER A C 1
ATOM 2887 O O . SER A 1 366 ? -0.010 32.163 57.782 1.00 82.56 366 SER A O 1
ATOM 2889 N N . ALA A 1 367 ? -2.138 31.448 57.718 1.00 86.31 367 ALA A N 1
ATOM 2890 C CA . ALA A 1 367 ? -2.052 30.644 58.935 1.00 86.31 367 ALA A CA 1
ATOM 2891 C C . ALA A 1 367 ? -0.931 29.595 58.847 1.00 86.31 367 ALA A C 1
ATOM 2893 O O . ALA A 1 367 ? -0.891 28.769 57.918 1.00 86.31 367 ALA A O 1
ATOM 2894 N N . ASP A 1 368 ? -0.036 29.633 59.833 1.00 87.44 368 ASP A N 1
ATOM 2895 C CA . ASP A 1 368 ? 1.085 28.712 59.955 1.00 87.44 368 ASP A CA 1
ATOM 2896 C C . ASP A 1 368 ? 0.626 27.322 60.425 1.00 87.44 368 ASP A C 1
ATOM 2898 O O . ASP A 1 368 ? -0.518 27.101 60.834 1.00 87.44 368 ASP A O 1
ATOM 2902 N N . LEU A 1 369 ? 1.522 26.338 60.335 1.00 89.00 369 LEU A N 1
ATOM 2903 C CA . LEU A 1 369 ? 1.173 24.961 60.672 1.00 89.00 369 LEU A CA 1
ATOM 2904 C C . LEU A 1 369 ? 0.804 24.800 62.158 1.00 89.00 369 LEU A C 1
ATOM 2906 O O . LEU A 1 369 ? -0.046 23.972 62.485 1.00 89.00 369 LEU A O 1
ATOM 2910 N N . ARG A 1 370 ? 1.400 25.601 63.052 1.00 87.81 370 ARG A N 1
ATOM 2911 C CA . ARG A 1 370 ? 1.121 25.556 64.496 1.00 87.81 370 ARG A CA 1
ATOM 2912 C C . ARG A 1 370 ? -0.313 25.983 64.792 1.00 87.81 370 ARG A C 1
ATOM 2914 O O . ARG A 1 370 ? -1.012 25.272 65.514 1.00 87.81 370 ARG A O 1
ATOM 2921 N N . LEU A 1 371 ? -0.769 27.075 64.181 1.00 89.62 371 LEU A N 1
ATOM 2922 C CA . LEU A 1 371 ? -2.137 27.565 64.317 1.00 89.62 371 LEU A CA 1
ATOM 2923 C C . LEU A 1 371 ? -3.151 26.577 63.727 1.00 89.62 371 LEU A C 1
ATOM 2925 O O . LEU A 1 371 ? -4.174 26.300 64.353 1.00 89.62 371 LEU A O 1
ATOM 2929 N N . ILE A 1 372 ? -2.840 25.975 62.572 1.00 89.94 372 ILE A N 1
ATOM 2930 C CA . ILE A 1 372 ? -3.675 24.918 61.977 1.00 89.94 372 ILE A CA 1
ATOM 2931 C C . ILE A 1 372 ? -3.793 23.731 62.939 1.00 89.94 372 ILE A C 1
ATOM 2933 O O . ILE A 1 372 ? -4.897 23.258 63.198 1.00 89.94 372 ILE A O 1
ATOM 2937 N N . MET A 1 373 ? -2.684 23.264 63.522 1.00 89.69 373 MET A N 1
ATOM 2938 C CA . MET A 1 373 ? -2.700 22.142 64.467 1.00 89.69 373 MET A CA 1
ATOM 2939 C C . MET A 1 373 ? -3.468 22.448 65.757 1.00 89.69 373 MET A C 1
ATOM 2941 O O . MET A 1 373 ? -4.135 21.551 66.280 1.00 89.69 373 MET A O 1
ATOM 2945 N N . ALA A 1 374 ? -3.387 23.681 66.265 1.00 89.62 374 ALA A N 1
ATOM 2946 C CA . ALA A 1 374 ? -4.165 24.124 67.418 1.00 89.62 374 ALA A CA 1
ATOM 2947 C C . ALA A 1 374 ? -5.666 24.110 67.097 1.00 89.62 374 ALA A C 1
ATOM 2949 O O . ALA A 1 374 ? -6.441 23.469 67.806 1.00 89.62 374 ALA A O 1
ATOM 2950 N N . LYS A 1 375 ? -6.061 24.693 65.959 1.00 90.19 375 LYS A N 1
ATOM 2951 C CA . LYS A 1 375 ? -7.467 24.746 65.543 1.00 90.19 375 LYS A CA 1
ATOM 2952 C C . LYS A 1 375 ? -8.052 23.368 65.232 1.00 90.19 375 LYS A C 1
ATOM 2954 O O . LYS A 1 375 ? -9.198 23.099 65.579 1.00 90.19 375 LYS A O 1
ATOM 2959 N N . VAL A 1 376 ? -7.260 22.457 64.660 1.00 89.62 376 VAL A N 1
ATOM 2960 C CA . VAL A 1 376 ? -7.649 21.047 64.473 1.00 89.62 376 VAL A CA 1
ATOM 2961 C C . VAL A 1 376 ? -7.969 20.375 65.812 1.00 89.62 376 VAL A C 1
ATOM 2963 O O . VAL A 1 376 ? -8.923 19.606 65.882 1.00 89.62 376 VAL A O 1
ATOM 2966 N N . ARG A 1 377 ? -7.208 20.671 66.877 1.00 89.12 377 ARG A N 1
ATOM 2967 C CA . ARG A 1 377 ? -7.438 20.112 68.221 1.00 89.12 377 ARG A CA 1
ATOM 2968 C C . ARG A 1 377 ? -8.722 20.633 68.866 1.00 89.12 377 ARG A C 1
ATOM 2970 O O . ARG A 1 377 ? -9.341 19.899 69.623 1.00 89.12 377 ARG A O 1
ATOM 2977 N N . GLU A 1 378 ? -9.084 21.880 68.586 1.00 88.62 378 GLU A N 1
ATOM 2978 C CA . GLU A 1 378 ? -10.325 22.492 69.075 1.00 88.62 378 GLU A CA 1
ATOM 2979 C C . GLU A 1 378 ? -11.561 22.013 68.303 1.00 88.62 378 GLU A C 1
ATOM 2981 O O . GLU A 1 378 ? -12.637 21.910 68.878 1.00 88.62 378 GLU A O 1
ATOM 2986 N N . THR A 1 379 ? -11.414 21.750 67.000 1.00 87.31 379 THR A N 1
ATOM 2987 C CA . THR A 1 379 ? -12.554 21.553 66.087 1.00 87.31 379 THR A CA 1
ATOM 2988 C C . THR A 1 379 ? -12.975 20.090 65.949 1.00 87.31 379 THR A C 1
ATOM 2990 O O . THR A 1 379 ? -14.155 19.812 65.758 1.00 87.31 379 THR A O 1
ATOM 2993 N N . TYR A 1 380 ? -12.029 19.149 66.023 1.00 87.44 380 TYR A N 1
ATOM 2994 C CA . TYR A 1 380 ? -12.293 17.724 65.801 1.00 87.44 380 TYR A CA 1
ATOM 2995 C C . TYR A 1 380 ? -12.119 16.910 67.090 1.00 87.44 380 TYR A C 1
ATOM 2997 O O . TYR A 1 380 ? -11.315 17.297 67.945 1.00 87.44 380 TYR A O 1
ATOM 3005 N N . PRO A 1 381 ? -12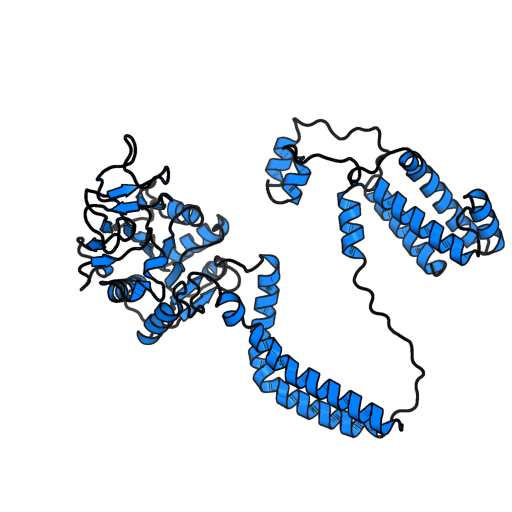.809 15.760 67.240 1.00 87.25 381 PRO A N 1
ATOM 3006 C CA . PRO A 1 381 ? -12.628 14.908 68.409 1.00 87.25 381 PRO A CA 1
ATOM 3007 C C . PRO A 1 381 ? -11.180 14.407 68.523 1.00 87.25 381 PRO A C 1
ATOM 3009 O O . PRO A 1 381 ? -10.412 14.387 67.557 1.00 87.25 381 PRO A O 1
ATOM 3012 N N . SER A 1 382 ? -10.775 14.023 69.737 1.00 82.88 382 SER A N 1
ATOM 3013 C CA . SER A 1 382 ? -9.365 13.792 70.088 1.00 82.88 382 SER A CA 1
ATOM 3014 C C . SER A 1 382 ? -8.653 12.773 69.186 1.00 82.88 382 SER A C 1
ATOM 3016 O O . SER A 1 382 ? -7.467 12.943 68.884 1.00 82.88 382 SER A O 1
ATOM 3018 N N . LYS A 1 383 ? -9.370 11.748 68.714 1.00 83.69 383 LYS A N 1
ATOM 3019 C CA . LYS A 1 383 ? -8.850 10.685 67.845 1.00 83.69 383 LYS A CA 1
ATOM 3020 C C . LYS A 1 383 ? -8.590 11.187 66.422 1.00 83.69 383 LYS A C 1
ATOM 3022 O O . LYS A 1 383 ? -7.502 10.971 65.883 1.00 83.69 383 LYS A O 1
ATOM 3027 N N . GLU A 1 384 ? -9.547 11.888 65.829 1.00 82.00 384 GLU A N 1
ATOM 3028 C CA . GLU A 1 384 ? -9.474 12.478 64.489 1.00 82.00 384 GLU A CA 1
ATOM 3029 C C . GLU A 1 384 ? -8.438 13.605 64.461 1.00 82.00 384 GLU A C 1
ATOM 3031 O O . GLU A 1 384 ? -7.551 13.622 63.603 1.00 82.00 384 GLU A O 1
ATOM 3036 N N . ALA A 1 385 ? -8.452 14.475 65.475 1.00 84.88 385 ALA A N 1
ATOM 3037 C CA . ALA A 1 385 ? -7.463 15.531 65.638 1.00 84.88 385 ALA A CA 1
ATOM 3038 C C . ALA A 1 385 ? -6.033 14.970 65.720 1.00 84.88 385 ALA A C 1
ATOM 3040 O O . ALA A 1 385 ? -5.107 15.536 65.134 1.00 84.88 385 ALA A O 1
ATOM 3041 N N . HIS A 1 386 ? -5.831 13.839 66.407 1.00 87.94 386 HIS A N 1
ATOM 3042 C CA . HIS A 1 386 ? -4.525 13.181 66.472 1.00 87.94 386 HIS A CA 1
ATOM 3043 C C . HIS A 1 386 ? -4.084 12.617 65.110 1.00 87.94 386 HIS A C 1
ATOM 3045 O O . HIS A 1 386 ? -2.942 12.851 64.702 1.00 87.94 386 HIS A O 1
ATOM 3051 N N . LYS A 1 387 ? -4.977 11.934 64.375 1.00 88.38 387 LYS A N 1
ATOM 3052 C CA . LYS A 1 387 ? -4.692 11.406 63.024 1.00 88.38 387 LYS A CA 1
ATOM 3053 C C . LYS A 1 387 ? -4.262 12.514 62.059 1.00 88.38 387 LYS A C 1
ATOM 3055 O O . LYS A 1 387 ? -3.228 12.383 61.399 1.00 88.38 387 LYS A O 1
ATOM 3060 N N . VAL A 1 388 ? -5.025 13.609 62.016 1.00 88.25 388 VAL A N 1
ATOM 3061 C CA . VAL A 1 388 ? -4.763 14.758 61.137 1.00 88.25 388 VAL A CA 1
ATOM 3062 C C . VAL A 1 388 ? -3.422 15.392 61.485 1.00 88.25 388 VAL A C 1
ATOM 3064 O O . VAL A 1 388 ? -2.565 15.538 60.618 1.00 88.25 388 VAL A O 1
ATOM 3067 N N . ARG A 1 389 ? -3.182 15.696 62.765 1.00 91.38 389 ARG A N 1
ATOM 3068 C CA . ARG A 1 389 ? -1.921 16.311 63.213 1.00 91.38 389 ARG A CA 1
ATOM 3069 C C . ARG A 1 389 ? -0.704 15.440 62.904 1.00 91.38 389 ARG A C 1
ATOM 3071 O O . ARG A 1 389 ? 0.316 15.974 62.471 1.00 91.38 389 ARG A O 1
ATOM 3078 N N . ARG A 1 390 ? -0.803 14.117 63.083 1.00 91.81 390 ARG A N 1
ATOM 3079 C CA . ARG A 1 390 ? 0.287 13.179 62.769 1.00 91.81 390 ARG A CA 1
ATOM 3080 C C . ARG A 1 390 ? 0.629 13.183 61.280 1.00 91.81 390 ARG A C 1
ATOM 3082 O O . ARG A 1 390 ? 1.807 13.258 60.943 1.00 91.81 390 ARG A O 1
ATOM 3089 N N . LEU A 1 391 ? -0.376 13.140 60.403 1.00 89.94 391 LEU A N 1
ATOM 3090 C CA . LEU A 1 391 ? -0.141 13.188 58.958 1.00 89.94 391 LEU A CA 1
ATOM 3091 C C . LEU A 1 391 ? 0.419 14.548 58.517 1.00 89.94 391 LEU A C 1
ATOM 3093 O O . LEU A 1 391 ? 1.341 14.587 57.710 1.00 89.94 391 LEU A O 1
ATOM 3097 N N . LEU A 1 392 ? -0.088 15.653 59.074 1.00 91.75 392 LEU A N 1
ATOM 3098 C CA . LEU A 1 392 ? 0.420 16.995 58.780 1.00 91.75 392 LEU A CA 1
ATOM 3099 C C . LEU A 1 392 ? 1.906 17.143 59.144 1.00 91.75 392 LEU A C 1
ATOM 3101 O O . LEU A 1 392 ? 2.669 17.671 58.343 1.00 91.75 392 LEU A O 1
ATOM 3105 N N . MET A 1 393 ? 2.334 16.642 60.311 1.00 90.94 393 MET A N 1
ATOM 3106 C CA . MET A 1 393 ? 3.756 16.644 60.697 1.00 90.94 393 MET A CA 1
ATOM 3107 C C . MET A 1 393 ? 4.612 15.811 59.739 1.00 90.94 393 MET A C 1
ATOM 3109 O O . MET A 1 393 ? 5.683 16.244 59.324 1.00 90.94 393 MET A O 1
ATOM 3113 N N . GLU A 1 394 ? 4.133 14.623 59.370 1.00 91.00 394 GLU A N 1
ATOM 3114 C CA . GLU A 1 394 ? 4.848 13.719 58.469 1.00 91.00 394 GLU A CA 1
ATOM 3115 C C . GLU A 1 394 ? 5.031 14.330 57.068 1.00 91.00 394 GLU A C 1
ATOM 3117 O O . GLU A 1 394 ? 6.131 14.294 56.516 1.00 91.00 394 GLU A O 1
ATOM 3122 N N . LEU A 1 395 ? 3.984 14.950 56.518 1.00 89.44 395 LEU A N 1
ATOM 3123 C CA . LEU A 1 395 ? 4.030 15.611 55.211 1.00 89.44 395 LEU A CA 1
ATOM 3124 C C . LEU A 1 395 ? 4.848 16.906 55.230 1.00 89.44 395 LEU A C 1
ATOM 3126 O O . LEU A 1 395 ? 5.584 17.165 54.278 1.00 89.44 395 LEU A O 1
ATOM 3130 N N . GLU A 1 396 ? 4.765 17.709 56.295 1.00 90.06 396 GLU A N 1
ATOM 3131 C CA . GLU A 1 396 ? 5.586 18.918 56.436 1.00 90.06 396 GLU A CA 1
ATOM 3132 C C . GLU A 1 396 ? 7.077 18.563 56.475 1.00 90.06 396 GLU A C 1
ATOM 3134 O O . GLU A 1 396 ? 7.867 19.157 55.742 1.00 90.06 396 GLU A O 1
ATOM 3139 N N . ASN A 1 397 ? 7.461 17.555 57.262 1.00 88.31 397 ASN A N 1
ATOM 3140 C CA . ASN A 1 397 ? 8.854 17.113 57.353 1.00 88.31 397 ASN A CA 1
ATOM 3141 C C . ASN A 1 397 ? 9.384 16.603 56.006 1.00 88.31 397 ASN A C 1
ATOM 3143 O O . ASN A 1 397 ? 10.517 16.899 55.643 1.00 88.31 397 ASN A O 1
ATOM 3147 N N . LEU A 1 398 ? 8.564 15.874 55.243 1.00 84.69 398 LEU A N 1
ATOM 3148 C CA . LEU A 1 398 ? 8.969 15.329 53.944 1.00 84.69 398 LEU A CA 1
ATOM 3149 C C . LEU A 1 398 ? 9.036 16.380 52.829 1.00 84.69 398 LEU A C 1
ATOM 3151 O O . LEU A 1 398 ? 9.836 16.243 51.908 1.00 84.69 398 LEU A O 1
ATOM 3155 N N . THR A 1 399 ? 8.183 17.405 52.874 1.00 84.81 399 THR A N 1
ATOM 3156 C CA . THR A 1 399 ? 7.998 18.336 51.745 1.00 84.81 399 THR A CA 1
ATOM 3157 C C . THR A 1 399 ? 8.556 19.736 51.989 1.00 84.81 399 THR A C 1
ATOM 3159 O O . THR A 1 399 ? 8.615 20.531 51.047 1.00 84.81 399 THR A O 1
ATOM 3162 N N . SER A 1 400 ? 8.961 20.066 53.220 1.00 84.31 400 SER A N 1
ATOM 3163 C CA . SER A 1 400 ? 9.569 21.359 53.556 1.00 84.31 400 SER A CA 1
ATOM 3164 C C . SER A 1 400 ? 10.897 21.638 52.839 1.00 84.31 400 SER A C 1
ATOM 3166 O O . SER A 1 400 ? 11.031 22.776 52.380 1.00 84.31 400 SER A O 1
ATOM 3168 N N . PRO A 1 401 ? 11.816 20.669 52.610 1.00 83.69 401 PRO A N 1
ATOM 3169 C CA . PRO A 1 401 ? 13.067 20.948 51.894 1.00 83.69 401 PRO A CA 1
ATOM 3170 C C . PRO A 1 401 ? 12.846 21.345 50.427 1.00 83.69 401 PRO A C 1
ATOM 3172 O O . PRO A 1 401 ? 13.656 22.048 49.840 1.00 83.69 401 PRO A O 1
ATOM 3175 N N . LEU A 1 402 ? 11.712 20.948 49.835 1.00 79.00 402 LEU A N 1
ATOM 3176 C CA . LEU A 1 402 ? 11.364 21.285 48.450 1.00 79.00 402 LEU A CA 1
ATOM 3177 C C . LEU A 1 402 ? 11.010 22.766 48.270 1.00 79.00 402 LEU A C 1
ATOM 3179 O O . LEU A 1 402 ? 11.022 23.262 47.151 1.00 79.00 402 LEU A O 1
ATOM 3183 N N . ARG A 1 403 ? 10.685 23.494 49.348 1.00 78.69 403 ARG A N 1
ATOM 3184 C CA . ARG A 1 403 ? 10.262 24.905 49.261 1.00 78.69 403 ARG A CA 1
ATOM 3185 C C . ARG A 1 403 ? 11.375 25.838 48.796 1.00 78.69 403 ARG A C 1
ATOM 3187 O O . ARG A 1 403 ? 11.070 26.869 48.208 1.00 78.69 403 ARG A O 1
ATOM 3194 N N . SER A 1 404 ? 12.627 25.493 49.087 1.00 74.25 404 SER A N 1
ATOM 3195 C CA . SER A 1 404 ? 13.814 26.244 48.670 1.00 74.25 404 SER A CA 1
ATOM 3196 C C . SER A 1 404 ? 14.360 25.798 47.314 1.00 74.25 404 SER A C 1
ATOM 3198 O O . SER A 1 404 ? 15.316 26.392 46.829 1.00 74.25 404 SER A O 1
ATOM 3200 N N . LEU A 1 405 ? 13.784 24.754 46.711 1.00 71.56 405 LEU A N 1
ATOM 3201 C CA . LEU A 1 405 ? 14.225 24.203 45.434 1.00 71.56 405 LEU A CA 1
ATOM 3202 C C . LEU A 1 405 ? 13.289 24.655 44.311 1.00 71.56 405 LEU A C 1
ATOM 3204 O O . LEU A 1 405 ? 12.075 24.742 44.486 1.00 71.56 405 LEU A O 1
ATOM 3208 N N . GLU A 1 406 ? 13.843 24.916 43.131 1.00 64.94 406 GLU A N 1
ATOM 3209 C CA . GLU A 1 406 ? 13.030 25.178 41.945 1.00 64.94 406 GLU A CA 1
ATOM 3210 C C . GLU A 1 406 ? 12.467 23.858 41.378 1.00 64.94 406 GLU A C 1
ATOM 3212 O O . GLU A 1 406 ? 13.228 22.889 41.241 1.00 64.94 406 GLU A O 1
ATOM 3217 N N . PRO A 1 407 ? 11.161 23.780 41.038 1.00 63.84 407 PRO A N 1
ATOM 3218 C CA . PRO A 1 407 ? 10.580 22.578 40.451 1.00 63.84 407 PRO A CA 1
ATOM 3219 C C . PRO A 1 407 ? 11.283 22.194 39.139 1.00 63.84 407 PRO A C 1
ATOM 3221 O O . PRO A 1 407 ? 11.562 23.082 38.330 1.00 63.84 407 PRO A O 1
ATOM 3224 N N . PRO A 1 408 ? 11.498 20.894 38.861 1.00 55.25 408 PRO A N 1
ATOM 3225 C CA . PRO A 1 408 ? 12.235 20.434 37.681 1.00 55.25 408 PRO A CA 1
ATOM 3226 C C . PRO A 1 408 ? 11.705 20.991 36.353 1.00 55.25 408 PRO A C 1
ATOM 3228 O O . PRO A 1 408 ? 12.484 21.316 35.472 1.00 55.25 408 PRO A O 1
ATOM 3231 N N . TRP A 1 409 ? 10.390 21.181 36.230 1.00 56.38 409 TRP A N 1
ATOM 3232 C CA . TRP A 1 409 ? 9.731 21.681 35.015 1.00 56.38 409 TRP A CA 1
ATOM 3233 C C . TRP A 1 409 ? 9.681 23.208 34.885 1.00 56.38 409 TRP A C 1
ATOM 3235 O O . TRP A 1 409 ? 9.158 23.722 33.899 1.00 56.38 409 TRP A O 1
ATOM 3245 N N . LYS A 1 410 ? 10.156 23.946 35.894 1.00 48.44 410 LYS A N 1
ATOM 3246 C CA . LYS A 1 410 ? 10.342 25.403 35.812 1.00 48.44 410 LYS A CA 1
ATOM 3247 C C . LYS A 1 410 ? 11.766 25.794 35.439 1.00 48.44 410 LYS A C 1
ATOM 3249 O O . LYS A 1 410 ? 11.966 26.914 34.973 1.00 48.44 410 LYS A O 1
ATOM 3254 N N . ARG A 1 411 ? 12.723 24.869 35.569 1.00 51.19 411 ARG A N 1
ATOM 3255 C CA . ARG A 1 411 ? 14.064 25.035 35.008 1.00 51.19 411 ARG A CA 1
ATOM 3256 C C . ARG A 1 411 ? 13.895 25.198 33.495 1.00 51.19 411 ARG A C 1
ATOM 3258 O O . ARG A 1 411 ? 13.396 24.296 32.828 1.00 51.19 411 ARG A O 1
ATOM 3265 N N . ARG A 1 412 ? 14.213 26.383 32.961 1.00 30.19 412 ARG A N 1
ATOM 3266 C CA . ARG A 1 412 ? 14.185 26.647 31.515 1.00 30.19 412 ARG A CA 1
ATOM 3267 C C . ARG A 1 412 ? 15.229 25.755 30.849 1.00 30.19 412 ARG A C 1
ATOM 3269 O O . ARG A 1 412 ? 16.394 26.126 30.778 1.00 30.19 412 ARG A O 1
ATOM 3276 N N . TYR A 1 413 ? 14.811 24.598 30.362 1.00 36.84 413 TYR A N 1
ATOM 3277 C CA . TYR A 1 413 ? 15.604 23.831 29.417 1.00 36.84 413 TYR A CA 1
ATOM 3278 C C . TYR A 1 413 ? 15.379 24.448 28.035 1.00 36.84 413 TYR A C 1
ATOM 3280 O O . TYR A 1 413 ? 14.297 24.356 27.456 1.00 36.84 413 TYR A O 1
ATOM 3288 N N . THR A 1 414 ? 16.387 25.167 27.544 1.00 27.66 414 THR A N 1
ATOM 3289 C CA . THR A 1 414 ? 16.538 25.480 26.121 1.00 27.66 414 THR A CA 1
ATOM 3290 C C . THR A 1 414 ? 16.553 24.165 25.347 1.00 27.66 414 THR A C 1
ATOM 3292 O O . THR A 1 414 ? 17.353 23.289 25.666 1.00 27.66 414 THR A O 1
ATOM 3295 N N . LEU A 1 415 ? 15.655 24.026 24.369 1.00 30.78 415 LEU A N 1
ATOM 3296 C CA . LEU A 1 415 ? 15.581 22.878 23.462 1.00 30.78 415 LEU A CA 1
ATOM 3297 C C . LEU A 1 415 ? 16.960 22.624 22.821 1.00 30.78 415 LEU A C 1
ATOM 3299 O O . LEU A 1 415 ? 17.449 23.442 22.047 1.00 30.78 415 LEU A O 1
ATOM 3303 N N . GLY A 1 416 ? 17.573 21.499 23.191 1.00 27.58 416 GLY A N 1
ATOM 3304 C CA . GLY A 1 416 ? 18.865 20.978 22.736 1.00 27.58 416 GLY A CA 1
ATOM 3305 C C . GLY A 1 416 ? 19.005 19.500 23.153 1.00 27.58 416 GLY A C 1
ATOM 3306 O O . GLY A 1 416 ? 18.256 19.054 24.026 1.00 27.58 416 GLY A O 1
ATOM 3307 N N . PRO A 1 417 ? 19.889 18.709 22.513 1.00 38.41 417 PRO A N 1
ATOM 3308 C CA . PRO A 1 417 ? 19.751 17.257 22.392 1.00 38.41 417 PRO A CA 1
ATOM 3309 C C . PRO A 1 417 ? 20.255 16.519 23.638 1.00 38.41 417 PRO A C 1
ATOM 3311 O O . PRO A 1 417 ? 21.388 16.057 23.673 1.00 38.41 417 PRO A O 1
ATOM 3314 N N . THR A 1 418 ? 19.421 16.391 24.667 1.00 42.81 418 THR A N 1
ATOM 3315 C CA . THR A 1 418 ? 19.700 15.535 25.835 1.00 42.81 418 THR A CA 1
ATOM 3316 C C . THR A 1 418 ? 18.394 15.040 26.454 1.00 42.81 418 THR A C 1
ATOM 3318 O O . THR A 1 418 ? 18.021 15.466 27.546 1.00 42.81 418 THR A O 1
ATOM 3321 N N . PHE A 1 419 ? 17.667 14.166 25.760 1.00 46.59 419 PHE A N 1
ATOM 3322 C CA . PHE A 1 419 ? 16.624 13.380 26.422 1.00 46.59 419 PHE A CA 1
ATOM 3323 C C . PHE A 1 419 ? 17.289 12.277 27.245 1.00 46.59 419 PHE A C 1
ATOM 3325 O O . PHE A 1 419 ? 18.210 11.605 26.775 1.00 46.59 419 PHE A O 1
ATOM 3332 N N . SER A 1 420 ? 16.841 12.088 28.483 1.00 53.41 420 SER A N 1
ATOM 3333 C CA . SER A 1 420 ? 17.258 10.936 29.280 1.00 53.41 420 SER A CA 1
ATOM 3334 C C . SER A 1 420 ? 16.720 9.636 28.659 1.00 53.41 420 SER A C 1
ATOM 3336 O O . SER A 1 420 ? 15.661 9.657 28.026 1.00 53.41 420 SER A O 1
ATOM 3338 N N . PRO A 1 421 ? 17.376 8.476 28.862 1.00 52.53 421 PRO A N 1
ATOM 3339 C CA . PRO A 1 421 ? 16.880 7.200 28.335 1.00 52.53 421 PRO A CA 1
ATOM 3340 C C . PRO A 1 421 ? 15.431 6.904 28.750 1.00 52.53 421 PRO A C 1
ATOM 3342 O O . PRO A 1 421 ? 14.655 6.346 27.983 1.00 52.53 421 PRO A O 1
ATOM 3345 N N . LEU A 1 422 ? 15.030 7.333 29.950 1.00 50.25 422 LEU A N 1
ATOM 3346 C CA . LEU A 1 422 ? 13.655 7.185 30.421 1.00 50.25 422 LEU A CA 1
ATOM 3347 C C . LEU A 1 422 ? 12.669 8.071 29.644 1.00 50.25 422 LEU A C 1
ATOM 3349 O O . LEU A 1 422 ? 11.550 7.641 29.387 1.00 50.25 422 LEU A O 1
ATOM 3353 N N . GLU A 1 423 ? 13.061 9.288 29.265 1.00 49.91 423 GLU A N 1
ATOM 3354 C CA . GLU A 1 423 ? 12.221 10.182 28.458 1.00 49.91 423 GLU A CA 1
ATOM 3355 C C . GLU A 1 423 ? 12.066 9.668 27.031 1.00 49.91 423 GLU A C 1
ATOM 3357 O O . GLU A 1 423 ? 10.956 9.693 26.510 1.00 49.91 423 GLU A O 1
ATOM 3362 N N . LEU A 1 424 ? 13.132 9.125 26.439 1.00 50.69 424 LEU A N 1
ATOM 3363 C CA . LEU A 1 424 ? 13.062 8.459 25.138 1.00 50.69 424 LEU A CA 1
ATOM 3364 C C . LEU A 1 424 ? 12.171 7.210 25.195 1.00 50.69 424 LEU A C 1
ATOM 3366 O O . LEU A 1 424 ? 11.369 6.992 24.296 1.00 50.69 424 LEU A O 1
ATOM 3370 N N . TYR A 1 425 ? 12.238 6.426 26.275 1.00 52.12 425 TYR A N 1
ATOM 3371 C CA . TYR A 1 425 ? 11.360 5.268 26.464 1.00 52.12 425 TYR A CA 1
ATOM 3372 C C . TYR A 1 425 ? 9.889 5.673 26.641 1.00 52.12 425 TYR A C 1
ATOM 3374 O O . TYR A 1 425 ? 9.001 5.081 26.034 1.00 52.12 425 TYR A O 1
ATOM 3382 N N . ILE A 1 426 ? 9.616 6.707 27.444 1.00 44.22 426 ILE A N 1
ATOM 3383 C CA . ILE A 1 426 ? 8.254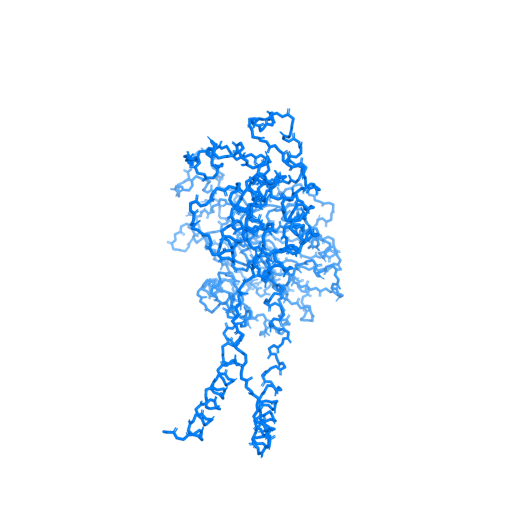 7.227 27.653 1.00 44.22 426 ILE A CA 1
ATOM 3384 C C . ILE A 1 426 ? 7.697 7.857 26.370 1.00 44.22 426 ILE A C 1
ATOM 3386 O O . ILE A 1 426 ? 6.498 7.751 26.118 1.00 44.22 426 ILE A O 1
ATOM 3390 N N . ALA A 1 427 ? 8.550 8.491 25.565 1.00 47.75 427 ALA A N 1
ATOM 3391 C CA . ALA A 1 427 ? 8.194 9.014 24.251 1.00 47.75 427 ALA A CA 1
ATOM 3392 C C . ALA A 1 427 ? 8.049 7.915 23.181 1.00 47.75 427 ALA A C 1
ATOM 3394 O O . ALA A 1 427 ? 7.554 8.198 22.096 1.00 47.75 427 ALA A O 1
ATOM 3395 N N . GLY A 1 428 ? 8.435 6.669 23.484 1.00 43.69 428 GLY A N 1
ATOM 3396 C CA . GLY A 1 428 ? 8.373 5.538 22.555 1.00 43.69 428 GLY A CA 1
ATOM 3397 C C . GLY A 1 428 ? 9.503 5.499 21.521 1.00 43.69 428 GLY A C 1
ATOM 3398 O O . GLY A 1 428 ? 9.449 4.694 20.598 1.00 43.69 428 GLY A O 1
ATOM 3399 N N . GLU A 1 429 ? 10.526 6.340 21.680 1.00 47.81 429 GLU A N 1
ATOM 3400 C CA . GLU A 1 429 ? 11.668 6.486 20.767 1.00 47.81 429 GLU A CA 1
ATOM 3401 C C . GLU A 1 429 ? 12.707 5.362 20.922 1.00 47.81 429 GLU A C 1
ATOM 3403 O O . GLU A 1 429 ? 13.467 5.079 19.999 1.00 47.81 429 GLU A O 1
ATOM 3408 N N . ILE A 1 430 ? 12.758 4.709 22.089 1.00 54.28 430 ILE A N 1
ATOM 3409 C CA . ILE A 1 430 ? 13.643 3.564 22.360 1.00 54.28 430 ILE A CA 1
ATOM 3410 C C . ILE A 1 430 ? 12.889 2.460 23.109 1.00 54.28 430 ILE A C 1
ATOM 3412 O O . ILE A 1 430 ? 11.933 2.735 23.839 1.00 54.28 430 ILE A O 1
ATOM 3416 N N . THR A 1 431 ? 13.318 1.201 22.970 1.00 58.00 431 THR A N 1
ATOM 3417 C CA . THR A 1 431 ? 12.683 0.081 23.683 1.00 58.00 431 THR A CA 1
ATOM 3418 C C . THR A 1 431 ? 13.092 0.025 25.160 1.00 58.00 431 THR A C 1
ATOM 3420 O O . THR A 1 431 ? 14.047 0.666 25.599 1.00 58.00 431 THR A O 1
ATOM 3423 N N . TYR A 1 432 ? 12.377 -0.775 25.959 1.00 52.25 432 TYR A N 1
ATOM 3424 C CA . TYR A 1 432 ? 12.732 -0.994 27.366 1.00 52.25 432 TYR A CA 1
ATOM 3425 C C . TYR A 1 432 ? 14.131 -1.613 27.526 1.00 52.25 432 TYR A C 1
ATOM 3427 O O . TYR A 1 432 ? 14.865 -1.248 28.446 1.00 52.25 432 TYR A O 1
ATOM 3435 N N . GLU A 1 433 ? 14.518 -2.522 26.625 1.00 58.69 433 GLU A N 1
ATOM 3436 C CA . GLU A 1 433 ? 15.852 -3.129 26.647 1.00 58.69 433 GLU A CA 1
ATOM 3437 C C . GLU A 1 433 ? 16.930 -2.139 26.178 1.00 58.69 433 GLU A C 1
ATOM 3439 O O . GLU A 1 433 ? 18.004 -2.113 26.776 1.00 58.69 433 GLU A O 1
ATOM 3444 N N . ASP A 1 434 ? 16.628 -1.234 25.237 1.00 47.12 434 ASP A N 1
ATOM 3445 C CA . ASP A 1 434 ? 17.531 -0.135 24.850 1.00 47.12 434 ASP A CA 1
ATOM 3446 C C . ASP A 1 434 ? 17.748 0.851 26.004 1.00 47.12 434 ASP A C 1
ATOM 3448 O O . ASP A 1 434 ? 18.881 1.201 26.333 1.00 47.12 434 ASP A O 1
ATOM 3452 N N . MET A 1 435 ? 16.670 1.248 26.690 1.00 68.31 435 MET A N 1
ATOM 3453 C CA . MET A 1 435 ? 16.735 2.107 27.876 1.00 68.31 435 MET A CA 1
ATOM 3454 C C . MET A 1 435 ? 17.597 1.473 28.977 1.00 68.31 435 MET A C 1
ATOM 3456 O O . MET A 1 435 ? 18.404 2.148 29.619 1.00 68.31 435 MET A O 1
ATOM 3460 N N . LYS A 1 436 ? 17.432 0.166 29.199 1.00 55.69 436 LYS A N 1
ATOM 3461 C CA . LYS A 1 436 ? 18.177 -0.604 30.199 1.00 55.69 436 LYS A CA 1
ATOM 3462 C C . LYS A 1 436 ? 19.645 -0.789 29.805 1.00 55.69 436 LYS A C 1
ATOM 3464 O O . LYS A 1 436 ? 20.508 -0.682 30.674 1.00 55.69 436 LYS A O 1
ATOM 3469 N N . ALA A 1 437 ? 19.937 -0.988 28.520 1.00 57.44 437 ALA A N 1
ATOM 3470 C CA . ALA A 1 437 ? 21.295 -1.065 27.979 1.00 57.44 437 ALA A CA 1
ATOM 3471 C C . ALA A 1 437 ? 22.031 0.286 28.041 1.00 57.44 437 ALA A C 1
ATOM 3473 O O . ALA A 1 437 ? 23.228 0.331 28.322 1.00 57.44 437 ALA A O 1
ATOM 3474 N N . MET A 1 438 ? 21.313 1.400 27.866 1.00 55.81 438 MET A N 1
ATOM 3475 C CA . MET A 1 438 ? 21.842 2.760 28.045 1.00 55.81 438 MET A CA 1
ATOM 3476 C C . MET A 1 438 ? 22.086 3.128 29.522 1.00 55.81 438 MET A C 1
ATOM 3478 O O . MET A 1 438 ? 22.794 4.094 29.821 1.00 55.81 438 MET A O 1
ATOM 3482 N N . GLY A 1 439 ? 21.540 2.345 30.459 1.00 48.69 439 GLY A N 1
ATOM 3483 C CA . GLY A 1 439 ? 21.564 2.586 31.903 1.00 48.69 439 GLY A CA 1
ATOM 3484 C C . GLY A 1 439 ? 22.921 2.432 32.602 1.00 48.69 439 GLY A C 1
ATOM 3485 O O . GLY A 1 439 ? 22.992 2.678 33.803 1.00 48.69 439 GLY A O 1
ATOM 3486 N N . SER A 1 440 ? 24.001 2.061 31.901 1.00 42.41 440 SER A N 1
ATOM 3487 C CA . SER A 1 440 ? 25.341 1.924 32.502 1.00 42.41 440 SER A CA 1
ATOM 3488 C C . SER A 1 440 ? 26.289 3.105 32.244 1.00 42.41 440 SER A C 1
ATOM 3490 O O . SER A 1 440 ? 27.449 3.035 32.646 1.00 42.41 440 SER A O 1
ATOM 3492 N N . LYS A 1 441 ? 25.842 4.178 31.570 1.00 42.84 441 LYS A N 1
ATOM 3493 C CA . LYS A 1 441 ? 26.693 5.342 31.224 1.00 42.84 441 LYS A CA 1
ATOM 3494 C C . LYS A 1 441 ? 26.168 6.715 31.646 1.00 42.84 441 LYS A C 1
ATOM 3496 O O . LYS A 1 441 ? 26.838 7.712 31.395 1.00 42.84 441 LYS A O 1
ATOM 3501 N N . TYR A 1 442 ? 25.034 6.777 32.333 1.00 37.09 442 TYR A N 1
ATOM 3502 C CA . TYR A 1 442 ? 24.516 8.020 32.894 1.00 37.09 442 TYR A CA 1
ATOM 3503 C C . TYR A 1 442 ? 24.276 7.819 34.387 1.00 37.09 442 TYR A C 1
ATOM 3505 O O . TYR A 1 442 ? 23.338 7.132 34.788 1.00 37.09 442 TYR A O 1
ATOM 3513 N N . GLU A 1 443 ? 25.170 8.379 35.206 1.00 30.62 443 GLU A N 1
ATOM 3514 C CA . GLU A 1 443 ? 24.958 8.455 36.646 1.00 30.62 443 GLU A CA 1
ATOM 3515 C C . GLU A 1 443 ? 23.660 9.211 36.939 1.00 30.62 443 GLU A C 1
ATOM 3517 O O . GLU A 1 443 ? 23.340 10.246 36.351 1.00 30.62 443 GLU A O 1
ATOM 3522 N N . LEU A 1 444 ? 22.899 8.611 37.848 1.00 33.75 444 LEU A N 1
ATOM 3523 C CA . LEU A 1 444 ? 21.622 9.070 38.354 1.00 33.75 444 LEU A CA 1
ATOM 3524 C C . LEU A 1 444 ? 21.664 10.535 38.798 1.00 33.75 444 LEU A C 1
ATOM 3526 O O . LEU A 1 444 ? 22.558 10.953 39.524 1.00 33.75 444 LEU A O 1
ATOM 3530 N N . VAL A 1 445 ? 20.598 11.245 38.418 1.00 37.31 445 VAL A N 1
ATOM 3531 C CA . VAL A 1 445 ? 19.808 12.161 39.254 1.00 37.31 445 VAL A CA 1
ATOM 3532 C C . VAL A 1 445 ? 20.589 12.784 40.412 1.00 37.31 445 VAL A C 1
ATOM 3534 O O . VAL A 1 445 ? 20.802 12.141 41.435 1.00 37.31 445 VAL A O 1
ATOM 3537 N N . ASP A 1 446 ? 20.896 14.073 40.274 1.00 37.19 446 ASP A N 1
ATOM 3538 C CA . ASP A 1 446 ? 21.282 14.975 41.360 1.00 37.19 446 ASP A CA 1
ATOM 3539 C C . ASP A 1 446 ? 20.504 14.652 42.661 1.00 37.19 446 ASP A C 1
ATOM 3541 O O . ASP A 1 446 ? 19.310 14.942 42.804 1.00 37.19 446 ASP A O 1
ATOM 3545 N N . LEU A 1 447 ? 21.197 13.990 43.599 1.00 42.22 447 LEU A N 1
ATOM 3546 C CA . LEU A 1 447 ? 20.697 13.515 44.896 1.00 42.22 447 LEU A CA 1
ATOM 3547 C C . LEU A 1 447 ? 20.440 14.656 45.897 1.00 42.22 447 LEU A C 1
ATOM 3549 O O . LEU A 1 447 ? 20.173 14.400 47.071 1.00 42.22 447 LEU A O 1
ATOM 3553 N N . SER A 1 448 ? 20.465 15.917 45.463 1.00 45.31 448 SER A N 1
ATOM 3554 C CA . SER A 1 448 ? 20.071 17.051 46.305 1.00 45.31 448 SER A CA 1
ATOM 3555 C C . SER A 1 448 ? 18.562 17.109 46.601 1.00 45.31 448 SER A C 1
ATOM 3557 O O . SER A 1 448 ? 18.139 17.835 47.503 1.00 45.31 448 SER A O 1
ATOM 3559 N N . ASN A 1 449 ? 17.729 16.334 45.891 1.00 52.88 449 ASN A N 1
ATOM 3560 C CA . ASN A 1 449 ? 16.277 16.303 46.090 1.00 52.88 449 ASN A CA 1
ATOM 3561 C C . ASN A 1 449 ? 15.852 15.130 47.000 1.00 52.88 449 ASN A C 1
ATOM 3563 O O . ASN A 1 449 ? 16.164 13.980 46.684 1.00 52.88 449 ASN A O 1
ATOM 3567 N N . PRO A 1 450 ? 15.086 15.350 48.089 1.00 58.75 450 PRO A N 1
ATOM 3568 C CA . PRO A 1 450 ? 14.633 14.261 48.955 1.00 58.75 450 PRO A CA 1
ATOM 3569 C C . PRO A 1 450 ? 13.769 13.266 48.168 1.00 58.75 450 PRO A C 1
ATOM 3571 O O . PRO A 1 450 ? 12.670 13.602 47.727 1.00 58.75 450 PRO A O 1
ATOM 3574 N N . TYR A 1 451 ? 14.251 12.036 47.976 1.00 62.38 451 TYR A N 1
ATOM 3575 C CA . TYR A 1 451 ? 13.547 10.994 47.223 1.00 62.38 451 TYR A CA 1
ATOM 3576 C C . TYR A 1 451 ? 12.525 10.255 48.099 1.00 62.38 451 TYR A C 1
ATOM 3578 O O . TYR A 1 451 ? 12.860 9.723 49.159 1.00 62.38 451 TYR A O 1
ATOM 3586 N N . ILE A 1 452 ? 11.271 10.173 47.640 1.00 70.81 452 ILE A N 1
ATOM 3587 C CA . ILE A 1 452 ? 10.220 9.372 48.283 1.00 70.81 452 ILE A CA 1
ATOM 3588 C C . ILE A 1 452 ? 9.977 8.098 47.464 1.00 70.81 452 ILE A C 1
ATOM 3590 O O . ILE A 1 452 ? 9.553 8.145 46.306 1.00 70.81 452 ILE A O 1
ATOM 3594 N N . GLY A 1 453 ? 10.210 6.939 48.088 1.00 69.62 453 GLY A N 1
ATOM 3595 C CA . GLY A 1 453 ? 9.937 5.629 47.490 1.00 69.62 453 GLY A CA 1
ATOM 3596 C C . GLY A 1 453 ? 8.455 5.424 47.141 1.00 69.62 453 GLY A C 1
ATOM 3597 O O . GLY A 1 453 ? 7.567 5.952 47.812 1.00 69.62 453 GLY A O 1
ATOM 3598 N N . ARG A 1 454 ? 8.184 4.631 46.093 1.00 65.94 454 ARG A N 1
ATOM 3599 C CA . ARG A 1 454 ? 6.839 4.401 45.523 1.00 65.94 454 ARG A CA 1
ATOM 3600 C C . ARG A 1 454 ? 5.805 3.958 46.564 1.00 65.94 454 ARG A C 1
ATOM 3602 O O . ARG A 1 454 ? 4.747 4.569 46.659 1.00 65.94 454 ARG A O 1
ATOM 3609 N N . GLU A 1 455 ? 6.127 2.942 47.358 1.00 68.38 455 GLU A N 1
ATOM 3610 C CA . GLU A 1 455 ? 5.224 2.404 48.387 1.00 68.38 455 GLU A CA 1
ATOM 3611 C C . GLU A 1 455 ? 4.865 3.453 49.443 1.00 68.38 455 GLU A C 1
ATOM 3613 O O . GLU A 1 455 ? 3.701 3.640 49.805 1.00 68.38 455 GLU A O 1
ATOM 3618 N N . ARG A 1 456 ? 5.870 4.215 49.888 1.00 77.31 456 ARG A N 1
ATOM 3619 C CA . ARG A 1 456 ? 5.680 5.289 50.865 1.00 77.31 456 ARG A CA 1
ATOM 3620 C C . ARG A 1 456 ? 4.812 6.412 50.297 1.00 77.31 456 ARG A C 1
ATOM 3622 O O . ARG A 1 456 ? 3.943 6.917 51.002 1.00 77.31 456 ARG A O 1
ATOM 3629 N N . PHE A 1 457 ? 5.006 6.767 49.027 1.00 77.94 457 PHE A N 1
ATOM 3630 C CA . PHE A 1 457 ? 4.174 7.744 48.327 1.00 77.94 457 PHE A CA 1
ATOM 3631 C C . PHE A 1 457 ? 2.708 7.291 48.245 1.00 77.94 457 PHE A C 1
ATOM 3633 O O . PHE A 1 457 ? 1.821 8.027 48.672 1.00 77.94 457 PHE A O 1
ATOM 3640 N N . ILE A 1 458 ? 2.451 6.064 47.777 1.00 72.56 458 ILE A N 1
ATOM 3641 C CA . ILE A 1 458 ? 1.090 5.511 47.651 1.00 72.56 458 ILE A CA 1
ATOM 3642 C C . ILE A 1 458 ? 0.382 5.490 49.011 1.00 72.56 458 ILE A C 1
ATOM 3644 O O . ILE A 1 458 ? -0.781 5.885 49.114 1.00 72.56 458 ILE A O 1
ATOM 3648 N N . ASN A 1 459 ? 1.085 5.079 50.070 1.00 80.06 459 ASN A N 1
ATOM 3649 C CA . ASN A 1 459 ? 0.535 5.052 51.424 1.00 80.06 459 ASN A CA 1
ATOM 3650 C C . ASN A 1 459 ? 0.126 6.456 51.911 1.00 80.06 459 ASN A C 1
ATOM 3652 O O . ASN A 1 459 ? -0.982 6.639 52.422 1.00 80.06 459 ASN A O 1
ATOM 3656 N N . LEU A 1 460 ? 0.986 7.459 51.708 1.00 82.38 460 LEU A N 1
ATOM 3657 C CA . LEU A 1 460 ? 0.720 8.840 52.120 1.00 82.38 460 LEU A CA 1
ATOM 3658 C C . LEU A 1 460 ? -0.443 9.468 51.345 1.00 82.38 460 LEU A C 1
ATOM 3660 O O . LEU A 1 460 ? -1.292 10.116 51.955 1.00 82.38 460 LEU A O 1
ATOM 3664 N N . VAL A 1 461 ? -0.526 9.233 50.033 1.00 81.00 461 VAL A N 1
ATOM 3665 C CA . VAL A 1 461 ? -1.647 9.703 49.202 1.00 81.00 461 VAL A CA 1
ATOM 3666 C C . VAL A 1 461 ? -2.957 9.046 49.634 1.00 81.00 461 VAL A C 1
ATOM 3668 O O . VAL A 1 461 ? -3.961 9.735 49.805 1.00 81.00 461 VAL A O 1
ATOM 3671 N N . ARG A 1 462 ? -2.949 7.736 49.909 1.00 80.56 462 ARG A N 1
ATOM 3672 C CA . ARG A 1 462 ? -4.131 7.024 50.417 1.00 80.56 462 ARG A CA 1
ATOM 3673 C C . ARG A 1 462 ? -4.611 7.606 51.749 1.00 80.56 462 ARG A C 1
ATOM 3675 O O . ARG A 1 462 ? -5.801 7.862 51.909 1.00 80.56 462 ARG A O 1
ATOM 3682 N N . ARG A 1 463 ? -3.694 7.857 52.690 1.00 84.81 463 ARG A N 1
ATOM 3683 C CA . ARG A 1 463 ? -4.012 8.471 53.994 1.00 84.81 463 ARG A CA 1
ATOM 3684 C C . ARG A 1 463 ? -4.543 9.900 53.852 1.00 84.81 463 ARG A C 1
ATOM 3686 O O . ARG A 1 463 ? -5.451 10.268 54.592 1.00 84.81 463 ARG A O 1
ATOM 3693 N N . LEU A 1 464 ? -4.005 10.682 52.913 1.00 82.31 464 LEU A N 1
ATOM 3694 C CA . LEU A 1 464 ? -4.520 12.012 52.573 1.00 82.31 464 LEU A CA 1
ATOM 3695 C C . LEU A 1 464 ? -5.952 11.944 52.039 1.00 82.31 464 LEU A C 1
ATOM 3697 O O . LEU A 1 464 ? -6.785 12.726 52.485 1.00 82.31 464 LEU 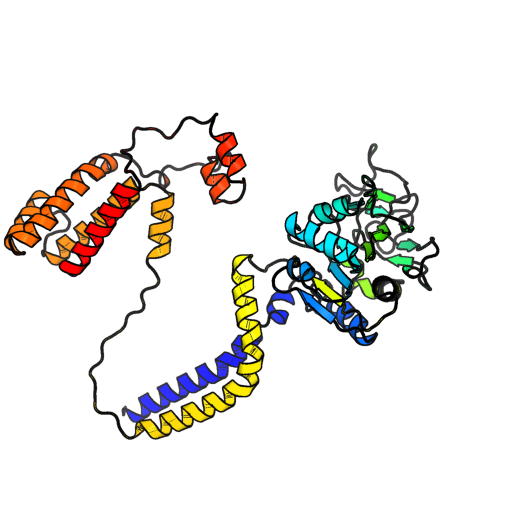A O 1
ATOM 3701 N N . ASN A 1 465 ? -6.244 11.012 51.128 1.00 81.75 465 ASN A N 1
ATOM 3702 C CA . ASN A 1 465 ? -7.575 10.896 50.536 1.00 81.75 465 ASN A CA 1
ATOM 3703 C C . ASN A 1 465 ? -8.630 10.491 51.574 1.00 81.75 465 ASN A C 1
ATOM 3705 O O . ASN A 1 465 ? -9.649 11.162 51.691 1.00 81.75 465 ASN A O 1
ATOM 3709 N N . ILE A 1 466 ? -8.331 9.477 52.397 1.00 81.25 466 ILE A N 1
ATOM 3710 C CA . ILE A 1 466 ? -9.221 9.035 53.485 1.00 81.25 466 ILE A CA 1
ATOM 3711 C C . ILE A 1 466 ? -9.532 10.196 54.438 1.00 81.25 466 ILE A C 1
ATOM 3713 O O . ILE A 1 466 ? -10.688 10.433 54.767 1.00 81.25 466 ILE A O 1
ATOM 3717 N N . LEU A 1 467 ? -8.518 10.964 54.857 1.00 81.81 467 LEU A N 1
ATOM 3718 C CA . LEU A 1 467 ? -8.748 12.120 55.728 1.00 81.81 467 LEU A CA 1
ATOM 3719 C C . LEU A 1 467 ? -9.471 13.270 55.018 1.00 81.81 467 LEU A C 1
ATOM 3721 O O . LEU A 1 467 ? -10.194 14.010 55.672 1.00 81.81 467 LEU A O 1
ATOM 3725 N N . SER A 1 468 ? -9.291 13.450 53.707 1.00 82.19 468 SER A N 1
ATOM 3726 C CA . SER A 1 468 ? -10.054 14.447 52.943 1.00 82.19 468 SER A CA 1
ATOM 3727 C C . SER A 1 468 ? -11.545 14.115 52.977 1.00 82.19 468 SER A C 1
ATOM 3729 O O . SER A 1 468 ? -12.358 14.994 53.245 1.00 82.19 468 SER A O 1
ATOM 3731 N N . GLU A 1 469 ? -11.892 12.843 52.779 1.00 80.75 469 GLU A N 1
ATOM 3732 C CA . GLU A 1 469 ? -13.271 12.353 52.832 1.00 80.75 469 GLU A CA 1
ATOM 3733 C C . GLU A 1 469 ? -13.858 12.451 54.248 1.00 80.75 469 GLU A C 1
ATOM 3735 O O . GLU A 1 469 ? -14.936 13.019 54.413 1.00 80.75 469 GLU A O 1
ATOM 3740 N N . GLU A 1 470 ? -13.128 11.998 55.279 1.00 80.19 470 GLU A N 1
ATOM 3741 C CA . GLU A 1 470 ? -13.564 12.080 56.688 1.00 80.19 470 GLU A CA 1
ATOM 3742 C C . GLU A 1 470 ? -13.850 13.531 57.135 1.00 80.19 470 GLU A C 1
ATOM 3744 O O . GLU A 1 470 ? -14.717 13.767 57.976 1.00 80.19 470 GLU A O 1
ATOM 3749 N N . LEU A 1 471 ? -13.132 14.515 56.580 1.00 77.44 471 LEU A N 1
ATOM 3750 C CA . LEU A 1 471 ? -13.239 15.931 56.955 1.00 77.44 471 LEU A CA 1
ATOM 3751 C C . LEU A 1 471 ? -14.116 16.768 56.000 1.00 77.44 471 LEU A C 1
ATOM 3753 O O . LEU A 1 471 ? -14.371 17.946 56.282 1.00 77.44 471 LEU A O 1
ATOM 3757 N N . GLY A 1 472 ? -14.575 16.183 54.887 1.00 78.62 472 GLY A N 1
ATOM 3758 C CA . GLY A 1 472 ? -15.352 16.861 53.843 1.00 78.62 472 GLY A CA 1
ATOM 3759 C C . GLY A 1 472 ? -14.563 17.933 53.077 1.00 78.62 472 GLY A C 1
ATOM 3760 O O . GLY A 1 472 ? -15.067 19.044 52.900 1.00 78.62 472 GLY A O 1
ATOM 3761 N N . LEU A 1 473 ? -13.316 17.631 52.688 1.00 71.62 473 LEU A N 1
ATOM 3762 C CA . LEU A 1 473 ? -12.347 18.550 52.059 1.00 71.62 473 LEU A CA 1
ATOM 3763 C C . LEU A 1 473 ? -12.135 18.329 50.560 1.00 71.62 473 LEU A C 1
ATOM 3765 O O . LEU A 1 473 ? -12.064 17.170 50.095 1.00 71.62 473 LEU A O 1
#